Protein AF-A0A7W9Z2C5-F1 (afdb_monomer_lite)

Foldseek 3Di:
DEEEEEAQAQLLQVLLVVFKDWDWDDDPDPDDDTDIDIDGDLVVSLVCSVVVVVVVCVVVVHPHYAHQAADPAAVVCVVPVCVVVPPPDDRRPCNVSNVVSCCVPPVPRYDYDHNDHSLRVLLCVQPPPADPRGPDAYEYEDLDPVCVVRPHHYQYPVPNVVPDDLVRLCVVVVHFSLVVLLLVLVLVVLLVVCCVVQCAVVQVVVQVVLCQQFQKKKWFDDLDHHIHIDHPVFKDWDADLAQHTFKMKGKDWAFPVVDDPVQCVQLVVDPPDDDDPPDDRGGTWIKMWMWGDDPQKIWIWIDTNNGTRPPRIDIGGPLQDRIFMGGPPDDGPDNHHGHNCNVCVVLVVLLVVLVVVLVVVVVVQVDKDKAAAPPWPDDPVCVVPDDPPDDDDTDPVRIDIPGDPCPVVSVVSVVVSVVSVLVVCLSVVPPPNQDPPPDDDDPVSVVVSVVVSCVSCVVVQVSCCVRPVQNVSSNSSVSCVVVVVRPDDPPPSDRDDDDDDPVVVCLVVQLVVLVVVLVVCCVVDPPVVCPVPDDVVSSVSSNCSSVSHNCVVVDDDPVRVVVVVVVVVVVVVVVVCVVVVVVVVPDDDDDDDDDD

pLDDT: mean 78.53, std 15.14, range [34.78, 96.94]

Secondary structure (DSSP, 8-state):
-EEEEE-HHHHHHHHHHHTEEEEEE--SSTT---EEEEEE-HHHHHHHHHHHHHHHHHHTT-S-EEEE---S-BHHHHH-TTTTTT--SPPPTTHHHHHHHHHHH-GGGEE--TB--HHHHHHHHHH-SS-SSS-SEEEEE-S-GGGGGSSSEEE-TT-TT----HHHHHHHHT--HHHHHHHHHHHHHHHHHHHHHTTHHHHHHHHHHHHHHHSEEEEE--SSS--EEE-GGGEEEEE-TTS-EEEEEEEEEE-GGGS-HHHHHHTT--S-S---S---S---EEEEEEEEEETTEEEEEEEETTEEPTT--EEEEGGG-SEEEEESS--TT-SS---HHHHTHHHHHHHHHHHHHHHHHHHHHH---EEE-TT-SS-HHHHHT--TT----S-GGGEEE-----HHHHHHHHHHHHHHHHHHHHHTT-GGGG--TTS---HHHHHHHHHHHHHHHHHHHHHHIIIIIHHHHHHHHHHHHHTTSS--PPTTT-PPPP--GGGGGHHHHHHHHHHHHHHHHHHHS-HHHHHHHS-HHHHHHHHHHHTT---BTTB--HHHHHHHHHHHHHHHHHHHHHHHHHHHS--PPPP-----

Radius of gyration: 39.17 Å; chains: 1; bounding box: 104×94×163 Å

Sequence (596 aa):
MLTILIDADVLRYQLSFKNTKTVKWEDEDDGAEVVTAEVTNPEKAKADLDDYIEELLEKFGTRHFLLPLSVSTNFRKSILPTYKGNRTKPKPALWNAVDGFLHELYPEKIITREYLEGDDILGLLATMPKPRLCPGKRIIVSIDKDMQTIPGRLFNPGKPDIGMDANTLAEQAGIQQGELEMGLAEIERTVINDIETSGMRGRLGLGLKHLVATGNVLMYVPDDGNAKMYPLSRYVVDRDGMGSVLEMVTLDSVAPSTMGTELKAILGLDKNKGATKDAGPEQDVELYTRIYREGELWQVYQEVNSNIVPGSQGSYPIDACPWIPLRIPEEDGEDYGAGLVYDYYGDFDALEKLSKAILKGAAAAAKVLWALDENATIRPTTITQAESGDVLRFKAEQLKSVSQEKFGDFNFVGQHIDKLITRLEMAFGVRTSIQRSGERVTAEEIRYLAQELEDTLGGIYSILAEDLLLPLVRRIMDRLTRAHRLPDLPPGLIKPRIVVGVAALGRGQDMQKLMEWAQAAQQVLTPQVFSQRVNPGELMARMGAASDLTMKGLIKTDEQLQQEQQTDTMHQAAIRAAPTIAGAAMAPPGDMSGQQ

Structure (mmCIF, N/CA/C/O backbone):
data_AF-A0A7W9Z2C5-F1
#
_entry.id   AF-A0A7W9Z2C5-F1
#
loop_
_atom_site.group_PDB
_atom_site.id
_atom_site.type_symbol
_atom_site.label_atom_id
_atom_site.label_alt_id
_atom_site.label_comp_id
_atom_site.label_asym_id
_atom_site.label_entity_id
_atom_site.label_seq_id
_atom_site.pdbx_PDB_ins_code
_atom_site.Cartn_x
_atom_site.Cartn_y
_atom_site.Cartn_z
_atom_site.occupancy
_atom_site.B_iso_or_equiv
_atom_site.auth_seq_id
_atom_site.auth_comp_id
_atom_site.auth_asym_id
_atom_site.auth_atom_id
_atom_site.pdbx_PDB_model_num
ATOM 1 N N . MET A 1 1 ? -30.766 17.756 29.260 1.00 77.00 1 MET A N 1
ATOM 2 C CA . MET A 1 1 ? -31.461 17.960 27.974 1.00 77.00 1 MET A CA 1
ATOM 3 C C . MET A 1 1 ? -30.411 18.227 26.909 1.00 77.00 1 MET A C 1
ATOM 5 O O . MET A 1 1 ? -29.506 19.019 27.163 1.00 77.00 1 MET A O 1
ATOM 9 N N . LEU A 1 2 ? -30.456 17.485 25.805 1.00 88.94 2 LEU A N 1
ATOM 10 C CA . LEU A 1 2 ? -29.532 17.601 24.676 1.00 88.94 2 LEU A CA 1
ATOM 11 C C . LEU A 1 2 ? -30.306 18.196 23.498 1.00 88.94 2 LEU A C 1
ATOM 13 O O . LEU A 1 2 ? -31.379 17.688 23.191 1.00 88.94 2 LEU A O 1
ATOM 17 N N . THR A 1 3 ? -29.794 19.254 22.869 1.00 93.81 3 THR A N 1
ATOM 18 C CA . THR A 1 3 ? -30.407 19.851 21.669 1.00 93.81 3 THR A CA 1
ATOM 19 C C . THR A 1 3 ? -29.485 19.700 20.466 1.00 93.81 3 THR A C 1
ATOM 21 O O . THR A 1 3 ? -28.306 20.045 20.555 1.00 93.81 3 THR A O 1
ATOM 24 N N . ILE A 1 4 ? -30.020 19.222 19.347 1.00 95.44 4 ILE A N 1
ATOM 25 C CA . ILE A 1 4 ? -29.304 19.168 18.069 1.00 95.44 4 ILE A CA 1
ATOM 26 C C . ILE A 1 4 ? -29.564 20.472 17.306 1.00 95.44 4 ILE A C 1
ATOM 28 O O . ILE A 1 4 ? -30.708 20.901 17.175 1.00 95.44 4 ILE A O 1
ATOM 32 N N . LEU A 1 5 ? -28.511 21.128 16.831 1.00 95.81 5 LEU A N 1
ATOM 33 C CA . LEU A 1 5 ? -28.587 22.338 16.018 1.00 95.81 5 LEU A CA 1
ATOM 34 C C . LEU A 1 5 ? -28.216 21.957 14.585 1.00 95.81 5 LEU A C 1
ATOM 36 O O . LEU A 1 5 ? -27.038 21.777 14.287 1.00 95.81 5 LEU A O 1
ATOM 40 N N . ILE A 1 6 ? -29.220 21.765 13.735 1.00 96.44 6 ILE A N 1
ATOM 41 C CA . ILE A 1 6 ? -29.035 21.262 12.373 1.00 96.44 6 ILE A CA 1
ATOM 42 C C . ILE A 1 6 ? -28.914 22.451 11.427 1.00 96.44 6 ILE A C 1
ATOM 44 O O . ILE A 1 6 ? -29.813 23.287 11.368 1.00 96.44 6 ILE A O 1
ATOM 48 N N . ASP A 1 7 ? -27.813 22.515 10.688 1.00 95.50 7 ASP A N 1
ATOM 49 C CA . ASP A 1 7 ? -27.587 23.527 9.662 1.00 95.50 7 ASP A CA 1
ATOM 50 C C . ASP A 1 7 ? -28.598 23.371 8.518 1.00 95.50 7 ASP A C 1
ATOM 52 O O . ASP A 1 7 ? -28.449 22.526 7.630 1.00 95.50 7 ASP A O 1
ATOM 56 N N . ALA A 1 8 ? -29.665 24.171 8.562 1.00 94.88 8 ALA A N 1
ATOM 57 C CA . ALA A 1 8 ? -30.771 24.044 7.624 1.00 94.88 8 ALA A CA 1
ATOM 58 C C . ALA A 1 8 ? -30.404 24.563 6.223 1.00 94.88 8 ALA A C 1
ATOM 60 O O . ALA A 1 8 ? -30.995 24.128 5.232 1.00 94.88 8 ALA A O 1
ATOM 61 N N . ASP A 1 9 ? -29.403 25.446 6.119 1.00 91.12 9 ASP A N 1
ATOM 62 C CA . ASP A 1 9 ? -28.902 25.945 4.838 1.00 91.12 9 ASP A CA 1
ATOM 63 C C . ASP A 1 9 ? -28.187 24.846 4.056 1.00 91.12 9 ASP A C 1
ATOM 65 O O . ASP A 1 9 ? -28.409 24.682 2.851 1.00 91.12 9 ASP A O 1
ATOM 69 N N . VAL A 1 10 ? -27.358 24.080 4.760 1.00 90.88 10 VAL A N 1
ATOM 70 C CA . VAL A 1 10 ? -26.674 22.903 4.231 1.00 90.88 10 VAL A CA 1
ATOM 71 C C . VAL A 1 10 ? -27.665 21.778 3.954 1.00 90.88 10 VAL A C 1
ATOM 73 O O . VAL A 1 10 ? -27.649 21.217 2.856 1.00 90.88 10 VAL A O 1
ATOM 76 N N . LEU A 1 11 ? -28.559 21.485 4.901 1.00 92.31 11 LEU A N 1
ATOM 77 C CA . LEU A 1 11 ? -29.537 20.404 4.775 1.00 92.31 11 LEU A CA 1
ATOM 78 C C . LEU A 1 11 ? -30.405 20.575 3.525 1.00 92.31 11 LEU A C 1
ATOM 80 O O . LEU A 1 11 ? -30.517 19.651 2.715 1.00 92.31 11 LEU A O 1
ATOM 84 N N . ARG A 1 12 ? -30.963 21.775 3.303 1.00 91.81 12 ARG A N 1
ATOM 85 C CA . ARG A 1 12 ? -31.787 22.021 2.109 1.00 91.81 12 ARG A CA 1
ATOM 86 C C . ARG A 1 12 ? -30.979 21.904 0.819 1.00 91.81 12 ARG A C 1
ATOM 88 O O . ARG A 1 12 ? -31.511 21.418 -0.178 1.00 91.81 12 ARG A O 1
ATOM 95 N N . TYR A 1 13 ? -29.702 22.302 0.827 1.00 90.19 13 TYR A N 1
ATOM 96 C CA . TYR A 1 13 ? -28.820 22.146 -0.332 1.00 90.19 13 TYR A CA 1
ATOM 97 C C . TYR A 1 13 ? -28.606 20.670 -0.669 1.00 90.19 13 TYR A C 1
ATOM 99 O O . TYR A 1 13 ? -28.807 20.265 -1.815 1.00 90.19 13 TYR A O 1
ATOM 107 N N . GLN A 1 14 ? -28.236 19.867 0.332 1.00 90.38 14 GLN A N 1
ATOM 108 C CA . GLN A 1 14 ? -27.948 18.443 0.172 1.00 90.38 14 GLN A CA 1
ATOM 109 C C . GLN A 1 14 ? -29.177 17.666 -0.297 1.00 90.38 14 GLN A C 1
ATOM 111 O O . GLN A 1 14 ? -29.081 16.916 -1.265 1.00 90.38 14 GLN A O 1
ATOM 116 N N . LEU A 1 15 ? -30.338 17.887 0.325 1.00 90.81 15 LEU A N 1
ATOM 117 C CA . LEU A 1 15 ? -31.581 17.212 -0.055 1.00 90.81 15 LEU A CA 1
ATOM 118 C C . LEU A 1 15 ? -32.048 17.596 -1.458 1.00 90.81 15 LEU A C 1
ATOM 120 O O . LEU A 1 15 ? -32.498 16.732 -2.213 1.00 90.81 15 LEU A O 1
ATOM 124 N N . SER A 1 16 ? -31.892 18.870 -1.832 1.00 89.88 16 SER A N 1
ATOM 125 C CA . SER A 1 16 ? -32.236 19.332 -3.179 1.00 89.88 16 SER A CA 1
ATOM 126 C C . SER A 1 16 ? -31.333 18.702 -4.237 1.00 89.88 16 SER A C 1
ATOM 128 O O . SER A 1 16 ? -31.815 18.328 -5.303 1.00 89.88 16 SER A O 1
ATOM 130 N N . PHE A 1 17 ? -30.036 18.562 -3.948 1.00 86.81 17 PHE A N 1
ATOM 131 C CA . PHE A 1 17 ? -29.082 17.921 -4.850 1.00 86.81 17 PHE A CA 1
ATOM 132 C C . PHE A 1 17 ? -29.317 16.406 -4.947 1.00 86.81 17 PHE A C 1
ATOM 134 O O . PHE A 1 17 ? -29.444 15.887 -6.049 1.00 86.81 17 PHE A O 1
ATOM 141 N N . LYS A 1 18 ? -29.476 15.710 -3.810 1.00 86.56 18 LYS A N 1
ATOM 142 C CA . LYS A 1 18 ? -29.747 14.259 -3.733 1.00 86.56 18 LYS A CA 1
ATOM 143 C C . LYS A 1 18 ? -30.974 13.844 -4.554 1.00 86.56 18 LYS A C 1
ATOM 145 O O . LYS A 1 18 ? -30.993 12.761 -5.132 1.00 86.56 18 LYS A O 1
ATOM 150 N N . ASN A 1 19 ? -31.990 14.706 -4.610 1.00 88.50 19 ASN A N 1
ATOM 151 C CA . ASN A 1 19 ? -33.264 14.434 -5.281 1.00 88.50 19 ASN A CA 1
ATOM 152 C C . ASN A 1 19 ? -33.400 15.090 -6.666 1.00 88.50 19 ASN A C 1
ATOM 154 O O . ASN A 1 19 ? -34.501 15.126 -7.225 1.00 88.50 19 ASN A O 1
ATOM 158 N N . THR A 1 20 ? -32.293 15.579 -7.233 1.00 85.62 20 THR A N 1
ATOM 159 C CA . THR A 1 20 ? -32.222 16.095 -8.606 1.00 85.62 20 THR A CA 1
ATOM 160 C C . THR A 1 20 ? -31.227 15.260 -9.411 1.00 85.62 20 THR A C 1
ATOM 162 O O . THR A 1 20 ? -30.056 15.172 -9.053 1.00 85.62 20 THR A O 1
ATOM 165 N N . LYS A 1 21 ? -31.669 14.655 -10.518 1.00 80.69 21 LYS A N 1
ATOM 166 C CA . LYS A 1 21 ? -30.809 13.918 -11.454 1.00 80.69 21 LYS A CA 1
ATOM 167 C C . LYS A 1 21 ? -30.716 14.680 -12.769 1.00 80.69 21 LYS A C 1
ATOM 169 O O . LYS A 1 21 ? -31.728 14.892 -13.432 1.00 80.69 21 LYS A O 1
ATOM 174 N N . THR A 1 22 ? -29.508 15.053 -13.173 1.00 78.50 22 THR A N 1
ATOM 175 C CA . THR A 1 22 ? -29.267 15.628 -14.501 1.00 78.50 22 THR A CA 1
ATOM 176 C C . THR A 1 22 ? -29.067 14.495 -15.501 1.00 78.50 22 THR A C 1
ATOM 178 O O . THR A 1 22 ? -28.134 13.706 -15.369 1.00 78.50 22 THR A O 1
ATOM 181 N N . VAL A 1 23 ? -29.943 14.404 -16.496 1.00 74.69 23 VAL A N 1
ATOM 182 C CA . VAL A 1 23 ? -29.800 13.497 -17.637 1.00 74.69 23 VAL A CA 1
ATOM 183 C C . VAL A 1 23 ? -29.220 14.301 -18.791 1.00 74.69 23 VAL A C 1
ATOM 185 O O . VAL A 1 23 ? -29.758 15.350 -19.145 1.00 74.69 23 VAL A O 1
ATOM 188 N N . LYS A 1 24 ? -28.108 13.826 -19.348 1.00 75.44 24 LYS A N 1
ATOM 189 C CA . LYS A 1 24 ? -27.495 14.386 -20.552 1.00 75.44 24 LYS A CA 1
ATOM 190 C C . LYS A 1 24 ? -27.718 13.404 -21.690 1.00 75.44 24 LYS A C 1
ATOM 192 O O . LYS A 1 24 ? -27.461 12.217 -21.507 1.00 75.44 24 LYS A O 1
ATOM 197 N N . TRP A 1 25 ? -28.204 13.902 -22.815 1.00 67.50 25 TRP A N 1
ATOM 198 C CA . TRP A 1 25 ? -28.291 13.137 -24.051 1.00 67.50 25 TRP A CA 1
ATOM 199 C C . TRP A 1 25 ? -27.215 13.674 -24.993 1.00 67.50 25 TRP A C 1
ATOM 201 O O . TRP A 1 25 ? -27.128 14.889 -25.186 1.00 67.50 25 TRP A O 1
ATOM 211 N N . GLU A 1 26 ? -26.373 12.784 -25.509 1.00 57.97 26 GLU A N 1
ATOM 212 C CA . GLU A 1 26 ? -25.425 13.081 -26.582 1.00 57.97 26 GLU A CA 1
ATOM 213 C C . GLU A 1 26 ? -26.014 12.494 -27.868 1.00 57.97 26 GLU A C 1
ATOM 215 O O . GLU A 1 26 ? -26.307 11.299 -27.913 1.00 57.97 26 GLU A O 1
ATOM 220 N N . ASP A 1 27 ? -26.249 13.332 -28.879 1.00 52.91 27 ASP A N 1
ATOM 221 C CA . ASP A 1 27 ? -26.556 12.847 -30.226 1.00 52.91 27 ASP A CA 1
ATOM 222 C C . ASP A 1 27 ? -25.236 12.423 -30.894 1.00 52.91 27 ASP A C 1
ATOM 224 O O . ASP A 1 27 ? -24.261 13.175 -30.882 1.00 52.91 27 ASP A O 1
ATOM 228 N N . GLU A 1 28 ? -25.200 11.217 -31.472 1.00 52.16 28 GLU A N 1
ATOM 229 C CA . GLU A 1 28 ? -24.006 10.595 -32.081 1.00 52.16 28 GLU A CA 1
ATOM 230 C C . GLU A 1 28 ? -23.515 11.262 -33.386 1.00 52.16 28 GLU A C 1
ATOM 232 O O . GLU A 1 28 ? -22.539 10.795 -33.968 1.00 52.16 28 GLU A O 1
ATOM 237 N N . ASP A 1 29 ? -24.118 12.367 -33.837 1.00 52.97 29 ASP A N 1
ATOM 238 C CA . ASP A 1 29 ? -23.703 13.068 -35.057 1.00 52.97 29 ASP A CA 1
ATOM 239 C C . ASP A 1 29 ? -23.081 14.444 -34.753 1.00 52.97 29 ASP A C 1
ATOM 241 O O . ASP A 1 29 ? -23.743 15.382 -34.304 1.00 52.97 29 ASP A O 1
ATOM 245 N N . ASP A 1 30 ? -21.776 14.534 -35.030 1.00 53.12 30 ASP A N 1
ATOM 246 C CA . ASP A 1 30 ? -20.931 15.719 -35.228 1.00 53.12 30 ASP A CA 1
ATOM 247 C C . ASP A 1 30 ? -21.548 17.094 -34.865 1.00 53.12 30 ASP A C 1
ATOM 249 O O . ASP A 1 30 ? -21.975 17.875 -35.719 1.00 53.12 30 ASP A O 1
ATOM 253 N N . GLY A 1 31 ? -21.457 17.457 -33.579 1.00 55.47 31 GLY A N 1
ATOM 254 C CA . GLY A 1 31 ? -21.359 18.858 -33.149 1.00 55.47 31 GLY A CA 1
ATOM 255 C C . GLY A 1 31 ? -22.650 19.605 -32.784 1.00 55.47 31 GLY A C 1
ATOM 256 O O . GLY A 1 31 ? -22.633 20.838 -32.804 1.00 55.47 31 GLY A O 1
ATOM 257 N N . ALA A 1 32 ? -23.739 18.922 -32.418 1.00 54.69 32 ALA A N 1
ATOM 258 C CA . ALA A 1 32 ? -24.969 19.560 -31.923 1.00 54.69 32 ALA A CA 1
ATOM 259 C C . ALA A 1 32 ? -25.085 19.597 -30.377 1.00 54.69 32 ALA A C 1
ATOM 261 O O . ALA A 1 32 ? -24.460 18.817 -29.665 1.00 54.69 32 ALA A O 1
ATOM 262 N N . GLU A 1 33 ? -25.857 20.566 -29.861 1.00 51.69 33 GLU A N 1
ATOM 263 C CA . GLU A 1 33 ? -26.006 20.923 -28.438 1.00 51.69 33 GLU A CA 1
ATOM 264 C C . GLU A 1 33 ? -26.333 19.742 -27.505 1.00 51.69 33 GLU A C 1
ATOM 266 O O . GLU A 1 33 ? -27.304 19.018 -27.706 1.00 51.69 33 GLU A O 1
ATOM 271 N N . VAL A 1 34 ? -25.592 19.636 -26.393 1.00 58.34 34 VAL A N 1
ATOM 272 C CA . VAL A 1 34 ? -25.924 18.733 -25.281 1.00 58.34 34 VAL A CA 1
ATOM 273 C C . VAL A 1 34 ? -27.240 19.180 -24.643 1.00 58.34 34 VAL A C 1
ATOM 275 O O . VAL A 1 34 ? -27.282 20.171 -23.907 1.00 58.34 34 VAL A O 1
ATOM 278 N N . VAL A 1 35 ? -28.317 18.430 -24.875 1.00 58.03 35 VAL A N 1
ATOM 279 C CA . VAL A 1 35 ? -29.594 18.662 -24.196 1.00 58.03 35 VAL A CA 1
ATOM 280 C C . VAL A 1 35 ? -29.518 18.054 -22.798 1.00 58.03 35 VAL A C 1
ATOM 282 O O . VAL A 1 35 ? -29.498 16.835 -22.613 1.00 58.03 35 VAL A O 1
ATOM 285 N N . THR A 1 36 ? -29.479 18.917 -21.784 1.00 63.09 36 THR A N 1
ATOM 286 C CA . THR A 1 36 ? -29.542 18.511 -20.376 1.00 63.09 36 THR A CA 1
ATOM 287 C C . THR A 1 36 ? -30.960 18.663 -19.834 1.00 63.09 36 THR A C 1
ATOM 289 O O . THR A 1 36 ? -31.502 19.768 -19.853 1.00 63.09 36 THR A O 1
ATOM 292 N N . ALA A 1 37 ? -31.547 17.591 -19.302 1.00 70.88 37 ALA A N 1
ATOM 293 C CA . ALA A 1 37 ? -32.828 17.630 -18.600 1.00 70.88 37 ALA A CA 1
ATOM 294 C C . ALA A 1 37 ? -32.626 17.318 -17.113 1.00 70.88 37 ALA A C 1
ATOM 296 O O . ALA A 1 37 ? -31.985 16.329 -16.758 1.00 70.88 37 ALA A O 1
ATOM 297 N N . GLU A 1 38 ? -33.184 18.145 -16.231 1.00 76.12 38 GLU A N 1
ATOM 298 C CA . GLU A 1 38 ? -33.188 17.878 -14.793 1.00 76.12 38 GLU A CA 1
ATOM 299 C C . GLU A 1 38 ? -34.470 17.139 -14.402 1.00 76.12 38 GLU A C 1
ATOM 301 O O . GLU A 1 38 ? -35.577 17.665 -14.512 1.00 76.12 38 GLU A O 1
ATOM 306 N N . VAL A 1 39 ? -34.317 15.905 -13.931 1.00 80.25 39 VAL A N 1
ATOM 307 C CA . VAL A 1 39 ? -35.402 15.115 -13.349 1.00 80.25 39 VAL A CA 1
ATOM 308 C C . VAL A 1 39 ? -35.394 15.347 -11.843 1.00 80.25 39 VAL A C 1
ATOM 310 O O . VAL A 1 39 ? -34.388 15.101 -11.178 1.00 80.25 39 VAL A O 1
ATOM 313 N N . THR A 1 40 ? -36.512 15.817 -11.296 1.00 87.25 40 THR A N 1
ATOM 314 C CA . THR A 1 40 ? -36.658 16.111 -9.864 1.00 87.25 40 THR A CA 1
ATOM 315 C C . THR A 1 40 ? -37.706 15.207 -9.224 1.00 87.25 40 THR A C 1
ATOM 317 O O . THR A 1 40 ? -38.683 14.829 -9.870 1.00 87.25 40 THR A O 1
ATOM 320 N N . ASN A 1 41 ? -37.516 14.859 -7.949 1.00 88.44 41 ASN A N 1
ATOM 321 C CA . ASN A 1 41 ? -38.503 14.110 -7.168 1.00 88.44 41 ASN A CA 1
ATOM 322 C C . ASN A 1 41 ? -38.826 14.833 -5.841 1.00 88.44 41 ASN A C 1
ATOM 324 O O . ASN A 1 41 ? -38.184 14.567 -4.822 1.00 88.44 41 ASN A O 1
ATOM 328 N N . PRO A 1 42 ? -39.801 15.766 -5.839 1.00 89.69 42 PRO A N 1
ATOM 329 C CA . PRO A 1 42 ? -40.175 16.520 -4.642 1.00 89.69 42 PRO A CA 1
ATOM 330 C C . PRO A 1 42 ? -40.735 15.652 -3.505 1.00 89.69 42 PRO A C 1
ATOM 332 O O . PRO A 1 42 ? -40.433 15.915 -2.346 1.00 89.69 42 PRO A O 1
ATOM 335 N N . GLU A 1 43 ? -41.531 14.621 -3.811 1.00 89.56 43 GLU A N 1
ATOM 336 C CA . GLU A 1 43 ? -42.133 13.752 -2.785 1.00 89.56 43 GLU A CA 1
ATOM 337 C C . GLU A 1 43 ? -41.062 12.965 -2.030 1.00 89.56 43 GLU A C 1
ATOM 339 O O . GLU A 1 43 ? -41.063 12.935 -0.799 1.00 89.56 43 GLU A O 1
ATOM 344 N N . LYS A 1 44 ? -40.083 12.416 -2.761 1.00 89.88 44 LYS A N 1
ATOM 345 C CA . LYS A 1 44 ? -38.927 11.756 -2.152 1.00 89.88 44 LYS A CA 1
ATOM 346 C C . LYS A 1 44 ? -38.078 12.729 -1.334 1.00 89.88 44 LYS A C 1
ATOM 348 O O . LYS A 1 44 ? -37.640 12.369 -0.250 1.00 89.88 44 LYS A O 1
ATOM 353 N N . ALA A 1 45 ? -37.897 13.968 -1.798 1.00 90.12 45 ALA A N 1
ATOM 354 C CA . ALA A 1 45 ? -37.174 14.987 -1.037 1.00 90.12 45 ALA A CA 1
ATOM 355 C C . ALA A 1 45 ? -37.865 15.346 0.292 1.00 90.12 45 ALA A C 1
ATOM 357 O O . ALA A 1 45 ? -37.178 15.647 1.266 1.00 90.12 45 ALA A O 1
ATOM 358 N N . LYS A 1 46 ? -39.205 15.305 0.341 1.00 92.12 46 LYS A N 1
ATOM 359 C CA . LYS A 1 46 ? -39.981 15.504 1.574 1.00 92.12 46 LYS A CA 1
ATOM 360 C C . LYS A 1 46 ? -39.829 14.326 2.541 1.00 92.12 46 LYS A C 1
ATOM 362 O O . LYS A 1 46 ? -39.651 14.570 3.728 1.00 92.12 46 LYS A O 1
ATOM 367 N N . ALA A 1 47 ? -39.858 13.089 2.041 1.00 90.19 47 ALA A N 1
ATOM 368 C CA . ALA A 1 47 ? -39.614 11.894 2.855 1.00 90.19 47 ALA A CA 1
ATOM 369 C C . ALA A 1 47 ? -38.174 11.861 3.400 1.00 90.19 47 ALA A C 1
ATOM 371 O O . ALA A 1 47 ? -37.979 11.778 4.605 1.00 90.19 47 ALA A O 1
ATOM 372 N N . ASP A 1 48 ? -37.176 12.075 2.533 1.00 90.06 48 ASP A N 1
ATOM 373 C CA . ASP A 1 48 ? -35.757 12.129 2.911 1.00 90.06 48 ASP A CA 1
ATOM 374 C C . ASP A 1 48 ? -35.466 13.199 3.985 1.00 90.06 48 ASP A C 1
ATOM 376 O O . ASP A 1 48 ? -34.530 13.043 4.768 1.00 90.06 48 ASP A O 1
ATOM 380 N N . LEU A 1 49 ? -36.215 14.311 3.997 1.00 92.50 49 LEU A N 1
ATOM 381 C CA . LEU A 1 49 ? -36.083 15.357 5.014 1.00 92.50 49 LEU A CA 1
ATOM 382 C C . LEU A 1 49 ? -36.503 14.857 6.403 1.00 92.50 49 LEU A C 1
ATOM 384 O O . LEU A 1 49 ? -35.795 15.124 7.375 1.00 92.50 49 LEU A O 1
ATOM 388 N N . ASP A 1 50 ? -37.648 14.179 6.481 1.00 90.75 50 ASP A N 1
ATOM 389 C CA . ASP A 1 50 ? -38.191 13.641 7.731 1.00 90.75 50 ASP A CA 1
ATOM 390 C C . ASP A 1 50 ? -37.301 12.500 8.239 1.00 90.75 50 ASP A C 1
ATOM 392 O O . ASP A 1 50 ? -36.795 12.576 9.360 1.00 90.75 50 ASP A O 1
ATOM 396 N N . ASP A 1 51 ? -36.964 11.549 7.360 1.00 90.19 51 ASP A N 1
ATOM 397 C CA . ASP A 1 51 ? -36.076 10.417 7.654 1.00 90.19 51 ASP A CA 1
ATOM 398 C C . ASP A 1 51 ? -34.711 10.884 8.190 1.00 90.19 51 ASP A C 1
ATOM 400 O O . ASP A 1 51 ? -34.215 10.373 9.194 1.00 90.19 51 ASP A O 1
ATOM 404 N N . TYR A 1 52 ? -34.106 11.902 7.564 1.00 93.12 52 TYR A N 1
ATOM 405 C CA . TYR A 1 52 ? -32.812 12.440 7.995 1.00 93.12 52 TYR A CA 1
ATOM 406 C C . TYR A 1 52 ? -32.867 13.046 9.404 1.00 93.12 52 TYR A C 1
ATOM 408 O O . TYR A 1 52 ? -31.929 12.907 10.196 1.00 93.12 52 TYR A O 1
ATOM 416 N N . ILE A 1 53 ? -33.952 13.750 9.733 1.00 93.81 53 ILE A N 1
ATOM 417 C CA . ILE A 1 53 ? -34.125 14.324 11.068 1.00 93.81 53 ILE A CA 1
ATOM 418 C C . ILE A 1 53 ? -34.390 13.208 12.081 1.00 93.81 53 ILE A C 1
ATOM 420 O O . ILE A 1 53 ? -33.779 13.231 13.151 1.00 93.81 53 ILE A O 1
ATOM 424 N N . GLU A 1 54 ? -35.231 12.225 11.761 1.00 92.81 54 GLU A N 1
ATOM 425 C CA . GLU A 1 54 ? -35.490 11.077 12.635 1.00 92.81 54 GLU A CA 1
ATOM 426 C C . GLU A 1 54 ? -34.214 10.284 12.940 1.00 92.81 54 GLU A C 1
ATOM 428 O O . GLU A 1 54 ? -33.922 10.051 14.116 1.00 92.81 54 GLU A O 1
ATOM 433 N N . GLU A 1 55 ? -33.389 9.991 11.933 1.00 89.12 55 GLU A N 1
ATOM 434 C CA . GLU A 1 55 ? -32.110 9.292 12.105 1.00 89.12 55 GLU A CA 1
ATOM 435 C C . GLU A 1 55 ? -31.182 10.039 13.080 1.00 89.12 55 GLU A C 1
ATOM 437 O O . GLU A 1 55 ? -30.586 9.445 13.985 1.00 89.12 55 GLU A O 1
ATOM 442 N N . LEU A 1 56 ? -31.086 11.369 12.961 1.00 89.81 56 LEU A N 1
ATOM 443 C CA . LEU A 1 56 ? -30.296 12.187 13.887 1.00 89.81 56 LEU A CA 1
ATOM 444 C C . LEU A 1 56 ? -30.864 12.160 15.312 1.00 89.81 56 LEU A C 1
ATOM 446 O O . LEU A 1 56 ? -30.104 12.106 16.285 1.00 89.81 56 LEU A O 1
ATOM 450 N N . LEU A 1 57 ? -32.187 12.219 15.456 1.00 91.00 57 LEU A N 1
ATOM 451 C CA . LEU A 1 57 ? -32.853 12.184 16.757 1.00 91.00 57 LEU A CA 1
ATOM 452 C C . LEU A 1 57 ? -32.645 10.836 17.459 1.00 91.00 57 LEU A C 1
ATOM 454 O O . LEU A 1 57 ? -32.343 10.817 18.659 1.00 91.00 57 LEU A O 1
ATOM 458 N N . GLU A 1 58 ? -32.739 9.729 16.722 1.00 87.38 58 GLU A N 1
ATOM 459 C CA . GLU A 1 58 ? -32.449 8.381 17.218 1.00 87.38 58 GLU A CA 1
ATOM 460 C C . GLU A 1 58 ? -30.979 8.234 17.606 1.00 87.38 58 GLU A C 1
ATOM 462 O O . GLU A 1 58 ? -30.675 7.861 18.744 1.00 87.38 58 GLU A O 1
ATOM 467 N N . LYS A 1 59 ? -30.062 8.636 16.719 1.00 85.88 59 LYS A N 1
ATOM 468 C CA . LYS A 1 59 ? -28.611 8.553 16.933 1.00 85.88 59 LYS A CA 1
ATOM 469 C C . LYS A 1 59 ? -28.153 9.240 18.215 1.00 85.88 59 LYS A C 1
ATOM 471 O O . LYS A 1 59 ? -27.290 8.729 18.927 1.00 85.88 59 LYS A O 1
ATOM 476 N N . PHE A 1 60 ? -28.702 10.416 18.509 1.00 85.94 60 PHE A N 1
ATOM 477 C CA . PHE A 1 60 ? -28.319 11.193 19.690 1.00 85.94 60 PHE A CA 1
ATOM 478 C C . PHE A 1 60 ? -29.257 10.998 20.886 1.00 85.94 60 PHE A C 1
ATOM 480 O O . PHE A 1 60 ? -29.068 11.657 21.914 1.00 85.94 60 PHE A O 1
ATOM 487 N N . GLY A 1 61 ? -30.255 10.115 20.781 1.00 88.56 61 GLY A N 1
ATOM 488 C CA . GLY A 1 61 ? -31.196 9.816 21.860 1.00 88.56 61 GLY A CA 1
ATOM 489 C C . GLY A 1 61 ? -31.937 11.054 22.372 1.00 88.56 61 GLY A C 1
ATOM 490 O O . GLY A 1 61 ? -32.108 11.224 23.583 1.00 88.56 61 GLY A O 1
ATOM 491 N N . THR A 1 62 ? -32.336 11.966 21.480 1.00 89.75 62 THR A N 1
ATOM 492 C CA . THR A 1 62 ? -33.046 13.200 21.849 1.00 89.75 62 THR A CA 1
ATOM 493 C C . THR A 1 62 ? -34.200 13.499 20.902 1.00 89.75 62 THR A C 1
ATOM 495 O O . THR A 1 62 ? -34.183 13.123 19.744 1.00 89.75 62 THR A O 1
ATOM 498 N N . ARG A 1 63 ? -35.214 14.215 21.399 1.00 90.69 63 ARG A N 1
ATOM 499 C CA . ARG A 1 63 ? -36.341 14.737 20.602 1.00 90.69 63 ARG A CA 1
ATOM 500 C C . ARG A 1 63 ? -36.262 16.254 20.386 1.00 90.69 63 ARG A C 1
ATOM 502 O O . ARG A 1 63 ? -37.156 16.851 19.791 1.00 90.69 63 ARG A O 1
ATOM 509 N N . HIS A 1 64 ? -35.212 16.900 20.897 1.00 93.06 64 HIS A N 1
ATOM 510 C CA . HIS A 1 64 ? -35.041 18.348 20.816 1.00 93.06 64 HIS A CA 1
ATOM 511 C C . HIS A 1 64 ? -34.027 18.720 19.742 1.00 93.06 64 HIS A C 1
ATOM 513 O O . HIS A 1 64 ? -32.840 18.420 19.862 1.00 93.06 64 HIS A O 1
ATOM 519 N N . PHE A 1 65 ? -34.500 19.444 18.734 1.00 95.81 65 PHE A N 1
ATOM 520 C CA . PHE A 1 65 ? -33.676 19.999 17.673 1.00 95.81 65 PHE A CA 1
ATOM 521 C C . PHE A 1 65 ? -34.146 21.402 17.288 1.00 95.81 65 PHE A C 1
ATOM 523 O O . PHE A 1 65 ? -35.283 21.780 17.585 1.00 95.81 65 PHE A O 1
ATOM 530 N N . LEU A 1 66 ? -33.257 22.164 16.657 1.00 96.88 66 LEU A N 1
ATOM 531 C CA . LEU A 1 66 ? -33.518 23.468 16.054 1.00 96.88 66 LEU A CA 1
ATOM 532 C C . LEU A 1 66 ? -32.886 23.511 14.661 1.00 96.88 66 LEU A C 1
ATOM 534 O O . LEU A 1 66 ? -31.863 22.866 14.425 1.00 96.88 66 LEU A O 1
ATOM 538 N N . LEU A 1 67 ? -33.477 24.317 13.782 1.00 96.88 67 LEU A N 1
ATOM 539 C CA . LEU A 1 67 ? -33.088 24.505 12.386 1.00 96.88 67 LEU A CA 1
ATOM 540 C C . LEU A 1 67 ? -32.701 25.975 12.139 1.00 96.88 67 LEU A C 1
ATOM 542 O O . LEU A 1 67 ? -33.536 26.763 11.685 1.00 96.88 67 LEU A O 1
ATOM 546 N N . PRO A 1 68 ? -31.474 26.403 12.490 1.00 95.69 68 PRO A N 1
ATOM 547 C CA . PRO A 1 68 ? -30.959 27.709 12.089 1.00 95.69 68 PRO A CA 1
ATOM 548 C C . PRO A 1 68 ? -30.941 27.869 10.570 1.00 95.69 68 PRO A C 1
ATOM 550 O O . PRO A 1 68 ? -30.378 27.030 9.870 1.00 95.69 68 PRO A O 1
ATOM 553 N N . LEU A 1 69 ? -31.554 28.942 10.073 1.00 94.31 69 LEU A N 1
ATOM 554 C CA . LEU A 1 69 ? -31.768 29.158 8.642 1.00 94.31 69 LEU A CA 1
ATOM 555 C C . LEU A 1 69 ? -31.411 30.596 8.247 1.00 94.31 69 LEU A C 1
ATOM 557 O O . LEU A 1 69 ? -31.828 31.552 8.910 1.00 94.31 69 LEU A O 1
ATOM 561 N N . SER A 1 70 ? -30.669 30.758 7.148 1.00 91.31 70 SER A N 1
ATOM 562 C CA . SER A 1 70 ? -30.354 32.079 6.594 1.00 91.31 70 SER A CA 1
ATOM 563 C C . SER A 1 70 ? -31.585 32.752 5.994 1.00 91.31 70 SER A C 1
ATOM 565 O O . SER A 1 70 ? -32.319 32.152 5.203 1.00 91.31 70 SER A O 1
ATOM 567 N N . VAL A 1 71 ? -31.729 34.049 6.261 1.00 86.75 71 VAL A N 1
ATOM 568 C CA . VAL A 1 71 ? -32.714 34.922 5.606 1.00 86.75 71 VAL A CA 1
ATOM 569 C C . VAL A 1 71 ? -32.092 35.691 4.436 1.00 86.75 71 VAL A C 1
ATOM 571 O O . VAL A 1 71 ? -30.876 35.736 4.252 1.00 86.75 71 VAL A O 1
ATOM 574 N N . SER A 1 72 ? -32.931 36.310 3.602 1.00 78.44 72 SER A N 1
ATOM 575 C CA . SER A 1 72 ? -32.474 37.078 2.434 1.00 78.44 72 SER A CA 1
ATOM 576 C C . SER A 1 72 ? -31.683 38.341 2.808 1.00 78.44 72 SER A C 1
ATOM 578 O O . SER A 1 72 ? -30.845 38.802 2.022 1.00 78.44 72 SER A O 1
ATOM 580 N N . THR A 1 73 ? -31.928 38.885 4.003 1.00 78.56 73 THR A N 1
ATOM 581 C CA . THR A 1 73 ? -31.278 40.073 4.558 1.00 78.56 73 THR A CA 1
ATOM 582 C C . THR A 1 73 ? -29.991 39.693 5.298 1.00 78.56 73 THR A C 1
ATOM 584 O O . THR A 1 73 ? -30.023 39.062 6.345 1.00 78.56 73 THR A O 1
ATOM 587 N N . ASN A 1 74 ? -28.832 40.097 4.768 1.00 79.25 74 ASN A N 1
ATOM 588 C CA . ASN A 1 74 ? -27.514 39.836 5.363 1.00 79.25 74 ASN A CA 1
ATOM 589 C C . ASN A 1 74 ? -26.742 41.157 5.503 1.00 79.25 74 ASN A C 1
ATOM 591 O O . ASN A 1 74 ? -26.526 41.847 4.499 1.00 79.25 74 ASN A O 1
ATOM 595 N N . PHE A 1 75 ? -26.285 41.499 6.715 1.00 85.88 75 PHE A N 1
ATOM 596 C CA . PHE A 1 75 ? -25.525 42.737 6.956 1.00 85.88 75 PHE A CA 1
ATOM 597 C C . PHE A 1 75 ? -24.230 42.810 6.129 1.00 85.88 75 PHE A C 1
ATOM 599 O O . PHE A 1 75 ? -23.793 43.893 5.732 1.00 85.88 75 PHE A O 1
ATOM 606 N N . ARG A 1 76 ? -23.624 41.666 5.797 1.00 85.56 76 ARG A N 1
ATOM 607 C CA . ARG A 1 76 ? -22.401 41.600 4.987 1.00 85.56 76 ARG A CA 1
ATOM 608 C C . ARG A 1 76 ? -22.623 42.174 3.590 1.00 85.56 76 ARG A C 1
ATOM 610 O O . ARG A 1 76 ? -21.725 42.824 3.072 1.00 85.56 76 ARG A O 1
ATOM 617 N N . LYS A 1 77 ? -23.833 42.046 3.025 1.00 81.19 77 LYS A N 1
ATOM 618 C CA . LYS A 1 77 ? -24.200 42.667 1.737 1.00 81.19 77 LYS A CA 1
ATOM 619 C C . LYS A 1 77 ? -24.365 44.186 1.829 1.00 81.19 77 LYS A C 1
ATOM 621 O O . LYS A 1 77 ? -24.148 44.866 0.833 1.00 81.19 77 LYS A O 1
ATOM 626 N N . SER A 1 78 ? -24.717 44.721 3.004 1.00 83.50 78 SER A N 1
ATOM 627 C CA . SER A 1 78 ? -24.739 46.177 3.222 1.00 83.50 78 SER A CA 1
ATOM 628 C C . SER A 1 78 ? -23.346 46.787 3.392 1.00 83.50 78 SER A C 1
ATOM 630 O O . SER A 1 78 ? -23.172 47.966 3.107 1.00 83.50 78 SER A O 1
ATOM 632 N N . ILE A 1 79 ? -22.355 45.996 3.819 1.00 86.62 79 ILE A N 1
ATOM 633 C CA . ILE A 1 79 ? -20.958 46.439 3.950 1.00 86.62 79 ILE A CA 1
ATOM 634 C C . ILE A 1 79 ? -20.202 46.246 2.632 1.00 86.62 79 ILE A C 1
ATOM 636 O O . ILE A 1 79 ? -19.509 47.150 2.171 1.00 86.62 79 ILE A O 1
ATOM 640 N N . LEU A 1 80 ? -20.338 45.070 2.018 1.00 86.00 80 LEU A N 1
ATOM 641 C CA . LEU A 1 80 ? -19.674 44.699 0.776 1.00 86.00 80 LEU A CA 1
ATOM 642 C C . LEU A 1 80 ? -20.705 44.123 -0.208 1.00 86.00 80 LEU A C 1
ATOM 644 O O . LEU A 1 80 ? -21.037 42.938 -0.121 1.00 86.00 80 LEU A O 1
ATOM 648 N N . PRO A 1 81 ? -21.183 44.916 -1.185 1.00 84.69 81 PRO A N 1
ATOM 649 C CA . PRO A 1 81 ? -22.168 44.453 -2.165 1.00 84.69 81 PRO A CA 1
ATOM 650 C C . PRO A 1 81 ? -21.707 43.244 -2.995 1.00 84.69 81 PRO A C 1
ATOM 652 O O . PRO A 1 81 ? -22.534 42.468 -3.463 1.00 84.69 81 PRO A O 1
ATOM 655 N N . THR A 1 82 ? -20.392 43.054 -3.152 1.00 85.50 82 THR A N 1
ATOM 656 C CA . THR A 1 82 ? -19.782 41.927 -3.880 1.00 85.50 82 THR A CA 1
ATOM 657 C C . THR A 1 82 ? -19.583 40.670 -3.025 1.00 85.50 82 THR A C 1
ATOM 659 O O . THR A 1 82 ? -19.046 39.672 -3.512 1.00 85.50 82 THR A O 1
ATOM 662 N N . TYR A 1 83 ? -20.002 40.672 -1.756 1.00 80.75 83 TYR A N 1
ATOM 663 C CA . TYR A 1 83 ? -19.881 39.518 -0.866 1.00 80.75 83 TYR A CA 1
ATOM 664 C C . TYR A 1 83 ? -20.580 38.277 -1.453 1.00 80.75 83 TYR A C 1
ATOM 666 O O . TYR A 1 83 ? -21.749 38.330 -1.834 1.00 80.75 83 TYR A O 1
ATOM 674 N N . LYS A 1 84 ? -19.849 37.153 -1.533 1.00 74.75 84 LYS A N 1
ATOM 675 C CA . LYS A 1 84 ? -20.253 35.901 -2.217 1.00 74.75 84 LYS A CA 1
ATOM 676 C C . LYS A 1 84 ? -20.564 36.055 -3.726 1.00 74.75 84 LYS A C 1
ATOM 678 O O . LYS A 1 84 ? -21.091 35.120 -4.322 1.00 74.75 84 LYS A O 1
ATOM 683 N N . GLY A 1 85 ? -20.166 37.159 -4.368 1.00 72.25 85 GLY A N 1
ATOM 684 C CA . GLY A 1 85 ? -20.411 37.440 -5.793 1.00 72.25 85 GLY A CA 1
ATOM 685 C C . GLY A 1 85 ? -19.733 36.483 -6.784 1.00 72.25 85 GLY A C 1
ATOM 686 O O . GLY A 1 85 ? -20.190 36.356 -7.911 1.00 72.25 85 GLY A O 1
ATOM 687 N N . ASN A 1 86 ? -18.701 35.747 -6.354 1.00 72.50 86 ASN A N 1
ATOM 688 C CA . ASN A 1 86 ? -18.006 34.751 -7.184 1.00 72.50 86 ASN A CA 1
ATOM 689 C C . ASN A 1 86 ? -18.718 33.383 -7.237 1.00 72.50 86 ASN A C 1
ATOM 691 O O . ASN A 1 86 ? -18.241 32.469 -7.908 1.00 72.50 86 ASN A O 1
ATOM 695 N N . ARG A 1 87 ? -19.838 33.198 -6.520 1.00 69.75 87 ARG A N 1
ATOM 696 C CA . ARG A 1 87 ? -20.638 31.965 -6.598 1.00 69.75 87 ARG A CA 1
ATOM 697 C C . ARG A 1 87 ? -21.488 32.004 -7.874 1.00 69.75 87 ARG A C 1
ATOM 699 O O . ARG A 1 87 ? -22.599 32.518 -7.862 1.00 69.75 87 ARG A O 1
ATOM 706 N N . THR A 1 88 ? -20.948 31.473 -8.969 1.00 59.41 88 THR A N 1
ATOM 707 C CA . THR A 1 88 ? -21.594 31.440 -10.297 1.00 59.41 88 THR A CA 1
ATOM 708 C C . THR A 1 88 ? -22.528 30.247 -10.508 1.00 59.41 88 THR A C 1
ATOM 710 O O . THR A 1 88 ? -23.293 30.238 -11.469 1.00 59.41 88 THR A O 1
ATOM 713 N N . LYS A 1 89 ? -22.489 29.238 -9.626 1.00 70.44 89 LYS A N 1
ATOM 714 C CA . LYS A 1 89 ? -23.351 28.054 -9.737 1.00 70.44 89 LYS A CA 1
ATOM 715 C C . LYS A 1 89 ? -24.805 28.400 -9.369 1.00 70.44 89 LYS A C 1
ATOM 717 O O . LYS A 1 89 ? -25.020 28.986 -8.303 1.00 70.44 89 LYS A O 1
ATOM 722 N N . PRO A 1 90 ? -25.797 28.036 -10.205 1.00 71.88 90 PRO A N 1
ATOM 723 C CA . PRO A 1 90 ? -27.206 28.221 -9.875 1.00 71.88 90 PRO A CA 1
ATOM 724 C C . PRO A 1 90 ? -27.602 27.361 -8.668 1.00 71.88 90 PRO A C 1
ATOM 726 O O . PRO A 1 90 ? -26.974 26.343 -8.372 1.00 71.88 90 PRO A O 1
ATOM 729 N N . LYS A 1 91 ? -28.646 27.784 -7.945 1.00 79.81 91 LYS A N 1
ATOM 730 C CA . LYS A 1 91 ? -29.226 26.968 -6.870 1.00 79.81 91 LYS A CA 1
ATOM 731 C C . LYS A 1 91 ? -29.836 25.686 -7.463 1.00 79.81 91 LYS A C 1
ATOM 733 O O . LYS A 1 91 ? -30.378 25.766 -8.563 1.00 79.81 91 LYS A O 1
ATOM 738 N N . PRO A 1 92 ? -29.807 24.549 -6.744 1.00 83.44 92 PRO A N 1
ATOM 739 C CA . PRO A 1 92 ? -30.450 23.316 -7.203 1.00 83.44 92 PRO A CA 1
ATOM 740 C C . PRO A 1 92 ? -31.954 23.502 -7.473 1.00 83.44 92 PRO A C 1
ATOM 742 O O . PRO A 1 92 ? -32.611 24.265 -6.760 1.00 83.44 92 PRO A O 1
ATOM 745 N N . ALA A 1 93 ? -32.518 22.771 -8.440 1.00 85.38 93 ALA A N 1
ATOM 746 C CA . ALA A 1 93 ? -33.917 22.916 -8.866 1.00 85.38 93 ALA A CA 1
ATOM 747 C C . ALA A 1 93 ? -34.943 22.768 -7.731 1.00 85.38 93 ALA A C 1
ATOM 749 O O . ALA A 1 93 ? -35.903 23.534 -7.648 1.00 85.38 93 ALA A O 1
ATOM 750 N N . LEU A 1 94 ? -34.717 21.821 -6.816 1.00 89.88 94 LEU A N 1
ATOM 751 C CA . LEU A 1 94 ? -35.617 21.554 -5.689 1.00 89.88 94 LEU A CA 1
ATOM 752 C C . LEU A 1 94 ? -35.463 22.513 -4.501 1.00 89.88 94 LEU A C 1
ATOM 754 O O . LEU A 1 94 ? -36.193 22.373 -3.521 1.00 89.88 94 LEU A O 1
ATOM 758 N N . TRP A 1 95 ? -34.585 23.517 -4.585 1.00 88.81 95 TRP A N 1
ATOM 759 C CA . TRP A 1 95 ? -34.274 24.406 -3.462 1.00 88.81 95 TRP A CA 1
ATOM 760 C C . TRP A 1 95 ? -35.513 25.016 -2.799 1.00 88.81 95 TRP A C 1
ATOM 762 O O . TRP A 1 95 ? -35.680 24.917 -1.588 1.00 88.81 95 TRP A O 1
ATOM 772 N N . ASN A 1 96 ? -36.396 25.632 -3.593 1.00 90.00 96 ASN A N 1
ATOM 773 C CA . ASN A 1 96 ? -37.592 26.298 -3.067 1.00 90.00 96 ASN A CA 1
ATOM 774 C C . ASN A 1 96 ? -38.635 25.296 -2.545 1.00 90.00 96 ASN A C 1
ATOM 776 O O . ASN A 1 96 ? -39.393 25.627 -1.640 1.00 90.00 96 ASN A O 1
ATOM 780 N N . ALA A 1 97 ? -38.677 24.082 -3.104 1.00 91.50 97 ALA A N 1
ATOM 781 C CA . ALA A 1 97 ? -39.590 23.039 -2.649 1.00 91.50 97 ALA A CA 1
ATOM 782 C C . ALA A 1 97 ? -39.166 22.512 -1.271 1.00 91.50 97 ALA A C 1
ATOM 784 O O . ALA A 1 97 ? -39.985 22.469 -0.359 1.00 91.50 97 ALA A O 1
ATOM 785 N N . VAL A 1 98 ? -37.875 22.202 -1.091 1.00 91.88 98 VAL A N 1
ATOM 786 C CA . VAL A 1 98 ? -37.329 21.743 0.198 1.00 91.88 98 VAL A CA 1
ATOM 787 C C . VAL A 1 98 ? -37.430 22.833 1.268 1.00 91.88 98 VAL A C 1
ATOM 789 O O . VAL A 1 98 ? -37.771 22.538 2.410 1.00 91.88 98 VAL A O 1
ATOM 792 N N . ASP A 1 99 ? -37.200 24.096 0.902 1.00 92.94 99 ASP A N 1
ATOM 793 C CA . ASP A 1 99 ? -37.420 25.243 1.793 1.00 92.94 99 ASP A CA 1
ATOM 794 C C . ASP A 1 99 ? -38.889 25.329 2.252 1.00 92.94 99 ASP A C 1
ATOM 796 O O . ASP A 1 99 ? -39.169 25.463 3.443 1.00 92.94 99 ASP A O 1
ATOM 800 N N . GLY A 1 100 ? -39.833 25.134 1.324 1.00 93.12 100 GLY A N 1
ATOM 801 C CA . GLY A 1 100 ? -41.257 25.020 1.634 1.00 93.12 100 GLY A CA 1
ATOM 802 C C . GLY A 1 100 ? -41.573 23.861 2.583 1.00 93.12 100 GLY A C 1
ATOM 803 O O . GLY A 1 100 ? -42.319 24.053 3.541 1.00 93.12 100 GLY A O 1
ATOM 804 N N . PHE A 1 101 ? -40.969 22.687 2.379 1.00 94.06 101 PHE A N 1
ATOM 805 C CA . PHE A 1 101 ? -41.174 21.523 3.248 1.00 94.06 101 PHE A CA 1
ATOM 806 C C . PHE A 1 101 ? -40.639 21.739 4.665 1.00 94.06 101 PHE A C 1
ATOM 808 O O . PHE A 1 101 ? -41.304 21.342 5.618 1.00 94.06 101 PHE A O 1
ATOM 815 N N . LEU A 1 102 ? -39.497 22.414 4.831 1.00 93.44 102 LEU A N 1
ATOM 816 C CA . LEU A 1 102 ? -38.990 22.797 6.154 1.00 93.44 102 LEU A CA 1
ATOM 817 C C . LEU A 1 102 ? -40.005 23.673 6.902 1.00 93.44 102 LEU A C 1
ATOM 819 O O . LEU A 1 102 ? -40.297 23.421 8.072 1.00 93.44 102 LEU A O 1
ATOM 823 N N . HIS A 1 103 ? -40.560 24.679 6.220 1.00 94.56 103 HIS A N 1
ATOM 824 C CA . HIS A 1 103 ? -41.561 25.582 6.790 1.00 94.56 103 HIS A CA 1
ATOM 825 C C . HIS A 1 103 ? -42.915 24.908 7.048 1.00 94.56 103 HIS A C 1
ATOM 827 O O . HIS A 1 103 ? -43.614 25.302 7.980 1.00 94.56 103 HIS A O 1
ATOM 833 N N . GLU A 1 104 ? -43.281 23.903 6.252 1.00 93.25 104 GLU A N 1
ATOM 834 C CA . GLU A 1 104 ? -44.509 23.124 6.424 1.00 93.25 104 GLU A CA 1
ATOM 835 C C . GLU A 1 104 ? -44.400 22.140 7.600 1.00 93.25 104 GLU A C 1
ATOM 837 O O . GLU A 1 104 ? -45.280 22.109 8.459 1.00 93.25 104 GLU A O 1
ATOM 842 N N . LEU A 1 105 ? -43.322 21.350 7.652 1.00 92.38 105 LEU A N 1
ATOM 843 C CA . LEU A 1 105 ? -43.158 20.253 8.610 1.00 92.38 105 LEU A CA 1
ATOM 844 C C . LEU A 1 105 ? -42.651 20.725 9.976 1.00 92.38 105 LEU A C 1
ATOM 846 O O . LEU A 1 105 ? -43.078 20.206 11.008 1.00 92.38 105 LEU A O 1
ATOM 850 N N . TYR A 1 106 ? -41.761 21.723 10.008 1.00 94.69 106 TYR A N 1
ATOM 851 C CA . TYR A 1 106 ? -41.073 22.136 11.237 1.00 94.69 106 TYR A CA 1
ATOM 852 C C . TYR A 1 106 ? -41.097 23.651 11.506 1.00 94.69 106 TYR A C 1
ATOM 854 O O . TYR A 1 106 ? -40.070 24.214 11.907 1.00 94.69 106 TYR A O 1
ATOM 862 N N . PRO A 1 107 ? -42.251 24.338 11.385 1.00 93.69 107 PRO A N 1
ATOM 863 C CA . PRO A 1 107 ? -42.326 25.794 11.522 1.00 93.69 107 PRO A CA 1
ATOM 864 C C . PRO A 1 107 ? -41.795 26.301 12.870 1.00 93.69 107 PRO A C 1
ATOM 866 O O . PRO A 1 107 ? -41.096 27.307 12.925 1.00 93.69 107 PRO A O 1
ATOM 869 N N . GLU A 1 108 ? -42.065 25.582 13.963 1.00 92.75 108 GLU A N 1
ATOM 870 C CA . GLU A 1 108 ? -41.637 25.982 15.313 1.00 92.75 108 GLU A CA 1
ATOM 871 C C . GLU A 1 108 ? -40.164 25.676 15.623 1.00 92.75 108 GLU A C 1
ATOM 873 O O . GLU A 1 108 ? -39.652 26.066 16.676 1.00 92.75 108 GLU A O 1
ATOM 878 N N . LYS A 1 109 ? -39.472 24.941 14.746 1.00 95.06 109 LYS A N 1
ATOM 879 C CA . LYS A 1 109 ? -38.059 24.573 14.931 1.00 95.06 109 LYS A CA 1
ATOM 880 C C . LYS A 1 109 ? -37.114 25.506 14.190 1.00 95.06 109 LYS A C 1
ATOM 882 O O . LYS A 1 109 ? -35.926 25.529 14.512 1.00 95.06 109 LYS A O 1
ATOM 887 N N . ILE A 1 110 ? -37.626 26.261 13.222 1.00 95.69 110 ILE A N 1
ATOM 888 C CA . ILE A 1 110 ? -36.841 27.175 12.400 1.00 95.69 110 ILE A CA 1
ATOM 889 C C . ILE A 1 110 ? -36.450 28.401 13.218 1.00 95.69 110 ILE A C 1
ATOM 891 O O . ILE A 1 110 ? -37.297 29.095 13.781 1.00 95.69 110 ILE A O 1
ATOM 895 N N . ILE A 1 111 ? -35.148 28.685 13.257 1.00 94.88 111 ILE A N 1
ATOM 896 C CA . ILE A 1 111 ? -34.606 29.872 13.914 1.00 94.88 111 ILE A CA 1
ATOM 897 C C . ILE A 1 111 ? -33.986 30.776 12.858 1.00 94.88 111 ILE A C 1
ATOM 899 O O . ILE A 1 111 ? -32.919 30.495 12.318 1.00 94.88 111 ILE A O 1
ATOM 903 N N . THR A 1 112 ? -34.647 31.899 12.611 1.00 93.44 112 THR A N 1
ATOM 904 C CA . THR A 1 112 ? -34.175 32.962 11.722 1.00 93.44 112 THR A CA 1
ATOM 905 C C . THR A 1 112 ? -33.979 34.247 12.509 1.00 93.44 112 THR A C 1
ATOM 907 O O . THR A 1 112 ? -34.742 34.545 13.433 1.00 93.44 112 THR A O 1
ATOM 910 N N . ARG A 1 113 ? -33.005 35.062 12.113 1.00 89.75 113 ARG A N 1
ATOM 911 C CA . ARG A 1 113 ? -32.825 36.407 12.656 1.00 89.75 113 ARG A CA 1
ATOM 912 C C . ARG A 1 113 ? -32.434 37.352 11.536 1.00 89.75 113 ARG A C 1
ATOM 914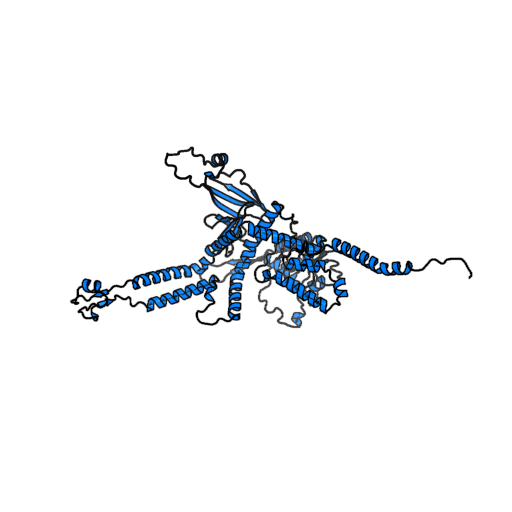 O O . ARG A 1 113 ? -31.535 37.038 10.766 1.00 89.75 113 ARG A O 1
ATOM 921 N N . GLU A 1 114 ? -33.106 38.499 11.458 1.00 89.00 114 GLU A N 1
ATOM 922 C CA . GLU A 1 114 ? -32.765 39.513 10.462 1.00 89.00 114 GLU A CA 1
ATOM 923 C C . GLU A 1 114 ? -31.278 39.853 10.522 1.00 89.00 114 GLU A C 1
ATOM 925 O O . GLU A 1 114 ? -30.698 39.961 11.608 1.00 89.00 114 GLU A O 1
ATOM 930 N N . TYR A 1 115 ? -30.694 40.040 9.339 1.00 87.06 115 TYR A N 1
ATOM 931 C CA . TYR A 1 115 ? -29.294 40.388 9.124 1.00 87.06 115 TYR A CA 1
ATOM 932 C C . TYR A 1 115 ? -28.272 39.283 9.401 1.00 87.06 115 TYR A C 1
ATOM 934 O O . TYR A 1 115 ? -27.125 39.480 9.008 1.00 87.06 115 TYR A O 1
ATOM 942 N N . LEU A 1 116 ? -28.647 38.153 10.006 1.00 88.94 116 LEU A N 1
ATOM 943 C CA . LEU A 1 116 ? -27.737 37.044 10.304 1.00 88.94 116 LEU A CA 1
ATOM 944 C C . LEU A 1 116 ? -27.899 35.887 9.311 1.00 88.94 116 LEU A C 1
ATOM 946 O O . LEU A 1 116 ? -29.009 35.581 8.869 1.00 88.94 116 LEU A O 1
ATOM 950 N N . GLU A 1 117 ? -26.785 35.238 8.981 1.00 90.38 117 GLU A N 1
ATOM 951 C CA . GLU A 1 117 ? -26.783 33.961 8.262 1.00 90.38 117 GLU A CA 1
ATOM 952 C C . GLU A 1 117 ? -26.997 32.789 9.250 1.00 90.38 117 GLU A C 1
ATOM 954 O O . GLU A 1 117 ? -26.900 32.942 10.472 1.00 90.38 117 GLU A O 1
ATOM 959 N N . GLY A 1 118 ? -27.375 31.618 8.737 1.00 90.12 118 GLY A N 1
ATOM 960 C CA . GLY A 1 118 ? -27.663 30.427 9.541 1.00 90.12 118 GLY A CA 1
ATOM 961 C C . GLY A 1 118 ? -26.458 29.963 10.365 1.00 90.12 118 GLY A C 1
ATOM 962 O O . GLY A 1 118 ? -26.623 29.545 11.510 1.00 90.12 118 GLY A O 1
ATOM 963 N N . ASP A 1 119 ? -25.249 30.137 9.833 1.00 90.62 119 ASP A N 1
ATOM 964 C CA . ASP A 1 119 ? -23.964 29.901 10.500 1.00 90.62 119 ASP A CA 1
ATOM 965 C C . ASP A 1 119 ? -23.742 30.820 11.719 1.00 90.62 119 ASP A C 1
ATOM 967 O O . ASP A 1 119 ? -23.352 30.352 12.793 1.00 90.62 119 ASP A O 1
ATOM 971 N N . ASP A 1 120 ? -24.073 32.110 11.611 1.00 91.31 120 ASP A N 1
ATOM 972 C CA . ASP A 1 120 ? -24.032 33.066 12.722 1.00 91.31 120 ASP A CA 1
ATOM 973 C C . ASP A 1 120 ? -24.988 32.623 13.842 1.00 91.31 120 ASP A C 1
ATOM 975 O O . ASP A 1 120 ? -24.659 32.660 15.033 1.00 91.31 120 ASP A O 1
ATOM 979 N N . ILE A 1 121 ? -26.191 32.185 13.461 1.00 92.69 121 ILE A N 1
ATOM 980 C CA . ILE A 1 121 ? -27.220 31.710 14.392 1.00 92.69 121 ILE A CA 1
ATOM 981 C C . ILE A 1 121 ? -26.771 30.407 15.067 1.00 92.69 121 ILE A C 1
ATOM 983 O O . ILE A 1 121 ? -26.955 30.267 16.281 1.00 92.69 121 ILE A O 1
ATOM 987 N N . LEU A 1 122 ? -26.144 29.483 14.331 1.00 93.44 122 LEU A N 1
ATOM 988 C CA . LEU A 1 122 ? -25.539 28.266 14.884 1.00 93.44 122 LEU A CA 1
ATOM 989 C C . LEU A 1 122 ? -24.487 28.605 15.941 1.00 93.44 122 LEU A C 1
ATOM 991 O O . LEU A 1 122 ? -24.566 28.095 17.062 1.00 93.44 122 LEU A O 1
ATOM 995 N N . GLY A 1 123 ? -23.561 29.513 15.625 1.00 91.25 123 GLY A N 1
ATOM 996 C CA . GLY A 1 123 ? -22.533 29.978 16.557 1.00 91.25 123 GLY A CA 1
ATOM 997 C C . GLY A 1 123 ? -23.121 30.575 17.834 1.00 91.25 123 GLY A C 1
ATOM 998 O O . GLY A 1 123 ? -22.701 30.220 18.941 1.00 91.25 123 GLY A O 1
ATOM 999 N N . LEU A 1 124 ? -24.149 31.418 17.704 1.00 91.50 124 LEU A N 1
ATOM 1000 C CA . LEU A 1 124 ? -24.851 32.001 18.848 1.00 91.50 124 LEU A CA 1
ATOM 1001 C C . LEU A 1 124 ? -25.539 30.931 19.703 1.00 91.50 124 LEU A C 1
ATOM 1003 O O . LEU A 1 124 ? -25.356 30.912 20.919 1.00 91.50 124 LEU A O 1
ATOM 1007 N N . LEU A 1 125 ? -26.316 30.029 19.101 1.00 92.06 125 LEU A N 1
ATOM 1008 C CA . LEU A 1 125 ? -27.062 29.001 19.836 1.00 92.06 125 LEU A CA 1
ATOM 1009 C C . LEU A 1 125 ? -26.144 27.975 20.512 1.00 92.06 125 LEU A C 1
ATOM 1011 O O . LEU A 1 125 ? -26.457 27.508 21.610 1.00 92.06 125 LEU A O 1
ATOM 1015 N N . ALA A 1 126 ? -25.016 27.636 19.889 1.00 91.31 126 ALA A N 1
ATOM 1016 C CA . ALA A 1 126 ? -24.054 26.689 20.439 1.00 91.31 126 ALA A CA 1
ATOM 1017 C C . ALA A 1 126 ? -23.323 27.251 21.668 1.00 91.31 126 ALA A C 1
ATOM 1019 O O . ALA A 1 126 ? -23.185 26.555 22.680 1.00 91.31 126 ALA A O 1
ATOM 1020 N N . THR A 1 127 ? -22.905 28.519 21.605 1.00 89.69 127 THR A N 1
ATOM 1021 C CA . THR A 1 127 ? -22.021 29.142 22.606 1.00 89.69 127 THR A CA 1
ATOM 1022 C C . THR A 1 127 ? -22.749 29.954 23.674 1.00 89.69 127 THR A C 1
ATOM 1024 O O . THR A 1 127 ? -22.143 30.340 24.677 1.00 89.69 127 THR A O 1
ATOM 1027 N N . MET A 1 128 ? -24.056 30.196 23.519 1.00 86.38 128 MET A N 1
ATOM 1028 C CA . MET A 1 128 ? -24.816 30.967 24.499 1.00 86.38 128 MET A CA 1
ATOM 1029 C C . MET A 1 128 ? -24.726 30.314 25.898 1.00 86.38 128 MET A C 1
ATOM 1031 O O . MET A 1 128 ? -25.009 29.118 26.051 1.00 86.38 128 MET A O 1
ATOM 1035 N N . PRO A 1 129 ? -24.396 31.079 26.960 1.00 78.94 129 PRO A N 1
ATOM 1036 C CA . PRO A 1 129 ? -24.252 30.512 28.303 1.00 78.94 129 PRO A CA 1
ATOM 1037 C C . PRO A 1 129 ? -25.571 29.983 28.887 1.00 78.94 129 PRO A C 1
ATOM 1039 O O . PRO A 1 129 ? -25.596 28.953 29.557 1.00 78.94 129 PRO A O 1
ATOM 1042 N N . LYS A 1 130 ? -26.688 30.685 28.637 1.00 78.75 130 LYS A N 1
ATOM 1043 C CA . LYS A 1 130 ? -28.030 30.350 29.158 1.00 78.75 130 LYS A CA 1
ATOM 1044 C C . LYS A 1 130 ? -29.140 30.554 28.106 1.00 78.75 130 LYS A C 1
ATOM 1046 O O . LYS A 1 130 ? -30.006 31.410 28.294 1.00 78.75 130 LYS A O 1
ATOM 1051 N N . PRO A 1 131 ? -29.124 29.819 26.983 1.00 78.69 131 PRO A N 1
ATOM 1052 C CA . PRO A 1 131 ? -30.150 29.920 25.959 1.00 78.69 131 PRO A CA 1
ATOM 1053 C C . PRO A 1 131 ? -31.471 29.353 26.470 1.00 78.69 131 PRO A C 1
ATOM 1055 O O . PRO A 1 131 ? -31.522 28.256 27.026 1.00 78.69 131 PRO A O 1
ATOM 1058 N N . ARG A 1 132 ? -32.554 30.100 26.241 1.00 82.81 132 ARG A N 1
ATOM 1059 C CA . ARG A 1 132 ? -33.917 29.649 26.558 1.00 82.81 132 ARG A CA 1
ATOM 1060 C C . ARG A 1 132 ? -34.401 28.546 25.611 1.00 82.81 132 ARG A C 1
ATOM 1062 O O . ARG A 1 132 ? -35.142 27.679 26.047 1.00 82.81 132 ARG A O 1
ATOM 1069 N N . LEU A 1 133 ? -33.971 28.583 24.346 1.00 82.69 133 LEU A N 1
ATOM 1070 C CA . LEU A 1 133 ? -34.452 27.690 23.280 1.00 82.69 133 LEU A CA 1
ATOM 1071 C C . LEU A 1 133 ? -33.719 26.338 23.219 1.00 82.69 133 LEU A C 1
ATOM 1073 O O . LEU A 1 133 ? -34.303 25.350 22.797 1.00 82.69 133 LEU A O 1
ATOM 1077 N N . CYS A 1 134 ? -32.458 26.279 23.660 1.00 87.25 134 CYS A N 1
ATOM 1078 C CA . CYS A 1 134 ? -31.627 25.066 23.650 1.00 87.25 134 CYS A CA 1
ATOM 1079 C C . CYS A 1 134 ? -30.905 24.844 25.002 1.00 87.25 134 CYS A C 1
ATOM 1081 O O . CYS A 1 134 ? -29.666 24.862 25.084 1.00 87.25 134 CYS A O 1
ATOM 1083 N N . PRO A 1 135 ? -31.648 24.680 26.114 1.00 81.25 135 PRO A N 1
ATOM 1084 C CA . PRO A 1 135 ? -31.050 24.498 27.433 1.00 81.25 135 PRO A CA 1
ATOM 1085 C C . PRO A 1 135 ? -30.253 23.183 27.511 1.00 81.25 135 PRO A C 1
ATOM 1087 O O . PRO A 1 135 ? -30.659 22.152 26.981 1.00 81.25 135 PRO A O 1
ATOM 1090 N N . GLY A 1 136 ? -29.121 23.201 28.221 1.00 83.44 136 GLY A N 1
ATOM 1091 C CA . GLY A 1 136 ? -28.281 22.013 28.421 1.00 83.44 136 GLY A CA 1
ATOM 1092 C C . GLY A 1 136 ? -27.189 21.822 27.364 1.00 83.44 136 GLY A C 1
ATOM 1093 O O . GLY A 1 136 ? -26.563 22.789 26.947 1.00 83.44 136 GLY A O 1
ATOM 1094 N N . LYS A 1 137 ? -26.896 20.571 26.995 1.00 88.75 137 LYS A N 1
ATOM 1095 C CA . LYS A 1 137 ? -25.820 20.232 26.044 1.00 88.75 137 LYS A CA 1
ATOM 1096 C C . LYS A 1 137 ? -26.308 20.478 24.609 1.00 88.75 137 LYS A C 1
ATOM 1098 O O . LYS A 1 137 ? -27.485 20.255 24.330 1.00 88.75 137 LYS A O 1
ATOM 1103 N N . ARG A 1 138 ? -25.421 20.908 23.704 1.00 91.88 138 ARG A N 1
ATOM 1104 C CA . ARG A 1 138 ? -25.741 21.115 22.280 1.00 91.88 138 ARG A CA 1
ATOM 1105 C C . ARG A 1 138 ? -24.754 20.394 21.375 1.00 91.88 138 ARG A C 1
ATOM 1107 O O . ARG A 1 138 ? -23.586 20.267 21.744 1.00 91.88 138 ARG A O 1
ATOM 1114 N N . ILE A 1 139 ? -25.238 19.943 20.224 1.00 92.25 139 ILE A N 1
ATOM 1115 C CA . ILE A 1 139 ? -24.430 19.377 19.141 1.00 92.25 139 ILE A CA 1
ATOM 1116 C C . ILE A 1 139 ? -24.801 20.120 17.862 1.00 92.25 139 ILE A C 1
ATOM 1118 O O . ILE A 1 139 ? -25.977 20.163 17.509 1.00 92.25 139 ILE A O 1
ATOM 1122 N N . ILE A 1 140 ? -23.817 20.719 17.200 1.00 94.31 140 ILE A N 1
ATOM 1123 C CA . ILE A 1 140 ? -23.968 21.279 15.857 1.00 94.31 140 ILE A CA 1
ATOM 1124 C C . ILE A 1 140 ? -23.911 20.121 14.864 1.00 94.31 140 ILE A C 1
ATOM 1126 O O . ILE A 1 140 ? -23.032 19.271 14.979 1.00 94.31 140 ILE A O 1
ATOM 1130 N N . VAL A 1 141 ? -24.819 20.090 13.894 1.00 93.56 141 VAL A N 1
ATOM 1131 C CA . VAL A 1 141 ? -24.806 19.135 12.784 1.00 93.56 141 VAL A CA 1
ATOM 1132 C C . VAL A 1 141 ? -24.642 19.912 11.487 1.00 93.56 141 VAL A C 1
ATOM 1134 O O . VAL A 1 141 ? -25.574 20.584 11.051 1.00 93.56 141 VAL A O 1
ATOM 1137 N N . SER A 1 142 ? -23.450 19.843 10.895 1.00 92.62 142 SER A N 1
ATOM 1138 C CA . SER A 1 142 ? -23.135 20.493 9.618 1.00 92.62 142 SER A CA 1
ATOM 1139 C C . SER A 1 142 ? -21.949 19.806 8.943 1.00 92.62 142 SER A C 1
ATOM 1141 O O . SER A 1 142 ? -21.057 19.281 9.615 1.00 92.62 142 SER A O 1
ATOM 1143 N N . ILE A 1 143 ? -21.926 19.823 7.608 1.00 87.62 143 ILE A N 1
ATOM 1144 C CA . ILE A 1 143 ? -20.744 19.429 6.829 1.00 87.62 143 ILE A CA 1
ATOM 1145 C C . ILE A 1 143 ? -19.777 20.597 6.606 1.00 87.62 143 ILE A C 1
ATOM 1147 O O . ILE A 1 143 ? -18.663 20.373 6.127 1.00 87.62 143 ILE A O 1
ATOM 1151 N N . ASP A 1 144 ? -20.195 21.829 6.914 1.00 84.50 144 ASP A N 1
ATOM 1152 C CA . ASP A 1 144 ? -19.370 23.011 6.709 1.00 84.50 144 ASP A CA 1
ATOM 1153 C C . ASP A 1 144 ? -18.193 23.005 7.692 1.00 84.50 144 ASP A C 1
ATOM 1155 O O . ASP A 1 144 ? -18.356 22.973 8.916 1.00 84.50 144 ASP A O 1
ATOM 1159 N N . LYS A 1 145 ? -16.978 23.021 7.140 1.00 80.44 145 LYS A N 1
ATOM 1160 C CA . LYS A 1 145 ? -15.734 22.997 7.913 1.00 80.44 145 LYS A CA 1
ATOM 1161 C C . LYS A 1 145 ? -15.576 24.241 8.783 1.00 80.44 145 LYS A C 1
ATOM 1163 O O . LYS A 1 145 ? -14.909 24.164 9.811 1.00 80.44 145 LYS A O 1
ATOM 1168 N N . ASP A 1 146 ? -16.207 25.355 8.414 1.00 81.25 146 ASP A N 1
ATOM 1169 C CA . ASP A 1 146 ? -16.098 26.606 9.162 1.00 81.25 146 ASP A CA 1
ATOM 1170 C C . ASP A 1 146 ? -16.734 26.475 10.559 1.00 81.25 146 ASP A C 1
ATOM 1172 O O . ASP A 1 146 ? -16.309 27.142 11.504 1.00 81.25 146 ASP A O 1
ATOM 1176 N N . MET A 1 147 ? -17.658 25.522 10.751 1.00 87.69 147 MET A N 1
ATOM 1177 C CA . MET A 1 147 ? -18.247 25.212 12.061 1.00 87.69 147 MET A CA 1
ATOM 1178 C C . MET A 1 147 ? -17.231 24.661 13.069 1.00 87.69 147 MET A C 1
ATOM 1180 O O . MET A 1 147 ? -17.474 24.736 14.272 1.00 87.69 147 MET A O 1
ATOM 1184 N N . GLN A 1 148 ? -16.068 24.169 12.620 1.00 83.38 148 GLN A N 1
ATOM 1185 C CA . GLN A 1 148 ? -14.974 23.745 13.507 1.00 83.38 148 GLN A CA 1
ATOM 1186 C C . GLN A 1 148 ? -14.373 24.908 14.307 1.00 83.38 148 GLN A C 1
ATOM 1188 O O . GLN A 1 148 ? -13.717 24.689 15.323 1.00 83.38 148 GLN A O 1
ATOM 1193 N N . THR A 1 149 ? -14.599 26.149 13.868 1.00 83.88 149 THR A N 1
ATOM 1194 C CA . THR A 1 149 ? -14.145 27.350 14.582 1.00 83.88 149 THR A CA 1
ATOM 1195 C C . THR A 1 149 ? -15.017 27.687 15.794 1.00 83.88 149 THR A C 1
ATOM 1197 O O . THR A 1 149 ? -14.609 28.482 16.644 1.00 83.88 149 THR A O 1
ATOM 1200 N N . ILE A 1 150 ? -16.205 27.082 15.907 1.00 84.12 150 ILE A N 1
ATOM 1201 C CA . ILE A 1 150 ? -17.135 27.315 17.010 1.00 84.12 150 ILE A CA 1
ATOM 1202 C C . ILE A 1 150 ? -16.795 26.353 18.158 1.00 84.12 150 ILE A C 1
ATOM 1204 O O . ILE A 1 150 ? -16.840 25.136 17.972 1.00 84.12 150 ILE A O 1
ATOM 1208 N N . PRO A 1 151 ? -16.511 26.853 19.374 1.00 77.19 151 PRO A N 1
ATOM 1209 C CA . PRO A 1 151 ? -16.245 25.988 20.515 1.00 77.19 151 PRO A CA 1
ATOM 1210 C C . PRO A 1 151 ? -17.513 25.210 20.899 1.00 77.19 151 PRO A C 1
ATOM 1212 O O . PRO A 1 151 ? -18.517 25.794 21.311 1.00 77.19 151 PRO A O 1
ATOM 1215 N N . GLY A 1 152 ? -17.475 23.883 20.775 1.00 81.56 152 GLY A N 1
ATOM 1216 C CA . GLY A 1 152 ? -18.620 23.021 21.057 1.00 81.56 152 GLY A CA 1
ATOM 1217 C C . GLY A 1 152 ? -18.483 21.622 20.463 1.00 81.56 152 GLY A C 1
ATOM 1218 O O . GLY A 1 152 ? -17.427 21.236 19.972 1.00 81.56 152 GLY A O 1
ATOM 1219 N N . ARG A 1 153 ? -19.567 20.842 20.529 1.00 85.88 153 ARG A N 1
ATOM 1220 C CA . ARG A 1 153 ? -19.645 19.519 19.893 1.00 85.88 153 ARG A CA 1
ATOM 1221 C C . ARG A 1 153 ? -20.155 19.695 18.466 1.00 85.88 153 ARG A C 1
ATOM 1223 O O . ARG A 1 153 ? -21.243 20.241 18.290 1.00 85.88 153 ARG A O 1
ATOM 1230 N N . LEU A 1 154 ? -19.401 19.213 17.487 1.00 87.75 154 LEU A N 1
ATOM 1231 C CA . LEU A 1 154 ? -19.757 19.226 16.070 1.00 87.75 154 LEU A CA 1
ATOM 1232 C C . LEU A 1 154 ? -19.853 17.784 15.570 1.00 87.75 154 LEU A C 1
ATOM 1234 O O . LEU A 1 154 ? -18.953 16.984 15.805 1.00 87.75 154 LEU A O 1
ATOM 1238 N N . PHE A 1 155 ? -20.936 17.466 14.876 1.00 87.81 155 PHE A N 1
ATOM 1239 C CA . PHE A 1 155 ? -21.118 16.220 14.152 1.00 87.81 155 PHE A CA 1
ATOM 1240 C C . PHE A 1 155 ? -21.196 16.529 12.656 1.00 87.81 155 PHE A C 1
ATOM 1242 O O . PHE A 1 155 ? -22.006 17.354 12.234 1.00 87.81 155 PHE A O 1
ATOM 1249 N N . ASN A 1 156 ? -20.351 15.868 11.864 1.00 87.06 156 ASN A N 1
ATOM 1250 C CA . ASN A 1 156 ? -20.339 15.988 10.410 1.00 87.06 156 ASN A CA 1
ATOM 1251 C C . ASN A 1 156 ? -20.929 14.709 9.782 1.00 87.06 156 ASN A C 1
ATOM 1253 O O . ASN A 1 156 ? -20.253 13.680 9.775 1.00 87.06 156 ASN A O 1
ATOM 1257 N N . PRO A 1 157 ? -22.154 14.753 9.228 1.00 78.44 157 PRO A N 1
ATOM 1258 C CA . PRO A 1 157 ? -22.797 13.593 8.606 1.00 78.44 157 PRO A CA 1
ATOM 1259 C C . PRO A 1 157 ? -22.059 13.037 7.383 1.00 78.44 157 PRO A C 1
ATOM 1261 O O . PRO A 1 157 ? -22.173 11.853 7.104 1.00 78.44 157 PRO A O 1
ATOM 1264 N N . GLY A 1 158 ? -21.300 13.872 6.659 1.00 70.19 158 GLY A N 1
ATOM 1265 C CA . GLY A 1 158 ? -20.503 13.462 5.493 1.00 70.19 158 GLY A CA 1
ATOM 1266 C C . GLY A 1 158 ? -19.144 12.862 5.859 1.00 70.19 158 GLY A C 1
ATOM 1267 O O . GLY A 1 158 ? -18.432 12.363 4.995 1.00 70.19 158 GLY A O 1
ATOM 1268 N N . LYS A 1 159 ? -18.780 12.917 7.142 1.00 67.25 159 LYS A N 1
ATOM 1269 C CA . LYS A 1 159 ? -17.643 12.207 7.724 1.00 67.25 159 LYS A CA 1
ATOM 1270 C C . LYS A 1 159 ? -18.097 11.576 9.042 1.00 67.25 159 LYS A C 1
ATOM 1272 O O . LYS A 1 159 ? -17.621 11.985 10.105 1.00 67.25 159 LYS A O 1
ATOM 1277 N N . PRO A 1 160 ? -19.040 10.614 8.996 1.00 48.97 160 PRO A N 1
ATOM 1278 C CA . PRO A 1 160 ? -19.614 10.017 10.200 1.00 48.97 160 PRO A CA 1
ATOM 1279 C C . PRO A 1 160 ? -18.553 9.277 11.035 1.00 48.97 160 PRO A C 1
ATOM 1281 O O . PRO A 1 160 ? -18.770 9.050 12.224 1.00 48.97 160 PRO A O 1
ATOM 1284 N N . ASP A 1 161 ? -17.400 8.978 10.423 1.00 42.47 161 ASP A N 1
ATOM 1285 C CA . ASP A 1 161 ? -16.198 8.396 11.025 1.00 42.47 161 ASP A CA 1
ATOM 1286 C C . ASP A 1 161 ? -15.271 9.396 11.732 1.00 42.47 161 ASP A C 1
ATOM 1288 O O . ASP A 1 161 ? -14.305 8.978 12.369 1.00 42.47 161 ASP A O 1
ATOM 1292 N N . ILE A 1 162 ? -15.584 10.700 11.737 1.00 40.41 162 ILE A N 1
ATOM 1293 C CA . ILE A 1 162 ? -15.060 11.625 12.760 1.00 40.41 162 ILE A CA 1
ATOM 1294 C C . ILE A 1 162 ? -15.902 11.420 14.031 1.00 40.41 162 ILE A C 1
ATOM 1296 O O . ILE A 1 162 ? -16.626 12.297 14.503 1.00 40.41 162 ILE A O 1
ATOM 1300 N N . GLY A 1 163 ? -15.885 10.187 14.527 1.00 35.38 163 GLY A N 1
ATOM 1301 C CA . GLY A 1 163 ? -16.528 9.763 15.757 1.00 35.38 163 GLY A CA 1
ATOM 1302 C C . GLY A 1 163 ? -15.549 9.885 16.917 1.00 35.38 163 GLY A C 1
ATOM 1303 O O . GLY A 1 163 ? -14.464 9.325 16.857 1.00 35.38 163 GLY A O 1
ATOM 1304 N N . MET A 1 164 ? -15.984 10.604 17.954 1.00 39.53 164 MET A N 1
ATOM 1305 C CA . MET A 1 164 ? -15.480 10.579 19.333 1.00 39.53 164 MET A CA 1
ATOM 1306 C C . MET A 1 164 ? -13.959 10.713 19.508 1.00 39.53 164 MET A C 1
ATOM 1308 O O . MET A 1 164 ? -13.219 9.736 19.508 1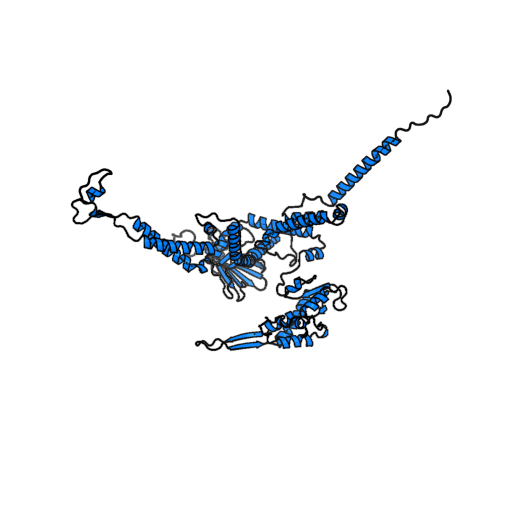.00 39.53 164 MET A O 1
ATOM 1312 N N . ASP A 1 165 ? -13.509 11.938 19.797 1.00 43.78 165 ASP A N 1
ATOM 1313 C CA . ASP A 1 165 ? -12.186 12.169 20.384 1.00 43.78 165 ASP A CA 1
ATOM 1314 C C . ASP A 1 165 ? -11.981 11.280 21.625 1.00 43.78 165 ASP A C 1
ATOM 1316 O O . ASP A 1 165 ? -12.917 11.046 22.401 1.00 43.78 165 ASP A O 1
ATOM 1320 N N . ALA A 1 166 ? -10.731 10.876 21.881 1.00 41.03 166 ALA A N 1
ATOM 1321 C CA . ALA A 1 166 ? -10.295 10.216 23.120 1.00 41.03 166 ALA A CA 1
ATOM 1322 C C . ALA A 1 166 ? -10.844 10.896 24.394 1.00 41.03 166 ALA A C 1
ATOM 1324 O O . ALA A 1 166 ? -11.139 10.237 25.390 1.00 41.03 166 ALA A O 1
ATOM 1325 N N . ASN A 1 167 ? -11.090 12.208 24.318 1.00 42.38 167 ASN A N 1
ATOM 1326 C CA . ASN A 1 167 ? -11.721 13.023 25.354 1.00 42.38 167 ASN A CA 1
ATOM 1327 C C . ASN A 1 167 ? -13.142 12.556 25.723 1.00 42.38 167 ASN A C 1
ATOM 1329 O O . ASN A 1 167 ? -13.495 12.515 26.898 1.00 42.38 167 ASN A O 1
ATOM 1333 N N . THR A 1 168 ? -13.964 12.175 24.742 1.00 43.06 168 THR A N 1
ATOM 1334 C CA . THR A 1 168 ? -15.316 11.646 24.996 1.00 43.06 168 THR A CA 1
ATOM 1335 C C . THR A 1 168 ? -15.306 10.224 25.555 1.00 43.06 168 THR A C 1
ATOM 1337 O O . THR A 1 168 ? -16.210 9.879 26.312 1.00 43.06 168 THR A O 1
ATOM 1340 N N . LEU A 1 169 ? -14.276 9.432 25.242 1.00 42.28 169 LEU A N 1
ATOM 1341 C CA . LEU A 1 169 ? -14.107 8.057 25.727 1.00 42.28 169 LEU A CA 1
ATOM 1342 C C . LEU A 1 169 ? -13.647 8.031 27.192 1.00 42.28 169 LEU A C 1
ATOM 1344 O O . LEU A 1 169 ? -14.220 7.301 27.999 1.00 42.28 169 LEU A O 1
ATOM 1348 N N . ALA A 1 170 ? -12.688 8.889 27.558 1.00 46.81 170 ALA A N 1
ATOM 1349 C CA . ALA A 1 170 ? -12.242 9.068 28.942 1.00 46.81 170 ALA A CA 1
ATOM 1350 C C . ALA A 1 170 ? -13.393 9.536 29.858 1.00 46.81 170 ALA A C 1
ATOM 1352 O O . ALA A 1 170 ? -13.604 8.983 30.939 1.00 46.81 170 ALA A O 1
ATOM 1353 N N . GLU A 1 171 ? -14.212 10.489 29.392 1.00 46.94 171 GLU A N 1
ATOM 1354 C CA . GLU A 1 171 ? -15.385 10.974 30.135 1.00 46.94 171 GLU A CA 1
ATOM 1355 C C . GLU A 1 171 ? -16.511 9.932 30.263 1.00 46.94 171 GLU A C 1
ATOM 1357 O O . GLU A 1 171 ? -17.214 9.922 31.273 1.00 46.94 171 GLU A O 1
ATOM 1362 N N . GLN A 1 172 ? -16.714 9.070 29.259 1.00 45.28 172 GLN A N 1
ATOM 1363 C CA . GLN A 1 172 ? -17.754 8.031 29.289 1.00 45.28 172 GLN A CA 1
ATOM 1364 C C . GLN A 1 172 ? -17.355 6.809 30.119 1.00 45.28 172 GLN A C 1
ATOM 1366 O O . GLN A 1 172 ? -18.217 6.220 30.772 1.00 45.28 172 GLN A O 1
ATOM 1371 N N . ALA A 1 173 ? -16.073 6.441 30.115 1.00 49.91 173 ALA A N 1
ATOM 1372 C CA . ALA A 1 173 ? -15.558 5.309 30.879 1.00 49.91 173 ALA A CA 1
ATOM 1373 C C . ALA A 1 173 ? -15.195 5.671 32.333 1.00 49.91 173 ALA A C 1
ATOM 1375 O O . ALA A 1 173 ? -14.988 4.776 33.148 1.00 49.91 173 ALA A O 1
ATOM 1376 N N . GLY A 1 174 ? -15.116 6.966 32.671 1.00 53.28 174 GLY A N 1
ATOM 1377 C CA . GLY A 1 174 ? -14.656 7.426 33.987 1.00 53.28 174 GLY A CA 1
ATOM 1378 C C . GLY A 1 174 ? -13.165 7.162 34.233 1.00 53.28 174 GLY A C 1
ATOM 1379 O O . GLY A 1 174 ? -12.746 7.086 35.386 1.00 53.28 174 GLY A O 1
ATOM 1380 N N . ILE A 1 175 ? -12.385 7.001 33.160 1.00 60.12 175 ILE A N 1
ATOM 1381 C CA . ILE A 1 175 ? -10.955 6.660 33.181 1.00 60.12 175 ILE A CA 1
ATOM 1382 C C . ILE A 1 175 ? -10.141 7.937 32.947 1.00 60.12 175 ILE A C 1
ATOM 1384 O O . ILE A 1 175 ? -10.535 8.791 32.148 1.00 60.12 175 ILE A O 1
ATOM 1388 N N . GLN A 1 176 ? -9.007 8.088 33.638 1.00 62.34 176 GLN A N 1
ATOM 1389 C CA . GLN A 1 176 ? -8.110 9.222 33.403 1.00 62.34 176 GLN A CA 1
ATOM 1390 C C . GLN A 1 176 ? -7.520 9.142 31.989 1.00 62.34 176 GLN A C 1
ATOM 1392 O O . GLN A 1 176 ? -7.137 8.074 31.516 1.00 62.34 176 GLN A O 1
ATOM 1397 N N . GLN A 1 177 ? -7.444 10.279 31.299 1.00 61.78 177 GLN A N 1
ATOM 1398 C CA . GLN A 1 177 ? -7.022 10.332 29.899 1.00 61.78 177 GLN A CA 1
ATOM 1399 C C . GLN A 1 177 ? -5.623 9.724 29.681 1.00 61.78 177 GLN A C 1
ATOM 1401 O O . GLN A 1 177 ? -5.435 8.995 28.710 1.00 61.78 177 GLN A O 1
ATOM 1406 N N . GLY A 1 178 ? -4.676 9.940 30.598 1.00 62.66 178 GLY A N 1
ATOM 1407 C CA . GLY A 1 178 ? -3.345 9.339 30.532 1.00 62.66 178 GLY A CA 1
ATOM 1408 C C . GLY A 1 178 ? -3.353 7.810 30.617 1.00 62.66 178 GLY A C 1
ATOM 1409 O O . GLY A 1 178 ? -2.574 7.163 29.923 1.00 62.66 178 GLY A O 1
ATOM 1410 N N . GLU A 1 179 ? -4.251 7.203 31.398 1.00 64.50 179 GLU A N 1
ATOM 1411 C CA . GLU A 1 179 ? -4.396 5.738 31.457 1.00 64.50 179 GLU A CA 1
ATOM 1412 C C . GLU A 1 179 ? -4.961 5.165 30.154 1.00 64.50 179 GLU A C 1
ATOM 1414 O O . GLU A 1 179 ? -4.484 4.136 29.673 1.00 64.50 179 GLU A O 1
ATOM 1419 N N . LEU A 1 180 ? -5.925 5.859 29.544 1.00 65.56 180 LEU A N 1
ATOM 1420 C CA . LEU A 1 180 ? -6.467 5.491 28.236 1.00 65.56 180 LEU A CA 1
ATOM 1421 C C . LEU A 1 180 ? -5.396 5.587 27.138 1.00 65.56 180 LEU A C 1
ATOM 1423 O O . LEU A 1 180 ? -5.246 4.660 26.344 1.00 65.56 180 LEU A O 1
ATOM 1427 N N . GLU A 1 181 ? -4.628 6.679 27.109 1.00 65.88 181 GLU A N 1
ATOM 1428 C CA . GLU A 1 181 ? -3.531 6.880 26.154 1.00 65.88 181 GLU A CA 1
ATOM 1429 C C . GLU A 1 181 ? -2.428 5.822 26.322 1.00 65.88 181 GLU A C 1
ATOM 1431 O O . GLU A 1 181 ? -1.922 5.298 25.329 1.00 65.88 181 GLU A O 1
ATOM 1436 N N . MET A 1 182 ? -2.104 5.432 27.561 1.00 66.50 182 MET A N 1
ATOM 1437 C CA . MET A 1 182 ? -1.176 4.328 27.829 1.00 66.50 182 MET A CA 1
ATOM 1438 C C . MET A 1 182 ? -1.706 2.980 27.323 1.00 66.50 182 MET A C 1
ATOM 1440 O O . MET A 1 182 ? -0.948 2.224 26.715 1.00 66.50 182 MET A O 1
ATOM 1444 N N . GLY A 1 183 ? -2.990 2.681 27.540 1.00 69.75 183 GLY A N 1
ATOM 1445 C CA . GLY A 1 183 ? -3.613 1.454 27.037 1.00 69.75 183 GLY A CA 1
ATOM 1446 C C . GLY A 1 183 ? -3.617 1.388 25.507 1.00 69.75 183 GLY A C 1
ATOM 1447 O O . GLY A 1 183 ? -3.269 0.359 24.931 1.00 69.75 183 GLY A O 1
ATOM 1448 N N . LEU A 1 184 ? -3.932 2.499 24.834 1.00 73.44 184 LEU A N 1
ATOM 1449 C CA . LEU A 1 184 ? -3.865 2.593 23.371 1.00 73.44 184 LEU A CA 1
ATOM 1450 C C . LEU A 1 184 ? -2.431 2.407 22.852 1.00 73.44 184 LEU A C 1
ATOM 1452 O O . LEU A 1 184 ? -2.228 1.659 21.897 1.00 73.44 184 LEU A O 1
ATOM 1456 N N . ALA A 1 185 ? -1.432 2.999 23.513 1.00 74.06 185 ALA A N 1
ATOM 1457 C CA . ALA A 1 185 ? -0.026 2.803 23.157 1.00 74.06 185 ALA A CA 1
ATOM 1458 C C . ALA A 1 185 ? 0.420 1.333 23.311 1.00 74.06 185 ALA A C 1
ATOM 1460 O O . ALA A 1 185 ? 1.188 0.822 22.494 1.00 74.06 185 ALA A O 1
ATOM 1461 N N . GLU A 1 186 ? -0.078 0.616 24.324 1.00 74.31 186 GLU A N 1
ATOM 1462 C CA . GLU A 1 186 ? 0.199 -0.816 24.501 1.00 74.31 186 GLU A CA 1
ATOM 1463 C C . GLU A 1 186 ? -0.429 -1.672 23.387 1.00 74.31 186 GLU A C 1
ATOM 1465 O O . GLU A 1 186 ? 0.224 -2.584 22.864 1.00 74.31 186 GLU A O 1
ATOM 1470 N N . ILE A 1 187 ? -1.655 -1.344 22.964 1.00 78.56 187 ILE A N 1
ATOM 1471 C CA . ILE A 1 187 ? -2.310 -1.977 21.807 1.00 78.56 187 ILE A CA 1
ATOM 1472 C C . ILE A 1 187 ? -1.474 -1.747 20.543 1.00 78.56 187 ILE A C 1
ATOM 1474 O O . ILE A 1 187 ? -1.162 -2.705 19.833 1.00 78.56 187 ILE A O 1
ATOM 1478 N N . GLU A 1 188 ? -1.056 -0.506 20.281 1.00 78.94 188 GLU A N 1
ATOM 1479 C CA . GLU A 1 188 ? -0.237 -0.165 19.114 1.00 78.94 188 GLU A CA 1
ATOM 1480 C C . GLU A 1 188 ? 1.082 -0.942 19.081 1.00 78.94 188 GLU A C 1
ATOM 1482 O O . GLU A 1 188 ? 1.410 -1.553 18.061 1.00 78.94 188 GLU A O 1
ATOM 1487 N N . ARG A 1 189 ? 1.818 -0.997 20.198 1.00 80.19 189 ARG A N 1
ATOM 1488 C CA . ARG A 1 189 ? 3.055 -1.793 20.284 1.00 80.19 189 ARG A CA 1
ATOM 1489 C C . ARG A 1 189 ? 2.802 -3.268 20.040 1.00 80.19 189 ARG A C 1
ATOM 1491 O O . ARG A 1 189 ? 3.606 -3.921 19.381 1.00 80.19 189 ARG A O 1
ATOM 1498 N N . THR A 1 190 ? 1.707 -3.803 20.570 1.00 83.06 190 THR A N 1
ATOM 1499 C CA . THR A 1 190 ? 1.348 -5.213 20.383 1.00 83.06 190 THR A CA 1
ATOM 1500 C C . THR A 1 190 ? 1.099 -5.514 18.907 1.00 83.06 190 THR A C 1
ATOM 1502 O O . THR A 1 190 ? 1.637 -6.495 18.394 1.00 83.06 190 THR A O 1
ATOM 1505 N N . VAL A 1 191 ? 0.371 -4.639 18.207 1.00 83.81 191 VAL A N 1
ATOM 1506 C CA . VAL A 1 191 ? 0.132 -4.739 16.758 1.00 83.81 191 VAL A CA 1
ATOM 1507 C C . VAL A 1 191 ? 1.442 -4.623 15.970 1.00 83.81 191 VAL A C 1
ATOM 1509 O O . VAL A 1 191 ? 1.708 -5.457 15.107 1.00 83.81 191 VAL A O 1
ATOM 1512 N N . ILE A 1 192 ? 2.300 -3.646 16.280 1.00 83.69 192 ILE A N 1
ATOM 1513 C CA . ILE A 1 192 ? 3.594 -3.462 15.596 1.00 83.69 192 ILE A CA 1
ATOM 1514 C C . ILE A 1 192 ? 4.505 -4.680 15.800 1.00 83.69 192 ILE A C 1
ATOM 1516 O O . ILE A 1 192 ? 5.066 -5.201 14.836 1.00 83.69 192 ILE A O 1
ATOM 1520 N N . ASN A 1 193 ? 4.618 -5.177 17.033 1.00 85.00 193 ASN A N 1
ATOM 1521 C CA . ASN A 1 193 ? 5.407 -6.369 17.343 1.00 85.00 193 ASN A CA 1
ATOM 1522 C C . ASN A 1 193 ? 4.899 -7.598 16.579 1.00 85.00 193 ASN A C 1
ATOM 1524 O O . ASN A 1 193 ? 5.691 -8.432 16.137 1.00 85.00 193 ASN A O 1
ATOM 1528 N N . ASP A 1 194 ? 3.587 -7.719 16.396 1.00 84.81 194 ASP A N 1
ATOM 1529 C CA . ASP A 1 194 ? 2.983 -8.801 15.626 1.00 84.81 194 ASP A CA 1
ATOM 1530 C C . ASP A 1 194 ? 3.296 -8.692 14.120 1.00 84.81 194 ASP A C 1
ATOM 1532 O O . ASP A 1 194 ? 3.625 -9.692 13.477 1.00 84.81 194 ASP A O 1
ATOM 1536 N N . ILE A 1 195 ? 3.312 -7.480 13.556 1.00 84.25 195 ILE A N 1
ATOM 1537 C CA . ILE A 1 195 ? 3.733 -7.233 12.162 1.00 84.25 195 ILE A CA 1
ATOM 1538 C C . ILE A 1 195 ? 5.202 -7.626 11.943 1.00 84.25 195 ILE A C 1
ATOM 1540 O O . ILE A 1 195 ? 5.527 -8.262 10.935 1.00 84.25 195 ILE A O 1
ATOM 1544 N N . GLU A 1 196 ? 6.086 -7.278 12.880 1.00 82.62 196 GLU A N 1
ATOM 1545 C CA . GLU A 1 196 ? 7.521 -7.579 12.784 1.00 82.62 196 GLU A CA 1
ATOM 1546 C C . GLU A 1 196 ? 7.821 -9.076 12.983 1.00 82.62 196 GLU A C 1
ATOM 1548 O O . GLU A 1 196 ? 8.682 -9.636 12.303 1.00 82.62 196 GLU A O 1
ATOM 1553 N N . THR A 1 197 ? 7.083 -9.760 13.862 1.00 84.12 197 THR A N 1
ATOM 1554 C CA . THR A 1 197 ? 7.304 -11.191 14.157 1.00 84.12 197 THR A CA 1
ATOM 1555 C C . THR A 1 197 ? 6.627 -12.144 13.171 1.00 84.12 197 THR A C 1
ATOM 1557 O O . THR A 1 197 ? 7.146 -13.231 12.929 1.00 84.12 197 THR A O 1
ATOM 1560 N N . SER A 1 198 ? 5.518 -11.748 12.539 1.00 80.88 198 SER A N 1
ATOM 1561 C CA . SER A 1 198 ? 4.762 -12.592 11.591 1.00 80.88 198 SER A CA 1
ATOM 1562 C C . SER A 1 198 ? 5.375 -12.694 10.184 1.00 80.88 198 SER A C 1
ATOM 1564 O O . SER A 1 198 ? 4.773 -13.275 9.278 1.00 80.88 198 SER A O 1
ATOM 1566 N N . GLY A 1 199 ? 6.543 -12.083 9.945 1.00 79.50 199 GLY A N 1
ATOM 1567 C CA . GLY A 1 199 ? 7.189 -12.051 8.624 1.00 79.50 199 GLY A CA 1
ATOM 1568 C C . GLY A 1 199 ? 6.408 -11.260 7.561 1.00 79.50 199 GLY A C 1
ATOM 1569 O O . GLY A 1 199 ? 6.748 -11.292 6.373 1.00 79.50 199 GLY A O 1
ATOM 1570 N N . MET A 1 200 ? 5.370 -10.528 7.973 1.00 85.00 200 MET A N 1
ATOM 1571 C CA . MET A 1 200 ? 4.450 -9.804 7.099 1.00 85.00 200 MET A CA 1
ATOM 1572 C C . MET A 1 200 ? 5.152 -8.706 6.298 1.00 85.00 200 MET A C 1
ATOM 1574 O O . MET A 1 200 ? 4.848 -8.517 5.121 1.00 85.00 200 MET A O 1
ATOM 1578 N N . ARG A 1 201 ? 6.155 -8.042 6.885 1.00 85.44 201 ARG A N 1
ATOM 1579 C CA . ARG A 1 201 ? 6.920 -6.964 6.238 1.00 85.44 201 ARG A CA 1
ATOM 1580 C C . ARG A 1 201 ? 7.558 -7.391 4.915 1.00 85.44 201 ARG A C 1
ATOM 1582 O O . ARG A 1 201 ? 7.483 -6.666 3.924 1.00 85.44 201 ARG A O 1
ATOM 1589 N N . GLY A 1 202 ? 8.136 -8.593 4.871 1.00 88.12 202 GLY A N 1
ATOM 1590 C CA . GLY A 1 202 ? 8.729 -9.133 3.645 1.00 88.12 202 GLY A CA 1
ATOM 1591 C C . GLY A 1 202 ? 7.686 -9.386 2.552 1.00 88.12 202 GLY A C 1
ATOM 1592 O O . GLY A 1 202 ? 7.934 -9.124 1.375 1.00 88.12 202 GLY A O 1
ATOM 1593 N N . ARG A 1 203 ? 6.494 -9.848 2.944 1.00 89.81 203 ARG A N 1
ATOM 1594 C CA . ARG A 1 203 ? 5.381 -10.135 2.028 1.00 89.81 203 ARG A CA 1
ATOM 1595 C C . ARG A 1 203 ? 4.712 -8.868 1.516 1.00 89.81 203 ARG A C 1
ATOM 1597 O O . ARG A 1 203 ? 4.469 -8.784 0.318 1.00 89.81 203 ARG A O 1
ATOM 1604 N N . LEU A 1 204 ? 4.511 -7.874 2.378 1.00 89.44 204 LEU A N 1
ATOM 1605 C CA . LEU A 1 204 ? 4.052 -6.539 1.990 1.00 89.44 204 LEU A CA 1
ATOM 1606 C C . LEU A 1 204 ? 5.020 -5.889 1.000 1.00 89.44 204 LEU A C 1
ATOM 1608 O O . LEU A 1 204 ? 4.585 -5.389 -0.030 1.00 89.44 204 LEU A O 1
ATOM 1612 N N . GLY A 1 205 ? 6.332 -5.966 1.244 1.00 90.25 205 GLY A N 1
ATOM 1613 C CA . GLY A 1 205 ? 7.332 -5.427 0.318 1.00 90.25 205 GLY A CA 1
ATOM 1614 C C . GLY A 1 205 ? 7.281 -6.067 -1.074 1.00 90.25 205 GLY A C 1
ATOM 1615 O O . GLY A 1 205 ? 7.455 -5.378 -2.078 1.00 90.25 205 GLY A O 1
ATOM 1616 N N . LEU A 1 206 ? 7.010 -7.374 -1.160 1.00 90.81 206 LEU A N 1
ATOM 1617 C CA . LEU A 1 206 ? 6.784 -8.044 -2.443 1.00 90.81 206 LEU A CA 1
ATOM 1618 C C . LEU A 1 206 ? 5.433 -7.644 -3.064 1.00 90.81 206 LEU A C 1
ATOM 1620 O O . LEU A 1 206 ? 5.371 -7.408 -4.268 1.00 90.81 206 LEU A O 1
ATOM 1624 N N . GLY A 1 207 ? 4.382 -7.530 -2.246 1.00 92.06 207 GLY A N 1
ATOM 1625 C CA . GLY A 1 207 ? 3.053 -7.060 -2.643 1.00 92.06 207 GLY A CA 1
ATOM 1626 C C . GLY A 1 207 ? 3.093 -5.691 -3.311 1.00 92.06 207 GLY A C 1
ATOM 1627 O O . GLY A 1 207 ? 2.623 -5.538 -4.432 1.00 92.06 207 GLY A O 1
ATOM 1628 N N . LEU A 1 208 ? 3.761 -4.726 -2.678 1.00 90.50 208 LEU A N 1
ATOM 1629 C CA . LEU A 1 208 ? 3.917 -3.370 -3.203 1.00 90.50 208 LEU A CA 1
ATOM 1630 C C . LEU A 1 208 ? 4.673 -3.335 -4.539 1.00 90.50 208 LEU A C 1
ATOM 1632 O O . LEU A 1 208 ? 4.317 -2.556 -5.415 1.00 90.50 208 LEU A O 1
ATOM 1636 N N . LYS A 1 209 ? 5.668 -4.210 -4.754 1.00 90.75 209 LYS A N 1
ATOM 1637 C CA . LYS A 1 209 ? 6.334 -4.324 -6.068 1.00 90.75 209 LYS A CA 1
ATOM 1638 C C . LYS A 1 209 ? 5.371 -4.785 -7.162 1.00 90.75 209 LYS A C 1
ATOM 1640 O O . LYS A 1 209 ? 5.406 -4.249 -8.264 1.00 90.75 209 LYS A O 1
ATOM 1645 N N . HIS A 1 210 ? 4.519 -5.767 -6.861 1.00 92.25 210 HIS A N 1
ATOM 1646 C CA . HIS A 1 210 ? 3.483 -6.217 -7.793 1.00 92.25 210 HIS A CA 1
ATOM 1647 C C . HIS A 1 210 ? 2.437 -5.136 -8.048 1.00 92.25 210 HIS A C 1
ATOM 1649 O O . HIS A 1 210 ? 2.032 -4.953 -9.192 1.00 92.25 210 HIS A O 1
ATOM 1655 N N . LEU A 1 211 ? 2.055 -4.396 -7.010 1.00 91.88 211 LEU A N 1
ATOM 1656 C CA . LEU A 1 211 ? 1.111 -3.291 -7.110 1.00 91.88 211 LEU A CA 1
ATOM 1657 C C . LEU A 1 211 ? 1.640 -2.184 -8.032 1.00 91.88 211 LEU A C 1
ATOM 1659 O O . LEU A 1 211 ? 0.932 -1.758 -8.933 1.00 91.88 211 LEU A O 1
ATOM 1663 N N . VAL A 1 212 ? 2.913 -1.797 -7.905 1.00 89.62 212 VAL A N 1
ATOM 1664 C CA . VAL A 1 212 ? 3.547 -0.827 -8.819 1.00 89.62 212 VAL A CA 1
ATOM 1665 C C . VAL A 1 212 ? 3.608 -1.354 -10.260 1.00 89.62 212 VAL A C 1
ATOM 1667 O O . VAL A 1 212 ? 3.392 -0.599 -11.204 1.00 89.62 212 VAL A O 1
ATOM 1670 N N . ALA A 1 213 ? 3.897 -2.645 -10.444 1.00 90.06 213 ALA A N 1
ATOM 1671 C CA . ALA A 1 213 ? 4.073 -3.234 -11.772 1.00 90.06 213 ALA A CA 1
ATOM 1672 C C . ALA A 1 213 ? 2.756 -3.517 -12.512 1.00 90.06 213 ALA A C 1
ATOM 1674 O O . ALA A 1 213 ? 2.676 -3.317 -13.718 1.00 90.06 213 ALA A O 1
ATOM 1675 N N . THR A 1 214 ? 1.749 -4.030 -11.808 1.00 91.50 214 THR A N 1
ATOM 1676 C CA . THR A 1 214 ? 0.510 -4.566 -12.403 1.00 91.50 214 THR A CA 1
ATOM 1677 C C . THR A 1 214 ? -0.744 -3.829 -11.961 1.00 91.50 214 THR A C 1
ATOM 1679 O O . THR A 1 214 ? -1.812 -4.102 -12.491 1.00 91.50 214 THR A O 1
ATOM 1682 N N . GLY A 1 215 ? -0.641 -2.935 -10.979 1.00 92.00 215 GLY A N 1
ATOM 1683 C CA . GLY A 1 215 ? -1.777 -2.211 -10.412 1.00 92.00 215 GLY A CA 1
ATOM 1684 C C . GLY A 1 215 ? -2.616 -3.035 -9.456 1.00 92.00 215 GLY A C 1
ATOM 1685 O O . GLY A 1 215 ? -3.503 -2.487 -8.825 1.00 92.00 215 GLY A O 1
ATOM 1686 N N . ASN A 1 216 ? -2.338 -4.333 -9.304 1.00 93.69 216 ASN A N 1
ATOM 1687 C CA . ASN A 1 216 ? -3.224 -5.241 -8.593 1.00 93.69 216 ASN A CA 1
ATOM 1688 C C . ASN A 1 216 ? -2.437 -6.247 -7.767 1.00 93.69 216 ASN A C 1
ATOM 1690 O O . ASN A 1 216 ? -1.477 -6.865 -8.241 1.00 93.69 216 ASN A O 1
ATOM 1694 N N . VAL A 1 217 ? -2.861 -6.444 -6.526 1.00 95.38 217 VAL A N 1
ATOM 1695 C CA . VAL A 1 217 ? -2.361 -7.544 -5.708 1.00 95.38 217 VAL A CA 1
ATOM 1696 C C . VAL A 1 217 ? -3.378 -7.912 -4.641 1.00 95.38 217 VAL A C 1
ATOM 1698 O O . VAL A 1 217 ? -3.963 -7.041 -4.004 1.00 95.38 217 VAL A O 1
ATOM 1701 N N . LEU A 1 218 ? -3.561 -9.205 -4.394 1.00 95.62 218 LEU A N 1
ATOM 1702 C CA . LEU A 1 218 ? -4.407 -9.671 -3.304 1.00 95.62 218 LEU A CA 1
ATOM 1703 C C . LEU A 1 218 ? -3.536 -10.125 -2.134 1.00 95.62 218 LEU A C 1
ATOM 1705 O O . LEU A 1 218 ? -2.771 -11.089 -2.235 1.00 95.62 218 LEU A O 1
ATOM 1709 N N . MET A 1 219 ? -3.649 -9.427 -1.008 1.00 94.62 219 MET A N 1
ATOM 1710 C CA . MET A 1 219 ? -2.976 -9.794 0.234 1.00 94.62 219 MET A CA 1
ATOM 1711 C C . MET A 1 219 ? -3.872 -10.725 1.048 1.00 94.62 219 MET A C 1
ATOM 1713 O O . MET A 1 219 ? -5.062 -10.474 1.201 1.00 94.62 219 MET A O 1
ATOM 1717 N N . TYR A 1 220 ? -3.296 -11.794 1.590 1.00 93.31 220 TYR A N 1
ATOM 1718 C CA . TYR A 1 220 ? -3.984 -12.723 2.478 1.00 93.31 220 TYR A CA 1
ATOM 1719 C C . TYR A 1 220 ? -3.265 -12.803 3.821 1.00 93.31 220 TYR A C 1
ATOM 1721 O O . TYR A 1 220 ? -2.084 -13.160 3.892 1.00 93.31 220 TYR A O 1
ATOM 1729 N N . VAL A 1 221 ? -3.983 -12.468 4.890 1.00 91.69 221 VAL A N 1
ATOM 1730 C CA . VAL A 1 221 ? -3.485 -12.506 6.268 1.00 91.69 221 VAL A CA 1
ATOM 1731 C C . VAL A 1 221 ? -4.242 -13.593 7.033 1.00 91.69 221 VAL A C 1
ATOM 1733 O O . VAL A 1 221 ? -5.320 -13.323 7.578 1.00 91.69 221 VAL A O 1
ATOM 1736 N N . PRO A 1 222 ? -3.710 -14.829 7.069 1.00 88.62 222 PRO A N 1
ATOM 1737 C CA . PRO A 1 222 ? -4.397 -15.949 7.697 1.00 88.62 222 PRO A CA 1
ATOM 1738 C C . PRO A 1 222 ? -4.553 -15.755 9.211 1.00 88.62 222 PRO A C 1
ATOM 1740 O O . PRO A 1 222 ? -3.866 -14.937 9.835 1.00 88.62 222 P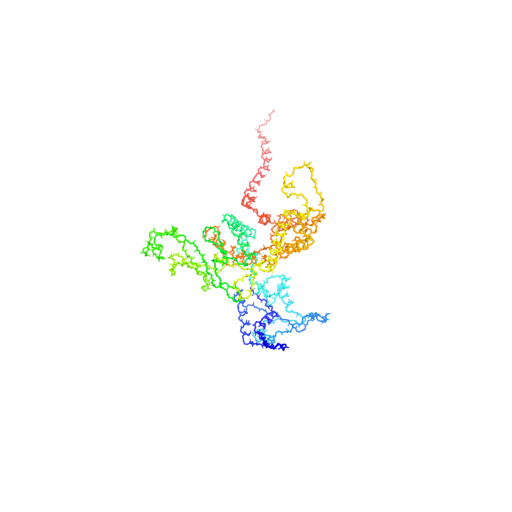RO A O 1
ATOM 1743 N N . ASP A 1 223 ? -5.484 -16.515 9.794 1.00 84.62 223 ASP A N 1
ATOM 1744 C CA . ASP A 1 223 ? -5.658 -16.588 11.251 1.00 84.62 223 ASP A CA 1
ATOM 1745 C C . ASP A 1 223 ? -4.400 -17.160 11.929 1.00 84.62 223 ASP A C 1
ATOM 1747 O O . ASP A 1 223 ? -4.005 -16.669 12.984 1.00 84.62 223 ASP A O 1
ATOM 1751 N N . ASP A 1 224 ? -3.732 -18.123 11.284 1.00 79.56 224 ASP A N 1
ATOM 1752 C CA . ASP A 1 224 ? -2.457 -18.696 11.723 1.00 79.56 224 ASP A CA 1
ATOM 1753 C C . ASP A 1 224 ? -1.446 -18.778 10.565 1.00 79.56 224 ASP A C 1
ATOM 1755 O O . ASP A 1 224 ? -1.799 -19.037 9.411 1.00 79.56 224 ASP A O 1
ATOM 1759 N N . GLY A 1 225 ? -0.171 -18.558 10.876 1.00 79.81 225 GLY A N 1
ATOM 1760 C CA . GLY A 1 225 ? 0.933 -18.584 9.923 1.00 79.81 225 GLY A CA 1
ATOM 1761 C C . GLY A 1 225 ? 1.260 -17.245 9.252 1.00 79.81 225 GLY A C 1
ATOM 1762 O O . GLY A 1 225 ? 0.863 -16.158 9.675 1.00 79.81 225 GLY A O 1
ATOM 1763 N N . ASN A 1 226 ? 2.072 -17.338 8.198 1.00 83.69 226 ASN A N 1
ATOM 1764 C CA . ASN A 1 226 ? 2.634 -16.176 7.515 1.00 83.69 226 ASN A CA 1
ATOM 1765 C C . ASN A 1 226 ? 1.639 -15.562 6.531 1.00 83.69 226 ASN A C 1
ATOM 1767 O O . ASN A 1 226 ? 0.915 -16.273 5.833 1.00 83.69 226 ASN A O 1
ATOM 1771 N N . ALA A 1 227 ? 1.702 -14.237 6.388 1.00 89.25 227 ALA A N 1
ATOM 1772 C CA . ALA A 1 227 ? 1.000 -13.545 5.318 1.00 89.25 227 ALA A CA 1
ATOM 1773 C C . ALA A 1 227 ? 1.390 -14.113 3.943 1.00 89.25 227 ALA A C 1
ATOM 1775 O O . ALA A 1 227 ? 2.532 -14.525 3.690 1.00 89.25 227 ALA A O 1
ATOM 1776 N N . LYS A 1 228 ? 0.432 -14.097 3.031 1.00 90.44 228 LYS A N 1
ATOM 1777 C CA . LYS A 1 228 ? 0.579 -14.550 1.656 1.00 90.44 228 LYS A CA 1
ATOM 1778 C C . LYS A 1 228 ? 0.141 -13.440 0.718 1.00 90.44 228 LYS A C 1
ATOM 1780 O O . LYS A 1 228 ? -0.626 -12.557 1.084 1.00 90.44 228 LYS A O 1
ATOM 1785 N N . MET A 1 229 ? 0.667 -13.484 -0.492 1.00 92.62 229 MET A N 1
ATOM 1786 C CA . MET A 1 229 ? 0.294 -12.573 -1.556 1.00 92.62 229 MET A CA 1
ATOM 1787 C C . MET A 1 229 ? -0.051 -13.395 -2.795 1.00 92.62 229 MET A C 1
ATOM 1789 O O . MET A 1 229 ? 0.681 -14.331 -3.133 1.00 92.62 229 MET A O 1
ATOM 1793 N N . TYR A 1 230 ? -1.164 -13.052 -3.433 1.00 94.81 230 TYR A N 1
ATOM 1794 C CA . TYR A 1 230 ? -1.595 -13.610 -4.703 1.00 94.81 230 TYR A CA 1
ATOM 1795 C C . TYR A 1 230 ? -1.329 -12.582 -5.812 1.00 94.81 230 TYR A C 1
ATOM 1797 O O . TYR A 1 230 ? -1.841 -11.461 -5.741 1.00 94.81 230 TYR A O 1
ATOM 1805 N N . PRO A 1 231 ? -0.523 -12.933 -6.830 1.00 93.75 231 PRO A N 1
ATOM 1806 C CA . PRO A 1 231 ? -0.397 -12.119 -8.033 1.00 93.75 231 PRO A CA 1
ATOM 1807 C C . PRO A 1 231 ? -1.674 -12.224 -8.875 1.00 93.75 231 PRO A C 1
ATOM 1809 O O . PRO A 1 231 ? -2.385 -13.222 -8.774 1.00 93.75 231 PRO A O 1
ATOM 1812 N N . LEU A 1 232 ? -1.909 -11.255 -9.765 1.00 92.88 232 LEU A N 1
ATOM 1813 C CA . LEU A 1 232 ? -3.104 -11.181 -10.623 1.00 92.88 232 LEU A CA 1
ATOM 1814 C C . LEU A 1 232 ? -3.406 -12.473 -11.409 1.00 92.88 232 LEU A C 1
ATOM 1816 O O . LEU A 1 232 ? -4.553 -12.786 -11.679 1.00 92.88 232 LEU A O 1
ATOM 1820 N N . SER A 1 233 ? -2.393 -13.284 -11.728 1.00 94.00 233 SER A N 1
ATOM 1821 C CA . SER A 1 233 ? -2.577 -14.576 -12.405 1.00 94.00 233 SER A CA 1
ATOM 1822 C C . SER A 1 233 ? -3.205 -15.680 -11.544 1.00 94.00 233 SER A C 1
ATOM 1824 O O . SER A 1 233 ? -3.466 -16.768 -12.054 1.00 94.00 233 SER A O 1
ATOM 1826 N N . ARG A 1 234 ? -3.387 -15.451 -10.240 1.00 95.00 234 ARG A N 1
ATOM 1827 C CA . ARG A 1 234 ? -3.855 -16.451 -9.265 1.00 95.00 234 ARG A CA 1
ATOM 1828 C C . ARG A 1 234 ? -5.051 -15.991 -8.444 1.00 95.00 234 ARG A C 1
ATOM 1830 O O . ARG A 1 234 ? -5.363 -16.618 -7.432 1.00 95.00 234 ARG A O 1
ATOM 1837 N N . TYR A 1 235 ? -5.706 -14.909 -8.835 1.00 96.81 235 TYR A N 1
ATOM 1838 C CA . TYR A 1 235 ? -6.975 -14.534 -8.239 1.00 96.81 235 TYR A CA 1
ATOM 1839 C C . TYR A 1 235 ? -7.823 -13.730 -9.216 1.00 96.81 235 TYR A C 1
ATOM 1841 O O . TYR A 1 235 ? -7.305 -13.145 -10.163 1.00 96.81 235 TYR A O 1
ATOM 1849 N N . VAL A 1 236 ? -9.120 -13.697 -8.948 1.00 96.88 236 VAL A N 1
ATOM 1850 C CA . VAL A 1 236 ? -10.084 -12.812 -9.599 1.00 96.88 236 VAL A CA 1
ATOM 1851 C C . VAL A 1 236 ? -10.924 -12.118 -8.534 1.00 96.88 236 VAL A C 1
ATOM 1853 O O . VAL A 1 236 ? -11.087 -12.645 -7.429 1.00 96.88 236 VAL A O 1
ATOM 1856 N N . VAL A 1 237 ? -11.409 -10.925 -8.853 1.00 95.38 237 VAL A N 1
ATOM 1857 C CA . VAL A 1 237 ? -12.246 -10.075 -7.999 1.00 95.38 237 VAL A CA 1
ATOM 1858 C C . VAL A 1 237 ? -13.383 -9.520 -8.844 1.00 95.38 237 VAL A C 1
ATOM 1860 O O . VAL A 1 237 ? -13.171 -9.237 -10.019 1.00 95.38 237 VAL A O 1
ATOM 1863 N N . ASP A 1 238 ? -14.545 -9.375 -8.220 1.00 94.75 238 ASP A N 1
ATOM 1864 C CA . ASP A 1 238 ? -15.736 -8.712 -8.747 1.00 94.75 238 ASP A CA 1
ATOM 1865 C C . ASP A 1 238 ? -16.136 -7.586 -7.783 1.00 94.75 238 ASP A C 1
ATOM 1867 O O . ASP A 1 238 ? -16.197 -7.798 -6.558 1.00 94.75 238 ASP A O 1
ATOM 1871 N N . ARG A 1 239 ? -16.355 -6.381 -8.307 1.00 91.69 239 ARG A N 1
ATOM 1872 C CA . ARG A 1 239 ? -16.709 -5.173 -7.554 1.00 91.69 239 ARG A CA 1
ATOM 1873 C C . ARG A 1 239 ? -18.011 -4.573 -8.073 1.00 91.69 239 ARG A C 1
ATOM 1875 O O . ARG A 1 239 ? -18.396 -4.728 -9.224 1.00 91.69 239 ARG A O 1
ATOM 1882 N N . ASP A 1 240 ? -18.702 -3.838 -7.207 1.00 88.00 240 ASP A N 1
ATOM 1883 C CA . ASP A 1 240 ? -19.826 -3.012 -7.637 1.00 88.00 240 ASP A CA 1
ATOM 1884 C C . ASP A 1 240 ? -19.361 -1.697 -8.293 1.00 88.00 240 ASP A C 1
ATOM 1886 O O . ASP A 1 240 ? -18.186 -1.329 -8.260 1.00 88.00 240 ASP A O 1
ATOM 1890 N N . GLY A 1 241 ? -20.303 -0.940 -8.865 1.00 82.81 241 GLY A N 1
ATOM 1891 C CA . GLY A 1 241 ? -20.006 0.344 -9.515 1.00 82.81 241 GLY A CA 1
ATOM 1892 C C . GLY A 1 241 ? -19.452 1.433 -8.583 1.00 82.81 241 GLY A C 1
ATOM 1893 O O . GLY A 1 241 ? -19.033 2.475 -9.073 1.00 82.81 241 GLY A O 1
ATOM 1894 N N . MET A 1 242 ? -19.451 1.207 -7.266 1.00 82.44 242 MET A N 1
ATOM 1895 C CA . MET A 1 242 ? -18.850 2.086 -6.257 1.00 82.44 242 MET A CA 1
ATOM 1896 C C . MET A 1 242 ? -17.491 1.559 -5.768 1.00 82.44 242 MET A C 1
ATOM 1898 O O . MET A 1 242 ? -16.922 2.125 -4.838 1.00 82.44 242 MET A O 1
ATOM 1902 N N . GLY A 1 243 ? -16.982 0.466 -6.345 1.00 81.81 243 GLY A N 1
ATOM 1903 C CA . GLY A 1 243 ? -15.694 -0.124 -5.993 1.00 81.81 243 GLY A CA 1
ATOM 1904 C C . GLY A 1 243 ? -15.716 -1.109 -4.824 1.00 81.81 243 GLY A C 1
ATOM 1905 O O . GLY A 1 243 ? -14.665 -1.666 -4.483 1.00 81.81 243 GLY A O 1
ATOM 1906 N N . SER A 1 244 ? -16.874 -1.371 -4.214 1.00 87.50 244 SER A N 1
ATOM 1907 C CA . SER A 1 244 ? -16.980 -2.332 -3.113 1.00 87.50 244 SER A CA 1
ATOM 1908 C C . SER A 1 244 ? -16.866 -3.757 -3.637 1.00 87.50 244 SER A C 1
ATOM 1910 O O . SER A 1 244 ? -17.515 -4.128 -4.607 1.00 87.50 244 SER A O 1
ATOM 1912 N N . VAL A 1 245 ? -16.065 -4.584 -2.968 1.00 91.19 245 VAL A N 1
ATOM 1913 C CA . VAL A 1 245 ? -15.849 -5.980 -3.369 1.00 91.19 245 VAL A CA 1
ATOM 1914 C C . VAL A 1 245 ? -17.102 -6.813 -3.089 1.00 91.19 245 VAL A C 1
ATOM 1916 O O . VAL A 1 245 ? -17.638 -6.779 -1.977 1.00 91.19 245 VAL A O 1
ATOM 1919 N N . LEU A 1 246 ? -17.543 -7.582 -4.082 1.00 91.88 246 LEU A N 1
ATOM 1920 C CA . LEU A 1 246 ? -18.672 -8.511 -3.996 1.00 91.88 246 LEU A CA 1
ATOM 1921 C C . LEU A 1 246 ? -18.187 -9.949 -3.815 1.00 91.88 246 LEU A C 1
ATOM 1923 O O . LEU A 1 246 ? -18.645 -10.664 -2.917 1.00 91.88 246 LEU A O 1
ATOM 1927 N N . GLU A 1 247 ? -17.228 -10.352 -4.646 1.00 95.12 247 GLU A N 1
ATOM 1928 C CA . GLU A 1 247 ? -16.708 -11.711 -4.694 1.00 95.12 247 GLU A CA 1
ATOM 1929 C C . GLU A 1 247 ? -15.215 -11.725 -5.045 1.00 95.12 247 GLU A C 1
ATOM 1931 O O . GLU A 1 247 ? -14.705 -10.878 -5.776 1.00 95.12 247 GLU A O 1
ATOM 1936 N N . MET A 1 248 ? -14.495 -12.702 -4.500 1.00 96.19 248 MET A N 1
ATOM 1937 C CA . MET A 1 248 ? -13.102 -12.992 -4.811 1.00 96.19 248 MET A CA 1
ATOM 1938 C C . MET A 1 248 ? -12.913 -14.499 -4.945 1.00 96.19 248 MET A C 1
ATOM 1940 O O . MET A 1 248 ? -13.462 -15.278 -4.162 1.00 96.19 248 MET A O 1
ATOM 1944 N N . VAL A 1 249 ? -12.068 -14.921 -5.881 1.00 96.94 249 VAL A N 1
ATOM 1945 C CA . VAL A 1 249 ? -11.650 -16.322 -5.997 1.00 96.94 249 VAL A CA 1
ATOM 1946 C C . VAL A 1 249 ? -10.138 -16.384 -6.094 1.00 96.94 249 VAL A C 1
ATOM 1948 O O . VAL A 1 249 ? -9.549 -15.732 -6.952 1.00 96.94 249 VAL A O 1
ATOM 1951 N N . THR A 1 250 ? -9.495 -17.174 -5.236 1.00 96.94 250 THR A N 1
ATOM 1952 C CA . THR A 1 250 ? -8.045 -17.416 -5.292 1.00 96.94 250 THR A CA 1
ATOM 1953 C C . THR A 1 250 ? -7.742 -18.819 -5.782 1.00 96.94 250 THR A C 1
ATOM 1955 O O . THR A 1 250 ? -8.461 -19.756 -5.440 1.00 96.94 250 THR A O 1
ATOM 1958 N N . LEU A 1 251 ? -6.640 -18.968 -6.511 1.00 94.75 251 LEU A N 1
ATOM 1959 C CA . LEU A 1 251 ? -6.155 -20.235 -7.045 1.00 94.75 251 LEU A CA 1
ATOM 1960 C C . LEU A 1 251 ? -4.811 -20.612 -6.420 1.00 94.75 251 LEU A C 1
ATOM 1962 O O . LEU A 1 251 ? -3.815 -19.890 -6.539 1.00 94.75 251 LEU A O 1
ATOM 1966 N N . ASP A 1 252 ? -4.782 -21.790 -5.811 1.00 91.38 252 ASP A N 1
ATOM 1967 C CA . ASP A 1 252 ? -3.592 -22.413 -5.258 1.00 91.38 252 ASP A CA 1
ATOM 1968 C C . ASP A 1 252 ? -3.235 -23.727 -5.938 1.00 91.38 252 ASP A C 1
ATOM 1970 O O . ASP A 1 252 ? -4.098 -24.482 -6.362 1.00 91.38 252 ASP A O 1
ATOM 1974 N N . SER A 1 253 ? -1.933 -24.004 -5.999 1.00 87.06 253 SER A N 1
ATOM 1975 C CA . SER A 1 253 ? -1.388 -25.282 -6.459 1.00 87.06 253 SER A CA 1
ATOM 1976 C C . SER A 1 253 ? -0.962 -26.070 -5.232 1.00 87.06 253 SER A C 1
ATOM 1978 O O . SER A 1 253 ? -0.056 -25.640 -4.508 1.00 87.06 253 SER A O 1
ATOM 1980 N N . VAL A 1 254 ? -1.632 -27.186 -4.961 1.00 83.31 254 VAL A N 1
ATOM 1981 C CA . VAL A 1 254 ? -1.359 -28.031 -3.797 1.00 83.31 254 VAL A CA 1
ATOM 1982 C C . VAL A 1 254 ? -0.924 -29.410 -4.265 1.00 83.31 254 VAL A C 1
ATOM 1984 O O . VAL A 1 254 ? -1.644 -30.096 -4.986 1.00 83.31 254 VAL A O 1
ATOM 1987 N N . ALA A 1 255 ? 0.251 -29.841 -3.810 1.00 81.38 255 ALA A N 1
ATOM 1988 C CA . ALA A 1 255 ? 0.718 -31.196 -4.057 1.00 81.38 255 ALA A CA 1
ATOM 1989 C C . ALA A 1 255 ? -0.197 -32.200 -3.324 1.00 81.38 255 ALA A C 1
ATOM 1991 O O . ALA A 1 255 ? -0.375 -32.072 -2.109 1.00 81.38 255 ALA A O 1
ATOM 1992 N N . PRO A 1 256 ? -0.726 -33.244 -3.993 1.00 73.38 256 PRO A N 1
ATOM 1993 C CA . PRO A 1 256 ? -1.582 -34.245 -3.354 1.00 73.38 256 PRO A CA 1
ATOM 1994 C C . PRO A 1 256 ? -0.960 -34.876 -2.108 1.00 73.38 256 PRO A C 1
ATOM 1996 O O . PRO A 1 256 ? -1.669 -35.288 -1.196 1.00 73.38 256 PRO A O 1
ATOM 1999 N N . SER A 1 257 ? 0.366 -34.974 -2.041 1.00 74.19 257 SER A N 1
ATOM 2000 C CA . SER A 1 257 ? 1.111 -35.559 -0.924 1.00 74.19 257 SER A CA 1
ATOM 2001 C C . SER A 1 257 ? 0.874 -34.881 0.432 1.00 74.19 257 SER A C 1
ATOM 2003 O O . SER A 1 257 ? 1.017 -35.553 1.452 1.00 74.19 257 SER A O 1
ATOM 2005 N N . THR A 1 258 ? 0.466 -33.609 0.468 1.00 73.25 258 THR A N 1
ATOM 2006 C CA . THR A 1 258 ? 0.220 -32.865 1.717 1.00 73.25 258 THR A CA 1
ATOM 2007 C C . THR A 1 258 ? -1.182 -33.086 2.294 1.00 73.25 258 THR A C 1
ATOM 2009 O O . THR A 1 258 ? -1.427 -32.734 3.446 1.00 73.25 258 THR A O 1
ATOM 2012 N N . MET A 1 259 ? -2.100 -33.686 1.526 1.00 72.75 259 MET A N 1
ATOM 2013 C CA . MET A 1 259 ? -3.482 -33.932 1.944 1.00 72.75 259 MET A CA 1
ATOM 2014 C C . MET A 1 259 ? -3.631 -35.285 2.655 1.00 72.75 259 MET A C 1
ATOM 2016 O O . MET A 1 259 ? -3.021 -36.283 2.263 1.00 72.75 259 MET A O 1
ATOM 2020 N N . GLY A 1 260 ? -4.497 -35.342 3.671 1.00 71.75 260 GLY A N 1
ATOM 2021 C CA . GLY A 1 260 ? -4.873 -36.597 4.329 1.00 71.75 260 GLY A CA 1
ATOM 2022 C C . GLY A 1 260 ? -5.560 -37.575 3.366 1.00 71.75 260 GLY A C 1
ATOM 2023 O O . GLY A 1 260 ? -6.224 -37.167 2.415 1.00 71.75 260 GLY A O 1
ATOM 2024 N N . THR A 1 261 ? -5.425 -38.879 3.611 1.00 69.50 261 THR A N 1
ATOM 2025 C CA . THR A 1 261 ? -5.994 -39.943 2.759 1.00 69.50 261 THR A CA 1
ATOM 2026 C C . THR A 1 261 ? -7.514 -39.857 2.598 1.00 69.50 261 THR A C 1
ATOM 2028 O O . THR A 1 261 ? -8.018 -40.138 1.518 1.00 69.50 261 THR A O 1
ATOM 2031 N N . GLU A 1 262 ? -8.244 -39.411 3.623 1.00 64.75 262 GLU A N 1
ATOM 2032 C CA . GLU A 1 262 ? -9.702 -39.213 3.549 1.00 64.75 262 GLU A CA 1
ATOM 2033 C C . GLU A 1 262 ? -10.089 -38.050 2.623 1.00 64.75 262 GLU A C 1
ATOM 2035 O O . GLU A 1 262 ? -11.016 -38.172 1.825 1.00 64.75 262 GLU A O 1
ATOM 2040 N N . LEU A 1 263 ? -9.327 -36.950 2.655 1.00 68.88 263 LEU A N 1
ATOM 2041 C CA . LEU A 1 263 ? -9.507 -35.817 1.743 1.00 68.88 263 LEU A CA 1
ATOM 2042 C C . LEU A 1 263 ? -9.231 -36.213 0.290 1.00 68.88 263 LEU A C 1
ATOM 2044 O O . LEU A 1 263 ? -9.976 -35.811 -0.597 1.00 68.88 263 LEU A O 1
ATOM 2048 N N . LYS A 1 264 ? -8.220 -37.050 0.029 1.00 70.62 264 LYS A N 1
ATOM 2049 C CA . LYS A 1 264 ? -7.938 -37.536 -1.336 1.00 70.62 264 LYS A CA 1
ATOM 2050 C C . LYS A 1 264 ? -9.097 -38.340 -1.919 1.00 70.62 264 LYS A C 1
ATOM 2052 O O . LYS A 1 264 ? -9.427 -38.150 -3.088 1.00 70.62 264 LYS A O 1
ATOM 2057 N N . ALA A 1 265 ? -9.723 -39.189 -1.106 1.00 67.25 265 ALA A N 1
ATOM 2058 C CA . ALA A 1 265 ? -10.861 -39.998 -1.528 1.00 67.25 265 ALA A CA 1
ATOM 2059 C C . ALA A 1 265 ? -12.089 -39.129 -1.851 1.00 67.25 265 ALA A C 1
ATOM 2061 O O . ALA A 1 265 ? -12.721 -39.315 -2.890 1.00 67.25 265 ALA A O 1
ATOM 2062 N N . ILE A 1 266 ? -12.391 -38.140 -0.999 1.00 67.56 266 ILE A N 1
ATOM 2063 C CA . ILE A 1 266 ? -13.525 -37.216 -1.187 1.00 67.56 266 ILE A CA 1
ATOM 2064 C C . ILE A 1 266 ? -13.320 -36.318 -2.416 1.00 67.56 266 ILE A C 1
ATOM 2066 O O . ILE A 1 266 ? -14.265 -36.064 -3.156 1.00 67.56 266 ILE A O 1
ATOM 2070 N N . LEU A 1 267 ? -12.085 -35.878 -2.667 1.00 65.94 267 LEU A N 1
ATOM 2071 C CA . LEU A 1 267 ? -11.738 -34.986 -3.779 1.00 65.94 267 LEU A CA 1
ATOM 2072 C C . LEU A 1 267 ? -11.484 -35.721 -5.111 1.00 65.94 267 LEU A C 1
ATOM 2074 O O . LEU A 1 267 ? -11.102 -35.098 -6.105 1.00 65.94 267 LEU A O 1
ATOM 2078 N N . GLY A 1 268 ? -11.679 -37.046 -5.143 1.00 64.88 268 GLY A N 1
ATOM 2079 C CA . GLY A 1 268 ? -11.508 -37.868 -6.344 1.00 64.88 268 GLY A CA 1
ATOM 2080 C C . GLY A 1 268 ? -10.053 -38.016 -6.808 1.00 64.88 268 GLY A C 1
ATOM 2081 O O . GLY A 1 268 ? -9.816 -38.306 -7.978 1.00 64.88 268 GLY A O 1
ATOM 2082 N N . LEU A 1 269 ? -9.084 -37.825 -5.908 1.00 66.44 269 LEU A N 1
ATOM 2083 C CA . LEU A 1 269 ? -7.639 -37.881 -6.174 1.00 66.44 269 LEU A CA 1
ATOM 2084 C C . LEU A 1 269 ? -7.037 -39.287 -5.979 1.00 66.44 269 LEU A C 1
ATOM 2086 O O . LEU A 1 269 ? -5.817 -39.464 -6.042 1.00 66.44 269 LEU A O 1
ATOM 2090 N N . ASP A 1 270 ? -7.872 -40.301 -5.740 1.00 60.22 270 ASP A N 1
ATOM 2091 C CA . ASP A 1 270 ? -7.427 -41.688 -5.631 1.00 60.22 270 ASP A CA 1
ATOM 2092 C C . ASP A 1 270 ? -6.913 -42.212 -6.980 1.00 60.22 270 ASP A C 1
ATOM 2094 O O . ASP A 1 270 ? -7.622 -42.228 -7.987 1.00 60.22 270 ASP A O 1
ATOM 2098 N N . LYS A 1 271 ? -5.677 -42.730 -6.980 1.00 57.62 271 LYS A N 1
ATOM 2099 C CA . LYS A 1 271 ? -4.936 -43.271 -8.143 1.00 57.62 271 LYS A CA 1
ATOM 2100 C C . LYS A 1 271 ? -5.579 -44.494 -8.841 1.00 57.62 271 LYS A C 1
ATOM 2102 O O . LYS A 1 271 ? -4.915 -45.171 -9.623 1.00 57.62 271 LYS A O 1
ATOM 2107 N N . ASN A 1 272 ? -6.859 -44.793 -8.622 1.00 44.88 272 ASN A N 1
ATOM 2108 C CA . ASN A 1 272 ? -7.504 -46.044 -9.041 1.00 44.88 272 ASN A CA 1
ATOM 2109 C C . ASN A 1 272 ? -8.461 -45.944 -10.240 1.00 44.88 272 ASN A C 1
ATOM 2111 O O . ASN A 1 272 ? -9.334 -46.795 -10.409 1.00 44.88 272 ASN A O 1
ATOM 2115 N N . LYS A 1 273 ? -8.250 -44.988 -11.151 1.00 40.53 273 LYS A N 1
ATOM 2116 C CA . LYS A 1 273 ? -8.782 -45.083 -12.523 1.00 40.53 273 LYS A CA 1
ATOM 2117 C C . LYS A 1 273 ? -7.681 -44.830 -13.557 1.00 40.53 273 LYS A C 1
ATOM 2119 O O . LYS A 1 273 ? -7.613 -43.769 -14.157 1.00 40.53 273 LYS A O 1
ATOM 2124 N N . GLY A 1 274 ? -6.839 -45.848 -13.772 1.00 42.03 274 GLY A N 1
ATOM 2125 C CA . GLY A 1 274 ? -6.016 -45.962 -14.986 1.00 42.03 274 GLY A CA 1
ATOM 2126 C C . GLY A 1 274 ? -4.529 -45.617 -14.866 1.00 42.03 274 GLY A C 1
ATOM 2127 O O . GLY A 1 274 ? -3.984 -45.017 -15.784 1.00 42.03 274 GLY A O 1
ATOM 2128 N N . ALA A 1 275 ? -3.842 -46.006 -13.787 1.00 37.34 275 ALA A N 1
ATOM 2129 C CA . ALA A 1 275 ? -2.388 -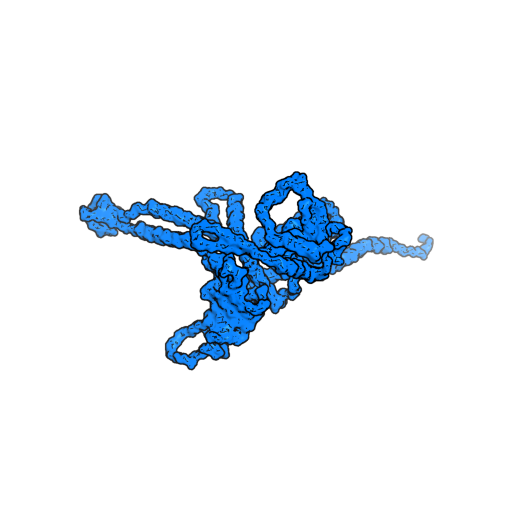45.858 -13.707 1.00 37.34 275 ALA A CA 1
ATOM 2130 C C . ALA A 1 275 ? -1.665 -46.815 -14.683 1.00 37.34 275 ALA A C 1
ATOM 2132 O O . ALA A 1 275 ? -1.365 -47.967 -14.359 1.00 37.34 275 ALA A O 1
ATOM 2133 N N . THR A 1 276 ? -1.368 -46.340 -15.893 1.00 35.00 276 THR A N 1
ATOM 2134 C CA . THR A 1 276 ? -0.274 -46.874 -16.715 1.00 35.00 276 THR A CA 1
ATOM 2135 C C . THR A 1 276 ? 1.059 -46.635 -16.003 1.00 35.00 276 THR A C 1
ATOM 2137 O O . THR A 1 276 ? 1.231 -45.631 -15.319 1.00 35.00 276 THR A O 1
ATOM 2140 N N . LYS A 1 277 ? 2.002 -47.571 -16.157 1.00 39.69 277 LYS A N 1
ATOM 2141 C CA . LYS A 1 277 ? 3.284 -47.685 -15.430 1.00 39.69 277 LYS A CA 1
ATOM 2142 C C . LYS A 1 277 ? 4.284 -46.514 -15.572 1.00 39.69 277 LYS A C 1
ATOM 2144 O O . LYS A 1 277 ? 5.387 -46.636 -15.056 1.00 39.69 277 LYS A O 1
ATOM 2149 N N . ASP A 1 278 ? 3.887 -45.388 -16.159 1.00 39.31 278 ASP A N 1
ATOM 2150 C CA . ASP A 1 278 ? 4.707 -44.185 -16.358 1.00 39.31 278 ASP A CA 1
ATOM 2151 C C . ASP A 1 278 ? 4.071 -42.952 -15.689 1.00 39.31 278 ASP A C 1
ATOM 2153 O O . ASP A 1 278 ? 3.933 -41.888 -16.291 1.00 39.31 278 ASP A O 1
ATOM 2157 N N . ALA A 1 279 ? 3.624 -43.084 -14.437 1.00 42.84 279 ALA A N 1
ATOM 2158 C CA . ALA A 1 279 ? 3.174 -41.928 -13.668 1.00 42.84 279 ALA A CA 1
ATOM 2159 C C . ALA A 1 279 ? 4.404 -41.117 -13.231 1.00 42.84 279 ALA A C 1
ATOM 2161 O O . ALA A 1 279 ? 5.123 -41.510 -12.310 1.00 42.84 279 ALA A O 1
ATOM 2162 N N . GLY A 1 280 ? 4.653 -40.005 -13.928 1.00 47.38 280 GLY A N 1
ATOM 2163 C CA . GLY A 1 280 ? 5.591 -38.965 -13.507 1.00 47.38 280 GLY A CA 1
ATOM 2164 C C . GLY A 1 280 ? 5.271 -38.408 -12.107 1.00 47.38 280 GLY A C 1
ATOM 2165 O O . GLY A 1 280 ? 4.319 -38.861 -11.462 1.00 47.38 280 GLY A O 1
ATOM 2166 N N . PRO A 1 281 ? 6.071 -37.447 -11.602 1.00 52.53 281 PRO A N 1
ATOM 2167 C CA . PRO A 1 281 ? 5.840 -36.836 -10.290 1.00 52.53 281 PRO A CA 1
ATOM 2168 C C . PRO A 1 281 ? 4.376 -36.390 -10.153 1.00 52.53 281 PRO A C 1
ATOM 2170 O O . PRO A 1 281 ? 3.808 -35.881 -11.117 1.00 52.53 281 PRO A O 1
ATOM 2173 N N . GLU A 1 282 ? 3.764 -36.657 -8.988 1.00 60.47 282 GLU A N 1
ATOM 2174 C CA . GLU A 1 282 ? 2.347 -36.367 -8.710 1.00 60.47 282 GLU A CA 1
ATOM 2175 C C . GLU A 1 282 ? 1.999 -34.952 -9.184 1.00 60.47 282 GLU A C 1
ATOM 2177 O O . GLU A 1 282 ? 2.608 -33.990 -8.727 1.00 60.47 282 GLU A O 1
ATOM 2182 N N . GLN A 1 283 ? 1.070 -34.841 -10.138 1.00 67.31 283 GLN A N 1
ATOM 2183 C CA . GLN A 1 283 ? 0.648 -33.551 -10.667 1.00 67.31 283 GLN A CA 1
ATOM 2184 C C . GLN A 1 283 ? -0.040 -32.765 -9.547 1.00 67.31 283 GLN A C 1
ATOM 2186 O O . GLN A 1 283 ? -0.906 -33.306 -8.853 1.00 67.31 283 GLN A O 1
ATOM 2191 N N . ASP A 1 284 ? 0.377 -31.514 -9.360 1.00 78.75 284 ASP A N 1
ATOM 2192 C CA . ASP A 1 284 ? -0.263 -30.611 -8.411 1.00 78.75 284 ASP A CA 1
ATOM 2193 C C . ASP A 1 284 ? -1.746 -30.429 -8.755 1.00 78.75 284 ASP A C 1
ATOM 2195 O O . ASP A 1 284 ? -2.148 -30.479 -9.921 1.00 78.75 284 ASP A O 1
ATOM 2199 N N . VAL A 1 285 ? -2.552 -30.215 -7.721 1.00 83.50 285 VAL A N 1
ATOM 2200 C CA . VAL A 1 285 ? -3.998 -30.044 -7.829 1.00 83.50 285 VAL A CA 1
ATOM 2201 C C . VAL A 1 285 ? -4.357 -28.589 -7.568 1.00 83.50 285 VAL A C 1
ATOM 2203 O O . VAL A 1 285 ? -3.809 -27.952 -6.667 1.00 83.50 285 VAL A O 1
ATOM 2206 N N . GLU A 1 286 ? -5.296 -28.082 -8.357 1.00 88.56 286 GLU A N 1
ATOM 2207 C CA . GLU A 1 286 ? -5.827 -26.730 -8.244 1.00 88.56 286 GLU A CA 1
ATOM 2208 C C . GLU A 1 286 ? -6.856 -26.650 -7.106 1.00 88.56 286 GLU A C 1
ATOM 2210 O O . GLU A 1 286 ? -7.877 -27.342 -7.105 1.00 88.56 286 GLU A O 1
ATOM 2215 N N . LEU A 1 287 ? -6.553 -25.814 -6.114 1.00 90.81 287 LEU A N 1
ATOM 2216 C CA . LEU A 1 287 ? -7.405 -25.483 -4.980 1.00 90.81 287 LEU A CA 1
ATOM 2217 C C . LEU A 1 287 ? -7.966 -24.080 -5.188 1.00 90.81 287 LEU A C 1
ATOM 2219 O O . LEU A 1 287 ? -7.228 -23.094 -5.142 1.00 90.81 287 LEU A O 1
ATOM 2223 N N . TYR A 1 288 ? -9.277 -23.992 -5.360 1.00 94.56 288 TYR A N 1
ATOM 2224 C CA . TYR A 1 288 ? -9.984 -22.723 -5.408 1.00 94.56 288 TYR A CA 1
ATOM 2225 C C . TYR A 1 288 ? -10.454 -22.351 -4.006 1.00 94.56 288 TYR A C 1
ATOM 2227 O O . TYR A 1 288 ? -10.947 -23.195 -3.262 1.00 94.56 288 TYR A O 1
ATOM 2235 N N . THR A 1 289 ? -10.309 -21.086 -3.629 1.00 95.50 289 THR A N 1
ATOM 2236 C CA . THR A 1 289 ? -10.957 -20.528 -2.434 1.00 95.50 289 THR A CA 1
ATOM 2237 C C . THR A 1 289 ? -11.884 -19.423 -2.892 1.00 95.50 289 THR A C 1
ATOM 2239 O O . THR A 1 289 ? -11.409 -18.440 -3.459 1.00 95.50 289 THR A O 1
ATOM 2242 N N . ARG A 1 290 ? -13.188 -19.587 -2.670 1.00 96.31 290 ARG A N 1
ATOM 2243 C CA . ARG A 1 290 ? -14.202 -18.587 -3.011 1.00 96.31 290 ARG A CA 1
ATOM 2244 C C . ARG A 1 290 ? -14.570 -17.806 -1.761 1.00 96.31 290 ARG A C 1
ATOM 2246 O O . ARG A 1 290 ? -14.903 -18.411 -0.745 1.00 96.31 290 ARG A O 1
ATOM 2253 N N . ILE A 1 291 ? -14.522 -16.484 -1.855 1.00 96.06 291 ILE A N 1
ATOM 2254 C CA . ILE A 1 291 ? -14.880 -15.542 -0.801 1.00 96.06 291 ILE A CA 1
ATOM 2255 C C . ILE A 1 291 ? -15.970 -14.636 -1.362 1.00 96.06 291 ILE A C 1
ATOM 2257 O O . ILE A 1 291 ? -15.716 -13.902 -2.310 1.00 96.06 291 ILE A O 1
ATOM 2261 N N . TYR A 1 292 ? -17.175 -14.683 -0.809 1.00 95.00 292 TYR A N 1
ATOM 2262 C CA . TYR A 1 292 ? -18.300 -13.901 -1.322 1.00 95.00 292 TYR A CA 1
ATOM 2263 C C . TYR A 1 292 ? -19.081 -13.259 -0.183 1.00 95.00 292 TYR A C 1
ATOM 2265 O O . TYR A 1 292 ? -19.092 -13.750 0.952 1.00 95.00 292 TYR A O 1
ATOM 2273 N N . ARG A 1 293 ? -19.704 -12.122 -0.478 1.00 91.69 293 ARG A N 1
ATOM 2274 C CA . ARG A 1 293 ? -20.497 -11.384 0.498 1.00 91.69 293 ARG A CA 1
ATOM 2275 C C . ARG A 1 293 ? -21.899 -11.978 0.609 1.00 91.69 293 ARG A C 1
ATOM 2277 O O . ARG A 1 293 ? -22.608 -12.108 -0.385 1.00 91.69 293 ARG A O 1
ATOM 2284 N N . GLU A 1 294 ? -22.325 -12.276 1.832 1.00 90.00 294 GLU A N 1
ATOM 2285 C CA . GLU A 1 294 ? -23.686 -12.716 2.141 1.00 90.00 294 GLU A CA 1
ATOM 2286 C C . GLU A 1 294 ? -24.216 -11.912 3.337 1.00 90.00 294 GLU A C 1
ATOM 2288 O O . GLU A 1 294 ? -23.845 -12.136 4.491 1.00 90.00 294 GLU A O 1
ATOM 2293 N N . GLY A 1 295 ? -25.055 -10.909 3.054 1.00 86.56 295 GLY A N 1
ATOM 2294 C CA . GLY A 1 295 ? -25.533 -9.956 4.059 1.00 86.56 295 GLY A CA 1
ATOM 2295 C C . GLY A 1 295 ? -24.402 -9.093 4.631 1.00 86.56 295 GLY A C 1
ATOM 2296 O O . GLY A 1 295 ? -23.733 -8.357 3.898 1.00 86.56 295 GLY A O 1
ATOM 2297 N N . GLU A 1 296 ? -24.200 -9.177 5.948 1.00 85.44 296 GLU A N 1
ATOM 2298 C CA . GLU A 1 296 ? -23.172 -8.422 6.682 1.00 85.44 296 GLU A CA 1
ATOM 2299 C C . GLU A 1 296 ? -21.881 -9.219 6.952 1.00 85.44 296 GLU A C 1
ATOM 2301 O O . GLU A 1 296 ? -21.022 -8.781 7.721 1.00 85.44 296 GLU A O 1
ATOM 2306 N N . LEU A 1 297 ? -21.724 -10.391 6.329 1.00 90.75 297 LEU A N 1
ATOM 2307 C CA . LEU A 1 297 ? -20.573 -11.270 6.529 1.00 90.75 297 LEU A CA 1
ATOM 2308 C C . LEU A 1 297 ? -19.957 -11.703 5.197 1.00 90.75 297 LEU A C 1
ATOM 2310 O O . LEU A 1 297 ? -20.634 -11.846 4.178 1.00 90.75 297 LEU A O 1
ATOM 2314 N N . TRP A 1 298 ? -18.654 -11.957 5.234 1.00 93.50 298 TRP A N 1
ATOM 2315 C CA . TRP A 1 298 ? -17.944 -12.718 4.215 1.00 93.50 298 TRP A CA 1
ATOM 2316 C C . TRP A 1 298 ? -18.104 -14.202 4.500 1.00 93.50 298 TRP A C 1
ATOM 2318 O O . TRP A 1 298 ? -17.815 -14.637 5.614 1.00 93.50 298 TRP A O 1
ATOM 2328 N N . GLN A 1 299 ? -18.508 -14.974 3.501 1.00 94.81 299 GLN A N 1
ATOM 2329 C CA . GLN A 1 299 ? -18.486 -16.432 3.541 1.00 94.81 299 GLN A CA 1
ATOM 2330 C C . GLN A 1 299 ? -17.305 -16.937 2.720 1.00 94.81 299 GLN A C 1
ATOM 2332 O O . GLN A 1 299 ? -17.007 -16.400 1.651 1.00 94.81 299 GLN A O 1
ATOM 2337 N N . VAL A 1 300 ? -16.630 -17.970 3.220 1.00 95.50 300 VAL A N 1
ATOM 2338 C CA . VAL A 1 300 ? -15.535 -18.635 2.514 1.00 95.50 300 VAL A CA 1
ATOM 2339 C C . VAL A 1 300 ? -15.758 -20.135 2.464 1.00 95.50 300 VAL A C 1
ATOM 2341 O O . VAL A 1 300 ? -16.212 -20.733 3.437 1.00 95.50 300 VAL A O 1
ATOM 2344 N N . TYR A 1 301 ? -15.402 -20.750 1.342 1.00 94.06 301 TYR A N 1
ATOM 2345 C CA . TYR A 1 301 ? -15.198 -22.190 1.245 1.00 94.06 301 TYR A CA 1
ATOM 2346 C C . TYR A 1 301 ? -14.096 -22.499 0.233 1.00 94.06 301 TYR A C 1
ATOM 2348 O O . TYR A 1 301 ? -13.769 -21.681 -0.633 1.00 94.06 301 TYR A O 1
ATOM 2356 N N . GLN A 1 302 ? -13.519 -23.692 0.344 1.00 92.56 302 GLN A N 1
ATOM 2357 C CA . GLN A 1 302 ? -12.531 -24.187 -0.604 1.00 92.56 302 GLN A CA 1
ATOM 2358 C C . GLN A 1 302 ? -13.104 -25.306 -1.465 1.00 92.56 302 GLN A C 1
ATOM 2360 O O . GLN A 1 302 ? -13.933 -26.095 -1.009 1.00 92.56 302 GLN A O 1
ATOM 2365 N N . GLU A 1 303 ? -12.636 -25.390 -2.702 1.00 89.31 303 GLU A N 1
ATOM 2366 C CA . GLU A 1 303 ? -13.113 -26.324 -3.714 1.00 89.31 303 GLU A CA 1
ATOM 2367 C C . GLU A 1 303 ? -11.937 -26.934 -4.483 1.00 89.31 303 GLU A C 1
ATOM 2369 O O . GLU A 1 303 ? -11.004 -26.238 -4.884 1.00 89.31 303 GLU A O 1
ATOM 2374 N N . VAL A 1 304 ? -11.994 -28.248 -4.698 1.00 86.25 304 VAL A N 1
ATOM 2375 C CA . VAL A 1 304 ? -11.056 -29.006 -5.536 1.00 86.25 304 VAL A CA 1
ATOM 2376 C C . VAL A 1 304 ? -11.868 -29.921 -6.445 1.00 86.25 304 VAL A C 1
ATOM 2378 O O . VAL A 1 304 ? -12.701 -30.687 -5.960 1.00 86.25 304 VAL A O 1
ATOM 2381 N N . ASN A 1 305 ? -11.626 -29.881 -7.759 1.00 81.69 305 ASN A N 1
ATOM 2382 C CA . ASN A 1 305 ? -12.349 -30.696 -8.748 1.00 81.69 305 ASN A CA 1
ATOM 2383 C C . ASN A 1 305 ? -13.885 -30.624 -8.598 1.00 81.69 305 ASN A C 1
ATOM 2385 O O . ASN A 1 305 ? -14.561 -31.653 -8.649 1.00 81.69 305 ASN A O 1
ATOM 2389 N N . SER A 1 306 ? -14.437 -29.432 -8.349 1.00 81.56 306 SER A N 1
ATOM 2390 C CA . SER A 1 306 ? -15.875 -29.226 -8.106 1.00 81.56 306 SER A CA 1
ATOM 2391 C C . SER A 1 306 ? -16.451 -29.849 -6.835 1.00 81.56 306 SER A C 1
ATOM 2393 O O . SER A 1 306 ? -17.668 -29.878 -6.657 1.00 81.56 306 SER A O 1
ATOM 2395 N N . ASN A 1 307 ? -15.595 -30.305 -5.918 1.00 83.25 307 ASN A N 1
ATOM 2396 C CA . ASN A 1 307 ? -15.995 -30.793 -4.604 1.00 83.25 307 ASN A CA 1
ATOM 2397 C C . ASN A 1 307 ? -15.543 -29.815 -3.520 1.00 83.25 307 ASN A C 1
ATOM 2399 O O . ASN A 1 307 ? -14.366 -29.456 -3.441 1.00 83.25 307 ASN A O 1
ATOM 2403 N N . ILE A 1 308 ? -16.479 -29.417 -2.657 1.00 87.00 308 ILE A N 1
ATOM 2404 C CA . ILE A 1 308 ? -16.180 -28.574 -1.499 1.00 87.00 308 ILE A CA 1
ATOM 2405 C C . ILE A 1 308 ? -15.310 -29.367 -0.524 1.00 87.00 308 ILE A C 1
ATOM 2407 O O . ILE A 1 308 ? -15.646 -30.488 -0.134 1.00 87.00 308 ILE A O 1
ATOM 2411 N N . VAL A 1 309 ? -14.204 -28.763 -0.104 1.00 85.75 309 VAL A N 1
ATOM 2412 C CA . VAL A 1 309 ? -13.286 -29.325 0.883 1.00 85.75 309 VAL A CA 1
ATOM 2413 C C . VAL A 1 309 ? -13.988 -29.348 2.250 1.00 85.75 309 VAL A C 1
ATOM 2415 O O . VAL A 1 309 ? -14.356 -28.284 2.763 1.00 85.75 309 VAL A O 1
ATOM 2418 N N . PRO A 1 310 ? -14.190 -30.520 2.880 1.00 83.44 310 PRO A N 1
ATOM 2419 C CA . PRO A 1 310 ? -14.850 -30.600 4.181 1.00 83.44 310 PRO A CA 1
ATOM 2420 C C . PRO A 1 310 ? -14.096 -29.805 5.254 1.00 83.44 310 PRO A C 1
ATOM 2422 O O . PRO A 1 310 ? -12.879 -29.919 5.371 1.00 83.44 310 PRO A O 1
ATOM 2425 N N . GLY A 1 311 ? -14.816 -29.001 6.042 1.00 83.31 311 GLY A N 1
ATOM 2426 C CA . GLY A 1 311 ? -14.226 -28.172 7.102 1.00 83.31 311 GLY A CA 1
ATOM 2427 C C . GLY A 1 311 ? -13.537 -26.888 6.622 1.00 83.31 311 GLY A C 1
ATOM 2428 O O . GLY A 1 311 ? -13.017 -26.151 7.450 1.00 83.31 311 GLY A O 1
ATOM 2429 N N . SER A 1 312 ? -13.557 -26.592 5.317 1.00 87.00 312 SER A N 1
ATOM 2430 C CA . SER A 1 312 ? -13.007 -25.342 4.764 1.00 87.00 312 SER A CA 1
ATOM 2431 C C . SER A 1 312 ? -13.948 -24.135 4.866 1.00 87.00 312 SER A C 1
ATOM 2433 O O . SER A 1 312 ? -13.564 -23.024 4.509 1.00 87.00 312 SER A O 1
ATOM 2435 N N . GLN A 1 313 ? -15.187 -24.359 5.307 1.00 91.06 313 GLN A N 1
ATOM 2436 C CA . GLN A 1 313 ? -16.214 -23.328 5.407 1.00 91.06 313 GLN A CA 1
ATOM 2437 C C . GLN A 1 313 ? -15.936 -22.410 6.596 1.00 91.06 313 GLN A C 1
ATOM 2439 O O . GLN A 1 313 ? -15.685 -22.884 7.705 1.00 91.06 313 GLN A O 1
ATOM 2444 N N . GLY A 1 314 ? -16.016 -21.103 6.379 1.00 89.94 314 GLY A N 1
ATOM 2445 C CA . GLY A 1 314 ? -15.803 -20.104 7.419 1.00 89.94 314 GLY A CA 1
ATOM 2446 C C . GLY A 1 314 ? -16.538 -18.806 7.124 1.00 89.94 314 GLY A C 1
ATOM 2447 O O . GLY A 1 314 ? -16.977 -18.570 6.001 1.00 89.94 314 GLY A O 1
ATOM 2448 N N . SER A 1 315 ? -16.642 -17.953 8.140 1.00 91.75 315 SER A N 1
ATOM 2449 C CA . SER A 1 315 ? -17.265 -16.637 8.018 1.00 91.75 315 SER A CA 1
ATOM 2450 C C . SER A 1 315 ? -16.412 -15.558 8.674 1.00 91.75 315 SER A C 1
ATOM 2452 O O . SER A 1 315 ? -15.905 -15.773 9.778 1.00 91.75 315 SER A O 1
ATOM 2454 N N . TYR A 1 316 ? -16.310 -14.391 8.041 1.00 90.56 316 TYR A N 1
ATOM 2455 C CA . TYR A 1 316 ? -15.559 -13.244 8.555 1.00 90.56 316 TYR A CA 1
ATOM 2456 C C . TYR A 1 316 ? -16.407 -11.959 8.553 1.00 90.56 316 TYR A C 1
ATOM 2458 O O . TYR A 1 316 ? -17.248 -11.786 7.670 1.00 90.56 316 TYR A O 1
ATOM 2466 N N . PRO A 1 317 ? -16.193 -11.031 9.504 1.00 87.56 317 PRO A N 1
ATOM 2467 C CA . PRO A 1 317 ? -16.827 -9.712 9.477 1.00 87.56 317 PRO A CA 1
ATOM 2468 C C . PRO A 1 317 ? -16.403 -8.900 8.247 1.00 87.56 317 PRO A C 1
ATOM 2470 O O . PRO A 1 317 ? -15.253 -9.010 7.814 1.00 87.56 317 PRO A O 1
ATOM 2473 N N . ILE A 1 318 ? -17.284 -8.029 7.734 1.00 85.56 318 ILE A N 1
ATOM 2474 C CA . ILE A 1 318 ? -16.975 -7.150 6.587 1.00 85.56 318 ILE A CA 1
ATOM 2475 C C . ILE A 1 318 ? -15.694 -6.337 6.813 1.00 85.56 318 ILE A C 1
ATOM 2477 O O . ILE A 1 318 ? -14.834 -6.292 5.937 1.00 85.56 318 ILE A O 1
ATOM 2481 N N . ASP A 1 319 ? -15.542 -5.760 8.006 1.00 82.94 319 ASP A N 1
ATOM 2482 C CA . ASP A 1 319 ? -14.426 -4.875 8.356 1.00 82.94 319 ASP A CA 1
ATOM 2483 C C . ASP A 1 319 ? -13.106 -5.605 8.667 1.00 82.94 319 ASP A C 1
ATOM 2485 O O . ASP A 1 319 ? -12.076 -4.950 8.839 1.00 82.94 319 ASP A O 1
ATOM 2489 N N . ALA A 1 320 ? -13.121 -6.940 8.765 1.00 86.31 320 ALA A N 1
ATOM 2490 C CA . ALA A 1 320 ? -11.979 -7.755 9.194 1.00 86.31 320 ALA A CA 1
ATOM 2491 C C . ALA A 1 320 ? -11.714 -8.948 8.257 1.00 86.31 320 ALA A C 1
ATOM 2493 O O . ALA A 1 320 ? -11.261 -10.013 8.695 1.00 86.31 320 ALA A O 1
ATOM 2494 N N . CYS A 1 321 ? -11.986 -8.773 6.960 1.00 91.25 321 CYS A N 1
ATOM 2495 C CA . CYS A 1 321 ? -11.724 -9.797 5.954 1.00 91.25 321 CYS A CA 1
ATOM 2496 C C . CYS A 1 321 ? -10.217 -10.139 5.875 1.00 91.25 321 CYS A C 1
ATOM 2498 O O . CYS A 1 321 ? -9.386 -9.233 5.774 1.00 91.25 321 CYS A O 1
ATOM 2500 N N . PRO A 1 322 ? -9.828 -11.430 5.892 1.00 93.12 322 PRO A N 1
ATOM 2501 C CA . PRO A 1 322 ? -8.433 -11.840 5.709 1.00 93.12 322 PRO A CA 1
ATOM 2502 C C . PRO A 1 322 ? -7.857 -11.544 4.318 1.00 93.12 322 PRO A C 1
ATOM 2504 O O . PRO A 1 322 ? -6.635 -11.507 4.168 1.00 93.12 322 PRO A O 1
ATOM 2507 N N . TRP A 1 323 ? -8.722 -11.401 3.311 1.00 94.75 323 TRP A N 1
ATOM 2508 C CA . TRP A 1 323 ? -8.381 -11.151 1.914 1.00 94.75 323 TRP A CA 1
ATOM 2509 C C . TRP A 1 323 ? -8.570 -9.668 1.611 1.00 94.75 323 TRP A C 1
ATOM 2511 O O . TRP A 1 323 ? -9.680 -9.149 1.681 1.00 94.75 323 TRP A O 1
ATOM 2521 N N . ILE A 1 324 ? -7.467 -8.996 1.296 1.00 94.44 324 ILE A N 1
ATOM 2522 C CA . ILE A 1 324 ? -7.405 -7.553 1.070 1.00 94.44 324 ILE A CA 1
ATOM 2523 C C . ILE A 1 324 ? -6.987 -7.330 -0.393 1.00 94.44 324 ILE A C 1
ATOM 2525 O O . ILE A 1 324 ? -5.790 -7.417 -0.702 1.00 94.44 324 ILE A O 1
ATOM 2529 N N . PRO A 1 325 ? -7.949 -7.131 -1.315 1.00 93.88 325 PRO A N 1
ATOM 2530 C CA . PRO A 1 325 ? -7.667 -6.892 -2.727 1.00 93.88 325 PRO A CA 1
ATOM 2531 C C . PRO A 1 325 ? -7.264 -5.432 -2.949 1.00 93.88 325 PRO A C 1
ATOM 2533 O O . PRO A 1 325 ? -8.096 -4.527 -2.898 1.00 93.88 325 PRO A O 1
ATOM 2536 N N . LEU A 1 326 ? -5.983 -5.213 -3.233 1.00 92.88 326 LEU A N 1
ATOM 2537 C CA . LEU A 1 326 ? -5.433 -3.895 -3.535 1.00 92.88 326 LEU A CA 1
ATOM 2538 C C . LEU A 1 326 ? -5.513 -3.612 -5.032 1.00 92.88 326 LEU A C 1
ATOM 2540 O O . LEU A 1 326 ? -5.159 -4.477 -5.842 1.00 92.88 326 LEU A O 1
ATOM 2544 N N . ARG A 1 327 ? -5.904 -2.381 -5.372 1.00 90.19 327 ARG A N 1
ATOM 2545 C CA . ARG A 1 327 ? -5.884 -1.839 -6.734 1.00 90.19 327 ARG A CA 1
ATOM 2546 C C . ARG A 1 327 ? -5.311 -0.422 -6.744 1.00 90.19 327 ARG A C 1
ATOM 2548 O O . ARG A 1 327 ? -5.618 0.354 -5.847 1.00 90.19 327 ARG A O 1
ATOM 2555 N N . ILE A 1 328 ? -4.468 -0.100 -7.722 1.00 87.81 328 ILE A N 1
ATOM 2556 C CA . ILE A 1 328 ? -3.963 1.254 -7.987 1.00 87.81 328 ILE A CA 1
ATOM 2557 C C . ILE A 1 328 ? -3.797 1.444 -9.508 1.00 87.81 328 ILE A C 1
ATOM 2559 O O . ILE A 1 328 ? -3.145 0.597 -10.128 1.00 87.81 328 ILE A O 1
ATOM 2563 N N . PRO A 1 329 ? -4.293 2.558 -10.084 1.00 84.88 329 PRO A N 1
ATOM 2564 C CA . PRO A 1 329 ? -5.221 3.511 -9.480 1.00 84.88 329 PRO A CA 1
ATOM 2565 C C . PRO A 1 329 ? -6.606 2.883 -9.274 1.00 84.88 329 PRO A C 1
ATOM 2567 O O . PRO A 1 329 ? -6.897 1.787 -9.753 1.00 84.88 329 PRO A O 1
ATOM 2570 N N . GLU A 1 330 ? -7.439 3.574 -8.507 1.00 81.88 330 GLU A N 1
ATOM 2571 C CA . GLU A 1 330 ? -8.860 3.273 -8.411 1.00 81.88 330 GLU A CA 1
ATOM 2572 C C . GLU A 1 330 ? -9.598 3.911 -9.595 1.00 81.88 330 GLU A C 1
ATOM 2574 O O . GLU A 1 330 ? -9.462 5.111 -9.836 1.00 81.88 330 GLU A O 1
ATOM 2579 N N . GLU A 1 331 ? -10.367 3.099 -10.321 1.00 80.44 331 GLU A N 1
ATOM 2580 C CA . GLU A 1 331 ? -11.241 3.535 -11.409 1.00 80.44 331 GLU A CA 1
ATOM 2581 C C . GLU A 1 331 ? -12.690 3.121 -11.104 1.00 80.44 331 GLU A C 1
ATOM 2583 O O . GLU A 1 331 ? -12.957 2.011 -10.624 1.00 80.44 331 GLU A O 1
ATOM 2588 N N . ASP A 1 332 ? -13.626 4.042 -11.344 1.00 79.06 332 ASP A N 1
ATOM 2589 C CA . ASP A 1 332 ? -15.051 3.828 -11.091 1.00 79.06 332 ASP A CA 1
ATOM 2590 C C . ASP A 1 332 ? -15.616 2.799 -12.078 1.00 79.06 332 ASP A C 1
ATOM 2592 O O . ASP A 1 332 ? -15.527 2.970 -13.293 1.00 79.06 332 ASP A O 1
ATOM 2596 N N . GLY A 1 333 ? -16.247 1.747 -11.552 1.00 80.56 333 GLY A N 1
ATOM 2597 C CA . GLY A 1 333 ? -16.854 0.690 -12.365 1.00 80.56 333 GLY A CA 1
ATOM 2598 C C . GLY A 1 333 ? -15.886 -0.361 -12.918 1.00 80.56 333 GLY A C 1
ATOM 2599 O O . GLY A 1 333 ? -16.345 -1.254 -13.623 1.00 80.56 333 GLY A O 1
ATOM 2600 N N . GLU A 1 334 ? -14.597 -0.295 -12.578 1.00 88.62 334 GLU A N 1
ATOM 2601 C CA . GLU A 1 334 ? -13.596 -1.297 -12.965 1.00 88.62 334 GLU A CA 1
ATOM 2602 C C . GLU A 1 334 ? -13.192 -2.184 -11.780 1.00 88.62 334 GLU A C 1
ATOM 2604 O O . GLU A 1 334 ? -12.995 -1.710 -10.660 1.00 88.62 334 GLU A O 1
ATOM 2609 N N . ASP A 1 335 ? -13.007 -3.484 -12.012 1.00 91.94 335 ASP A N 1
ATOM 2610 C CA . ASP A 1 335 ? -12.624 -4.435 -10.955 1.00 91.94 335 ASP A CA 1
ATOM 2611 C C . ASP A 1 335 ? -11.144 -4.315 -10.544 1.00 91.94 335 ASP A C 1
ATOM 2613 O O . ASP A 1 335 ? -10.769 -4.591 -9.393 1.00 91.94 335 ASP A O 1
ATOM 2617 N N . TYR A 1 336 ? -10.304 -3.872 -11.486 1.00 93.50 336 TYR A N 1
ATOM 2618 C CA . TYR A 1 336 ? -8.842 -3.868 -11.416 1.00 93.50 336 TYR A CA 1
ATOM 2619 C C . TYR A 1 336 ? -8.268 -2.482 -11.740 1.00 93.50 336 TYR A C 1
ATOM 2621 O O . TYR A 1 336 ? -8.872 -1.712 -12.474 1.00 93.50 336 TYR A O 1
ATOM 2629 N N . GLY A 1 337 ? -7.080 -2.179 -11.213 1.00 90.75 337 GLY A N 1
ATOM 2630 C CA . GLY A 1 337 ? -6.325 -0.964 -11.543 1.00 90.75 337 GLY A CA 1
ATOM 2631 C C . GLY A 1 337 ? -5.229 -1.201 -12.586 1.00 90.75 337 GLY A C 1
ATOM 2632 O O . GLY A 1 337 ? -4.814 -2.336 -12.826 1.00 90.75 337 GLY A O 1
ATOM 2633 N N . ALA A 1 338 ? -4.698 -0.133 -13.173 1.00 89.12 338 ALA A N 1
ATOM 2634 C CA . ALA A 1 338 ? -3.536 -0.170 -14.060 1.00 89.12 338 ALA A CA 1
ATOM 2635 C C . ALA A 1 338 ? -2.282 0.394 -13.366 1.00 89.12 338 ALA A C 1
ATOM 2637 O O . ALA A 1 338 ? -2.173 1.584 -13.113 1.00 89.12 338 ALA A O 1
ATOM 2638 N N . GLY A 1 339 ? -1.305 -0.456 -13.040 1.00 87.62 339 GLY A N 1
ATOM 2639 C CA . GLY A 1 339 ? -0.144 -0.024 -12.246 1.00 87.62 339 GLY A CA 1
ATOM 2640 C C . GLY A 1 339 ? 0.688 1.075 -12.908 1.00 87.62 339 GLY A C 1
ATOM 2641 O O . GLY A 1 339 ? 0.673 1.223 -14.121 1.00 87.62 339 GLY A O 1
ATOM 2642 N N . LEU A 1 340 ? 1.519 1.772 -12.129 1.00 87.19 340 LEU A N 1
ATOM 2643 C CA . LEU A 1 340 ? 2.352 2.890 -12.605 1.00 87.19 340 LEU A CA 1
ATOM 2644 C C . LEU A 1 340 ? 3.231 2.542 -13.825 1.00 87.19 340 LEU A C 1
ATOM 2646 O O . LEU A 1 340 ? 3.536 3.395 -14.653 1.00 87.19 340 LEU A O 1
ATOM 2650 N N . VAL A 1 341 ? 3.653 1.281 -13.967 1.00 90.12 341 VAL A N 1
ATOM 2651 C CA . VAL A 1 341 ? 4.400 0.827 -15.157 1.00 90.12 341 VAL A CA 1
ATOM 2652 C C . VAL A 1 341 ? 3.570 0.937 -16.441 1.00 90.12 341 VAL A C 1
ATOM 2654 O O . VAL A 1 341 ? 4.139 1.184 -17.503 1.00 90.12 341 VAL A O 1
ATOM 2657 N N . TYR A 1 342 ? 2.250 0.772 -16.354 1.00 89.88 342 TYR A N 1
ATOM 2658 C CA . TYR A 1 342 ? 1.326 0.913 -17.475 1.00 89.88 342 TYR A CA 1
ATOM 2659 C C . TYR A 1 342 ? 1.275 2.357 -17.987 1.00 89.88 342 TYR A C 1
ATOM 2661 O O . TYR A 1 342 ? 1.424 2.571 -19.191 1.00 89.88 342 TYR A O 1
ATOM 2669 N N . ASP A 1 343 ? 1.198 3.342 -17.088 1.00 88.25 343 ASP A N 1
ATOM 2670 C CA . ASP A 1 343 ? 1.179 4.772 -17.442 1.00 88.25 343 ASP A CA 1
ATOM 2671 C C . ASP A 1 343 ? 2.409 5.192 -18.264 1.00 88.25 343 ASP A C 1
ATOM 2673 O O . ASP A 1 343 ? 2.324 6.022 -19.171 1.00 88.25 343 ASP A O 1
ATOM 2677 N N . TYR A 1 344 ? 3.560 4.571 -17.984 1.00 91.50 344 TYR A N 1
ATOM 2678 C CA . TYR A 1 344 ? 4.831 4.816 -18.672 1.00 91.50 344 TYR A CA 1
ATOM 2679 C C . TYR A 1 344 ? 5.237 3.674 -19.614 1.00 91.50 344 TYR A C 1
ATOM 2681 O O . TYR A 1 344 ? 6.407 3.566 -19.995 1.00 91.50 344 TYR A O 1
ATOM 2689 N N . TYR A 1 345 ? 4.300 2.820 -20.037 1.00 92.88 345 TYR A N 1
ATOM 2690 C CA . TYR A 1 345 ? 4.607 1.657 -20.876 1.00 92.88 345 TYR A CA 1
ATOM 2691 C C . TYR A 1 345 ? 5.333 2.042 -22.173 1.00 92.88 345 TYR A C 1
ATOM 2693 O O . TYR A 1 345 ? 6.312 1.399 -22.558 1.00 92.88 345 TYR A O 1
ATOM 2701 N N . GLY A 1 346 ? 4.897 3.129 -22.821 1.00 93.88 346 GLY A N 1
ATOM 2702 C CA . GLY A 1 346 ? 5.523 3.629 -24.048 1.00 93.88 346 GLY A CA 1
ATOM 2703 C C . GLY A 1 346 ? 6.993 4.016 -23.863 1.00 93.88 346 GLY A C 1
ATOM 2704 O O . GLY A 1 346 ? 7.808 3.808 -24.763 1.00 93.88 346 GLY A O 1
ATOM 2705 N N . ASP A 1 347 ? 7.356 4.512 -22.682 1.00 94.25 347 ASP A N 1
ATOM 2706 C CA . ASP A 1 347 ? 8.730 4.883 -22.350 1.00 94.25 347 ASP A CA 1
ATOM 2707 C C . ASP A 1 347 ? 9.607 3.660 -22.139 1.00 94.25 347 ASP A C 1
ATOM 2709 O O . ASP A 1 347 ? 10.723 3.614 -22.655 1.00 94.25 347 ASP A O 1
ATOM 2713 N N . PHE A 1 348 ? 9.099 2.665 -21.408 1.00 94.44 348 PHE A N 1
ATOM 2714 C CA . PHE A 1 348 ? 9.793 1.396 -21.207 1.00 94.44 348 PHE A CA 1
ATOM 2715 C C . PHE A 1 348 ? 10.021 0.666 -22.533 1.00 94.44 348 PHE A C 1
ATOM 2717 O O . PHE A 1 348 ? 11.133 0.204 -22.795 1.00 94.44 348 PHE A O 1
ATOM 2724 N N . ASP A 1 349 ? 9.004 0.604 -23.396 1.00 95.50 349 ASP A N 1
ATOM 2725 C CA . ASP A 1 349 ? 9.110 -0.025 -24.716 1.00 95.50 349 ASP A CA 1
ATOM 2726 C C . ASP A 1 349 ? 10.116 0.709 -25.620 1.00 95.50 349 ASP A C 1
ATOM 2728 O O . ASP A 1 349 ? 10.967 0.079 -26.260 1.00 95.50 349 ASP A O 1
ATOM 2732 N N . ALA A 1 350 ? 10.088 2.046 -25.634 1.00 94.62 350 ALA A N 1
ATOM 2733 C CA . ALA A 1 350 ? 11.065 2.846 -26.365 1.00 94.62 350 ALA A CA 1
ATOM 2734 C C . ALA A 1 350 ? 12.489 2.645 -25.822 1.00 94.62 350 ALA A C 1
ATOM 2736 O O . ALA A 1 350 ? 13.419 2.420 -26.603 1.00 94.62 350 ALA A O 1
ATOM 2737 N N . LEU A 1 351 ? 12.665 2.682 -24.499 1.00 95.00 351 LEU A N 1
ATOM 2738 C CA . LEU A 1 351 ? 13.957 2.503 -23.842 1.00 95.00 351 LEU A CA 1
ATOM 2739 C C . LEU A 1 351 ? 14.559 1.129 -24.155 1.00 95.00 351 LEU A C 1
ATOM 2741 O O . LEU A 1 351 ? 15.732 1.055 -24.522 1.00 95.00 351 LEU A O 1
ATOM 2745 N N . GLU A 1 352 ? 13.770 0.057 -24.077 1.00 95.12 352 GLU A N 1
ATOM 2746 C CA . GLU A 1 352 ? 14.209 -1.306 -24.398 1.00 95.12 352 GLU A CA 1
ATOM 2747 C C . GLU A 1 352 ? 14.642 -1.419 -25.868 1.00 95.12 352 GLU A C 1
ATOM 2749 O O . GLU A 1 352 ? 15.735 -1.907 -26.180 1.00 95.12 352 GLU A O 1
ATOM 2754 N N . LYS A 1 353 ? 13.828 -0.902 -26.800 1.00 95.38 353 LYS A N 1
ATOM 2755 C CA . LYS A 1 353 ? 14.134 -0.926 -28.241 1.00 95.38 353 LYS A CA 1
ATOM 2756 C C . LYS A 1 353 ? 15.405 -0.144 -28.576 1.00 95.38 353 LYS A C 1
ATOM 2758 O O . LYS A 1 353 ? 16.249 -0.654 -29.323 1.00 95.38 353 LYS A O 1
ATOM 2763 N N . LEU A 1 354 ? 15.562 1.064 -28.034 1.00 94.62 354 LEU A N 1
ATOM 2764 C CA . LEU A 1 354 ? 16.731 1.913 -28.280 1.00 94.62 354 LEU A CA 1
ATOM 2765 C C . LEU A 1 354 ? 17.993 1.339 -27.626 1.00 94.62 354 LEU A C 1
ATOM 2767 O O . LEU A 1 354 ? 19.032 1.255 -28.284 1.00 94.62 354 LEU A O 1
ATOM 2771 N N . SER A 1 355 ? 17.899 0.859 -26.384 1.00 93.56 355 SER A N 1
ATOM 2772 C CA . SER A 1 355 ? 19.020 0.225 -25.675 1.00 93.56 355 SER A CA 1
ATOM 2773 C C . SER A 1 355 ? 19.515 -1.015 -26.416 1.00 93.56 355 SER A C 1
ATOM 2775 O O . SER A 1 355 ? 20.715 -1.174 -26.653 1.00 93.56 355 SER A O 1
ATOM 2777 N N . LYS A 1 356 ? 18.593 -1.857 -26.899 1.00 94.19 356 LYS A N 1
ATOM 2778 C CA . LYS A 1 356 ? 18.914 -3.015 -27.743 1.00 94.19 356 LYS A CA 1
ATOM 2779 C C . LYS A 1 356 ? 19.590 -2.614 -29.056 1.00 94.19 356 LYS A C 1
ATOM 2781 O O . LYS A 1 356 ? 20.487 -3.323 -29.519 1.00 94.19 356 LYS A O 1
ATOM 2786 N N . ALA A 1 357 ? 19.174 -1.508 -29.674 1.00 91.12 357 ALA A N 1
ATOM 2787 C CA . ALA A 1 357 ? 19.786 -1.000 -30.901 1.00 91.12 357 ALA A CA 1
ATOM 2788 C C . ALA A 1 357 ? 21.217 -0.490 -30.663 1.00 91.12 357 ALA A C 1
ATOM 2790 O O . ALA A 1 357 ? 22.117 -0.872 -31.417 1.00 91.12 357 ALA A O 1
ATOM 2791 N N . ILE A 1 358 ? 21.452 0.285 -29.595 1.00 89.94 358 ILE A N 1
ATOM 2792 C CA . ILE A 1 358 ? 22.804 0.722 -29.210 1.00 89.94 358 ILE A CA 1
ATOM 2793 C C . ILE A 1 358 ? 23.686 -0.481 -28.901 1.00 89.94 358 ILE A C 1
ATOM 2795 O O . ILE A 1 358 ? 24.802 -0.543 -29.405 1.00 89.94 358 ILE A O 1
ATOM 2799 N N . LEU A 1 359 ? 23.203 -1.464 -28.138 1.00 90.31 359 LEU A N 1
ATOM 2800 C CA . LEU A 1 359 ? 24.003 -2.636 -27.772 1.00 90.31 359 LEU A CA 1
ATOM 2801 C C . LEU A 1 359 ? 24.427 -3.449 -29.006 1.00 90.31 359 LEU A C 1
ATOM 2803 O O . LEU A 1 359 ? 25.579 -3.872 -29.111 1.00 90.31 359 LEU A O 1
ATOM 2807 N N . LYS A 1 360 ? 23.533 -3.604 -29.991 1.00 89.50 360 LYS A N 1
ATOM 2808 C CA . LYS A 1 360 ? 23.876 -4.196 -31.296 1.00 89.50 360 LYS A CA 1
ATOM 2809 C C . LYS A 1 360 ? 24.881 -3.346 -32.076 1.00 89.50 360 LYS A C 1
ATOM 2811 O O . LYS A 1 360 ? 25.792 -3.898 -32.688 1.00 89.50 360 LYS A O 1
ATOM 2816 N N . GLY A 1 361 ? 24.723 -2.025 -32.052 1.00 86.94 361 GLY A N 1
ATOM 2817 C CA . GLY A 1 361 ? 25.651 -1.081 -32.671 1.00 86.94 361 GLY A CA 1
ATOM 2818 C C . GLY A 1 361 ? 27.048 -1.141 -32.055 1.00 86.94 361 GLY A C 1
ATOM 2819 O O . GLY A 1 361 ? 28.032 -1.261 -32.779 1.00 86.94 361 GLY A O 1
ATOM 2820 N N . ALA A 1 362 ? 27.134 -1.163 -30.727 1.00 86.62 362 ALA A N 1
ATOM 2821 C CA . ALA A 1 362 ? 28.374 -1.306 -29.974 1.00 86.62 362 ALA A CA 1
ATOM 2822 C C . ALA A 1 362 ? 29.064 -2.643 -30.279 1.00 86.62 362 ALA A C 1
ATOM 2824 O O . ALA A 1 362 ? 30.264 -2.666 -30.541 1.00 86.62 362 ALA A O 1
ATOM 2825 N N . ALA A 1 363 ? 28.308 -3.745 -30.338 1.00 87.94 363 ALA A N 1
ATOM 2826 C CA . ALA A 1 363 ? 28.842 -5.048 -30.736 1.00 87.94 363 ALA A CA 1
ATOM 2827 C C . ALA A 1 363 ? 29.389 -5.042 -32.177 1.00 87.94 363 ALA A C 1
ATOM 2829 O O . ALA A 1 363 ? 30.430 -5.641 -32.448 1.00 87.94 363 ALA A O 1
ATOM 2830 N N . ALA A 1 364 ? 28.721 -4.344 -33.101 1.00 85.75 364 ALA A N 1
ATOM 2831 C CA . ALA A 1 364 ? 29.200 -4.185 -34.472 1.00 85.75 364 ALA A CA 1
ATOM 2832 C C . ALA A 1 364 ? 30.452 -3.294 -34.555 1.00 85.75 364 ALA A C 1
ATOM 2834 O O . ALA A 1 364 ? 31.366 -3.615 -35.309 1.00 85.75 364 ALA A O 1
ATOM 2835 N N . ALA A 1 365 ? 30.520 -2.220 -33.764 1.00 83.62 365 ALA A N 1
ATOM 2836 C CA . ALA A 1 365 ? 31.665 -1.312 -33.706 1.00 83.62 365 ALA A CA 1
ATOM 2837 C C . ALA A 1 365 ? 32.901 -1.951 -33.049 1.00 83.62 365 ALA A C 1
ATOM 2839 O O . ALA A 1 365 ? 34.025 -1.697 -33.475 1.00 83.62 365 ALA A O 1
ATOM 2840 N N . ALA A 1 366 ? 32.706 -2.816 -32.049 1.00 85.81 366 ALA A N 1
ATOM 2841 C CA . ALA A 1 366 ? 33.785 -3.572 -31.412 1.00 85.81 366 ALA A CA 1
ATOM 2842 C C . ALA A 1 366 ? 34.423 -4.609 -32.356 1.00 85.81 366 ALA A C 1
ATOM 2844 O O . ALA A 1 366 ? 35.549 -5.058 -32.127 1.00 85.81 366 ALA A O 1
ATOM 2845 N N . LYS A 1 367 ? 33.723 -5.000 -33.429 1.00 86.38 367 LYS A N 1
ATOM 2846 C CA . LYS A 1 367 ? 34.238 -5.937 -34.427 1.00 86.38 367 LYS A CA 1
ATOM 2847 C C . LYS A 1 367 ? 35.188 -5.221 -35.388 1.00 86.38 367 LYS A C 1
ATOM 2849 O O . LYS A 1 367 ? 34.766 -4.619 -36.371 1.00 86.38 367 LYS A O 1
ATOM 2854 N N . VAL A 1 368 ? 36.487 -5.359 -35.139 1.00 84.44 368 VAL A N 1
ATOM 2855 C CA . VAL A 1 368 ? 37.527 -4.824 -36.025 1.00 84.44 368 VAL A CA 1
ATOM 2856 C C . VAL A 1 368 ? 37.655 -5.702 -37.269 1.00 84.44 368 VAL A C 1
ATOM 2858 O O . VAL A 1 368 ? 37.999 -6.881 -37.185 1.00 84.44 368 VAL A O 1
ATOM 2861 N N . LEU A 1 369 ? 37.392 -5.118 -38.434 1.00 87.00 369 LEU A N 1
ATOM 2862 C CA . LEU A 1 369 ? 37.638 -5.732 -39.735 1.00 87.00 369 LEU A CA 1
ATOM 2863 C C . LEU A 1 369 ? 38.628 -4.868 -40.511 1.00 87.00 369 LEU A C 1
ATOM 2865 O O . LEU A 1 369 ? 38.519 -3.645 -40.515 1.00 87.00 369 LEU A O 1
ATOM 2869 N N . TRP A 1 370 ? 39.578 -5.510 -41.181 1.00 88.56 370 TRP A N 1
ATOM 2870 C CA . TRP A 1 370 ? 40.562 -4.848 -42.030 1.00 88.56 370 TRP A CA 1
ATOM 2871 C C . TRP A 1 370 ? 40.265 -5.169 -43.492 1.00 88.56 370 TRP A C 1
ATOM 2873 O O . TRP A 1 370 ? 40.120 -6.335 -43.856 1.00 88.56 370 TRP A O 1
ATOM 2883 N N . ALA A 1 371 ? 40.163 -4.134 -44.318 1.00 88.94 371 ALA A N 1
ATOM 2884 C CA . ALA A 1 371 ? 40.029 -4.225 -45.761 1.00 88.94 371 ALA A CA 1
ATOM 2885 C C . ALA A 1 371 ? 41.387 -3.944 -46.408 1.00 88.94 371 ALA A C 1
ATOM 2887 O O . ALA A 1 371 ? 42.003 -2.904 -46.159 1.00 88.94 371 ALA A O 1
ATOM 2888 N N . LEU A 1 372 ? 41.842 -4.886 -47.229 1.00 90.56 372 LEU A N 1
ATOM 2889 C CA . LEU A 1 372 ? 43.043 -4.757 -48.042 1.00 90.56 372 LEU A CA 1
ATOM 2890 C C . LEU A 1 372 ? 42.617 -4.552 -49.500 1.00 90.56 372 LEU A C 1
ATOM 2892 O O . LEU A 1 372 ? 41.780 -5.303 -49.996 1.00 90.56 372 LEU A O 1
ATOM 2896 N N . ASP A 1 373 ? 43.178 -3.541 -50.160 1.00 90.38 373 ASP A N 1
ATOM 2897 C CA . ASP A 1 373 ? 42.965 -3.274 -51.588 1.00 90.38 373 ASP A CA 1
ATOM 2898 C C . ASP A 1 373 ? 43.346 -4.503 -52.435 1.00 90.38 373 ASP A C 1
ATOM 2900 O O . ASP A 1 373 ? 44.381 -5.130 -52.204 1.00 90.38 373 ASP A O 1
ATOM 2904 N N . GLU A 1 374 ? 42.535 -4.826 -53.443 1.00 86.31 374 GLU A N 1
ATOM 2905 C CA . GLU A 1 374 ? 42.778 -5.938 -54.371 1.00 86.31 374 GLU A CA 1
ATOM 2906 C C . GLU A 1 374 ? 44.103 -5.776 -55.130 1.00 86.31 374 GLU A C 1
ATOM 2908 O O . GLU A 1 374 ? 44.746 -6.763 -55.487 1.00 86.31 374 GLU A O 1
ATOM 2913 N N . ASN A 1 375 ? 44.552 -4.532 -55.331 1.00 87.81 375 ASN A N 1
ATOM 2914 C CA . ASN A 1 375 ? 45.822 -4.220 -55.990 1.00 87.81 375 ASN A CA 1
ATOM 2915 C C . ASN A 1 375 ? 47.034 -4.241 -55.038 1.00 87.81 375 ASN A C 1
ATOM 2917 O O . ASN A 1 375 ? 48.153 -3.903 -55.447 1.00 87.81 375 ASN A O 1
ATOM 2921 N N . ALA A 1 376 ? 46.849 -4.581 -53.759 1.00 86.56 376 ALA A N 1
ATOM 2922 C CA . ALA A 1 376 ? 47.948 -4.680 -52.809 1.00 86.56 376 ALA A CA 1
ATOM 2923 C C . ALA A 1 376 ? 48.850 -5.880 -53.141 1.00 86.56 376 ALA A C 1
ATOM 2925 O O . ALA A 1 376 ? 48.400 -7.004 -53.339 1.00 86.56 376 ALA A O 1
ATOM 2926 N N . THR A 1 377 ? 50.163 -5.655 -53.164 1.00 84.62 377 THR A N 1
ATOM 2927 C CA . THR A 1 377 ? 51.149 -6.707 -53.464 1.00 84.62 377 THR A CA 1
ATOM 2928 C C . THR A 1 377 ? 51.425 -7.641 -52.280 1.00 84.62 377 THR A C 1
ATOM 2930 O O . THR A 1 377 ? 52.027 -8.701 -52.460 1.00 84.62 377 THR A O 1
ATOM 2933 N N . ILE A 1 378 ? 51.009 -7.265 -51.068 1.00 88.94 378 ILE A N 1
ATOM 2934 C CA . ILE A 1 378 ? 51.213 -8.032 -49.835 1.00 88.94 378 ILE A CA 1
ATOM 2935 C C . ILE A 1 378 ? 50.073 -9.032 -49.603 1.00 88.94 378 ILE A C 1
ATOM 2937 O O . ILE A 1 378 ? 48.908 -8.736 -49.852 1.00 88.94 378 ILE A O 1
ATOM 2941 N N . ARG A 1 379 ? 50.394 -10.228 -49.093 1.00 87.56 379 ARG A N 1
ATOM 2942 C CA .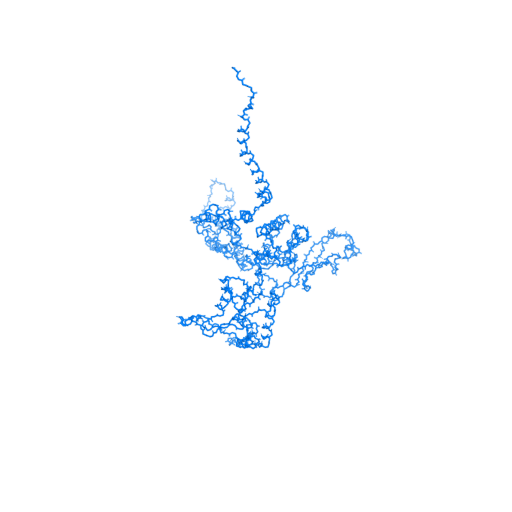 ARG A 1 379 ? 49.381 -11.235 -48.742 1.00 87.56 379 ARG A CA 1
ATOM 2943 C C . ARG A 1 379 ? 48.758 -10.920 -47.373 1.00 87.56 379 ARG A C 1
ATOM 2945 O O . ARG A 1 379 ? 49.510 -10.611 -46.448 1.00 87.56 379 ARG A O 1
ATOM 2952 N N . PRO A 1 380 ? 47.436 -11.103 -47.182 1.00 88.50 380 PRO A N 1
ATOM 2953 C CA . PRO A 1 380 ? 46.779 -10.884 -45.889 1.00 88.50 380 PRO A CA 1
ATOM 2954 C C . PRO A 1 380 ? 47.412 -11.665 -44.730 1.00 88.50 380 PRO A C 1
ATOM 2956 O O . PRO A 1 380 ? 47.586 -11.120 -43.644 1.00 88.50 380 PRO A O 1
ATOM 2959 N N . THR A 1 381 ? 47.837 -12.910 -44.977 1.00 88.69 381 THR A N 1
ATOM 2960 C CA . THR A 1 381 ? 48.474 -13.771 -43.966 1.00 88.69 381 THR A CA 1
ATOM 2961 C C . THR A 1 381 ? 49.751 -13.163 -43.394 1.00 88.69 381 THR A C 1
ATOM 2963 O O . THR A 1 381 ? 50.016 -13.306 -42.205 1.00 88.69 381 THR A O 1
ATOM 2966 N N . THR A 1 382 ? 50.521 -12.454 -44.226 1.00 88.56 382 THR A N 1
ATOM 2967 C CA . THR A 1 382 ? 51.767 -11.789 -43.825 1.00 88.56 382 THR A CA 1
ATOM 2968 C C . THR A 1 382 ? 51.499 -10.618 -42.883 1.00 88.56 382 THR A C 1
ATOM 2970 O O . THR A 1 382 ? 52.297 -10.378 -41.990 1.00 88.56 382 THR A O 1
ATOM 2973 N N . ILE A 1 383 ? 50.369 -9.920 -43.038 1.00 87.25 383 ILE A N 1
ATOM 2974 C CA . ILE A 1 383 ? 49.963 -8.839 -42.127 1.00 87.25 383 ILE A CA 1
ATOM 2975 C C . ILE A 1 383 ? 49.446 -9.424 -40.807 1.00 87.25 383 ILE A C 1
ATOM 2977 O O . ILE A 1 383 ? 49.806 -8.943 -39.741 1.00 87.25 383 ILE A O 1
ATOM 2981 N N . THR A 1 384 ? 48.628 -10.480 -40.857 1.00 88.62 384 THR A N 1
ATOM 2982 C CA . THR A 1 384 ? 48.026 -11.079 -39.650 1.00 88.62 384 THR A CA 1
ATOM 2983 C C . THR A 1 384 ? 49.012 -11.839 -38.760 1.00 88.62 384 THR A C 1
ATOM 2985 O O . THR A 1 384 ? 48.707 -12.068 -37.596 1.00 88.62 384 THR A O 1
ATOM 2988 N N . GLN A 1 385 ? 50.150 -12.277 -39.308 1.00 91.25 385 GLN A N 1
ATOM 2989 C CA . GLN A 1 385 ? 51.195 -13.015 -38.583 1.00 91.25 385 GLN A CA 1
ATOM 2990 C C . GLN A 1 385 ? 52.376 -12.132 -38.158 1.00 91.25 385 GLN A C 1
ATOM 2992 O O . GLN A 1 385 ? 53.276 -12.635 -37.495 1.00 91.25 385 GLN A O 1
ATOM 2997 N N . ALA A 1 386 ? 52.397 -10.858 -38.561 1.00 91.12 386 ALA A N 1
ATOM 2998 C CA . ALA A 1 386 ? 53.477 -9.939 -38.225 1.00 91.12 386 ALA A CA 1
ATOM 2999 C C . ALA A 1 386 ? 53.478 -9.609 -36.725 1.00 91.12 386 ALA A C 1
ATOM 3001 O O . ALA A 1 386 ? 52.426 -9.334 -36.140 1.00 91.12 386 ALA A O 1
ATOM 3002 N N . GLU A 1 387 ? 54.660 -9.597 -36.116 1.00 92.12 387 GLU A N 1
ATOM 3003 C CA . GLU A 1 387 ? 54.860 -9.206 -34.723 1.00 92.12 387 GLU A CA 1
ATOM 3004 C C . GLU A 1 387 ? 55.182 -7.708 -34.595 1.00 92.12 387 GLU A C 1
ATOM 3006 O O . GLU A 1 387 ? 55.512 -7.006 -35.556 1.00 92.12 387 GLU A O 1
ATOM 3011 N N . SER A 1 388 ? 55.066 -7.182 -33.374 1.00 89.06 388 SER A N 1
ATOM 3012 C CA . SER A 1 388 ? 55.364 -5.777 -33.095 1.00 89.06 388 SER A CA 1
ATOM 3013 C C . SER A 1 388 ? 56.836 -5.469 -33.385 1.00 89.06 388 SER A C 1
ATOM 3015 O O . SER A 1 388 ? 57.718 -5.895 -32.644 1.00 89.06 388 SER A O 1
ATOM 3017 N N . GLY A 1 389 ? 57.091 -4.668 -34.421 1.00 87.75 389 GLY A N 1
ATOM 3018 C CA . GLY A 1 389 ? 58.439 -4.293 -34.865 1.00 87.75 389 GLY A CA 1
ATOM 3019 C C . GLY A 1 389 ? 58.829 -4.852 -36.236 1.00 87.75 389 GLY A C 1
ATOM 3020 O O . GLY A 1 389 ? 59.854 -4.432 -36.776 1.00 87.75 389 GLY A O 1
ATOM 3021 N N . ASP A 1 390 ? 58.012 -5.730 -36.824 1.00 91.69 390 ASP A N 1
ATOM 3022 C CA . ASP A 1 390 ? 58.245 -6.268 -38.164 1.00 91.69 390 ASP A CA 1
ATOM 3023 C C . ASP A 1 390 ? 58.107 -5.202 -39.261 1.00 91.69 390 ASP A C 1
ATOM 3025 O O . ASP A 1 390 ? 57.238 -4.325 -39.232 1.00 91.69 390 ASP A O 1
ATOM 3029 N N . VAL A 1 391 ? 58.957 -5.304 -40.287 1.00 87.00 391 VAL A N 1
ATOM 3030 C CA . VAL A 1 391 ? 58.957 -4.384 -41.431 1.00 87.00 391 VAL A CA 1
ATOM 3031 C C . VAL A 1 391 ? 58.180 -4.994 -42.594 1.00 87.00 391 VAL A C 1
ATOM 3033 O O . VAL A 1 391 ? 58.641 -5.924 -43.256 1.00 87.00 391 VAL A O 1
ATOM 3036 N N . LEU A 1 392 ? 57.014 -4.422 -42.893 1.00 88.69 392 LEU A N 1
ATOM 3037 C CA . LEU A 1 392 ? 56.167 -4.818 -44.018 1.00 88.69 392 LEU A CA 1
ATOM 3038 C C . LEU A 1 392 ? 56.336 -3.861 -45.208 1.00 88.69 392 LEU A C 1
ATOM 3040 O O . LEU A 1 392 ? 56.508 -2.656 -45.039 1.00 88.69 392 LEU A O 1
ATOM 3044 N N . ARG A 1 393 ? 56.259 -4.388 -46.437 1.00 85.44 393 ARG A N 1
ATOM 3045 C CA . ARG A 1 393 ? 56.411 -3.603 -47.676 1.00 85.44 393 ARG A CA 1
ATOM 3046 C C . ARG A 1 393 ? 55.088 -3.501 -48.436 1.00 85.44 393 ARG A C 1
ATOM 3048 O O . ARG A 1 393 ? 54.796 -4.341 -49.281 1.00 85.44 393 ARG A O 1
ATOM 3055 N N . PHE A 1 394 ? 54.322 -2.450 -48.165 1.00 88.94 394 PHE A N 1
ATOM 3056 C CA . PHE A 1 394 ? 53.120 -2.057 -48.913 1.00 88.94 394 PHE A CA 1
ATOM 3057 C C . PHE A 1 394 ? 52.804 -0.574 -48.650 1.00 88.94 394 PHE A C 1
ATOM 3059 O O . PHE A 1 394 ? 53.421 0.041 -47.778 1.00 88.94 394 PHE A O 1
ATOM 3066 N N . LYS A 1 395 ? 51.877 0.029 -49.406 1.00 87.56 395 LYS A N 1
ATOM 3067 C CA . LYS A 1 395 ? 51.434 1.407 -49.133 1.00 87.56 395 LYS A CA 1
ATOM 3068 C C . LYS A 1 395 ? 50.371 1.389 -48.034 1.00 87.56 395 LYS A C 1
ATOM 3070 O O . LYS A 1 395 ? 49.374 0.694 -48.185 1.00 87.56 395 LYS A O 1
ATOM 3075 N N . ALA A 1 396 ? 50.535 2.190 -46.981 1.00 84.56 396 ALA A N 1
ATOM 3076 C CA . ALA A 1 396 ? 49.596 2.227 -45.851 1.00 84.56 396 ALA A CA 1
ATOM 3077 C C . ALA A 1 396 ? 48.139 2.505 -46.273 1.00 84.56 396 ALA A C 1
ATOM 3079 O O . ALA A 1 396 ? 47.219 1.920 -45.719 1.00 84.56 396 ALA A O 1
ATOM 3080 N N . GLU A 1 397 ? 47.928 3.323 -47.310 1.00 88.19 397 GLU A N 1
ATOM 3081 C CA . GLU A 1 397 ? 46.601 3.644 -47.862 1.00 88.19 397 GLU A CA 1
ATOM 3082 C C . GLU A 1 397 ? 45.824 2.422 -48.388 1.00 88.19 397 GLU A C 1
ATOM 3084 O O . GLU A 1 397 ? 44.599 2.486 -48.508 1.00 88.19 397 GLU A O 1
ATOM 3089 N N . GLN A 1 398 ? 46.524 1.323 -48.697 1.00 87.75 398 GLN A N 1
ATOM 3090 C CA . GLN A 1 398 ? 45.943 0.074 -49.202 1.00 87.75 398 GLN A CA 1
ATOM 3091 C C . GLN A 1 398 ? 45.344 -0.801 -48.095 1.00 87.75 398 GLN A C 1
ATOM 3093 O O . GLN A 1 398 ? 44.650 -1.762 -48.412 1.00 87.75 398 GLN A O 1
ATOM 3098 N N . LEU A 1 399 ? 45.601 -0.493 -46.819 1.00 88.94 399 LEU A N 1
ATOM 3099 C CA . LEU A 1 399 ? 45.010 -1.173 -45.669 1.00 88.94 399 LEU A CA 1
ATOM 3100 C C . LEU A 1 399 ? 44.141 -0.179 -44.901 1.00 88.94 399 LEU A C 1
ATOM 3102 O O . LEU A 1 399 ? 44.640 0.797 -44.344 1.00 88.94 399 LEU A O 1
ATOM 3106 N N . LYS A 1 400 ? 42.837 -0.435 -44.845 1.00 90.12 400 LYS A N 1
ATOM 3107 C CA . LYS A 1 400 ? 41.886 0.403 -44.107 1.00 90.12 400 LYS A CA 1
ATOM 3108 C C . LYS A 1 400 ? 41.099 -0.445 -43.129 1.00 90.12 400 LYS A C 1
ATOM 3110 O O . LYS A 1 400 ? 40.723 -1.571 -43.442 1.00 90.12 400 LYS A O 1
ATOM 3115 N N . SER A 1 401 ? 40.834 0.081 -41.941 1.00 86.44 401 SER A N 1
ATOM 3116 C CA . SER A 1 401 ? 39.829 -0.524 -41.076 1.00 86.44 401 SER A CA 1
ATOM 3117 C C . SER A 1 401 ? 38.445 -0.254 -41.664 1.00 86.44 401 SER A C 1
ATOM 3119 O O . SER A 1 401 ? 38.162 0.834 -42.166 1.00 86.44 401 SER A O 1
ATOM 3121 N N . VAL A 1 402 ? 37.573 -1.255 -41.618 1.00 84.44 402 VAL A N 1
ATOM 3122 C CA . VAL A 1 402 ? 36.153 -1.083 -41.917 1.00 84.44 402 VAL A CA 1
ATOM 3123 C C . VAL A 1 402 ? 35.522 -0.477 -40.671 1.00 84.44 402 VAL A C 1
ATOM 3125 O O . VAL A 1 402 ? 35.091 -1.190 -39.766 1.00 84.44 402 VAL A O 1
ATOM 3128 N N . SER A 1 403 ? 35.534 0.849 -40.588 1.00 78.19 403 SER A N 1
ATOM 3129 C CA . SER A 1 403 ? 34.812 1.583 -39.557 1.00 78.19 403 SER A CA 1
ATOM 3130 C C . SER A 1 403 ? 33.390 1.878 -40.026 1.00 78.19 403 SER A C 1
ATOM 3132 O O . SER A 1 403 ? 33.119 2.101 -41.205 1.00 78.19 403 SER A O 1
ATOM 3134 N N . GLN A 1 404 ? 32.456 1.883 -39.082 1.00 75.44 404 GLN A N 1
ATOM 3135 C CA . GLN A 1 404 ? 31.133 2.445 -39.309 1.00 75.44 404 GLN A CA 1
ATOM 3136 C C . GLN A 1 404 ? 31.195 3.899 -38.845 1.00 75.44 404 GLN A C 1
ATOM 3138 O O . GLN A 1 404 ? 31.318 4.154 -37.648 1.00 75.44 404 GLN A O 1
ATOM 3143 N N . GLU A 1 405 ? 31.132 4.860 -39.767 1.00 82.31 405 GLU A N 1
ATOM 3144 C CA . GLU A 1 405 ? 31.158 6.306 -39.476 1.00 82.31 405 GLU A CA 1
ATOM 3145 C C . GLU A 1 405 ? 29.830 6.800 -38.861 1.00 82.31 405 GLU A C 1
ATOM 3147 O O . GLU A 1 405 ? 29.266 7.813 -39.256 1.00 82.31 405 GLU A O 1
ATOM 3152 N N . LYS A 1 406 ? 29.298 6.056 -37.885 1.00 84.69 406 LYS A N 1
ATOM 3153 C CA . LYS A 1 406 ? 27.983 6.268 -37.260 1.00 84.69 406 LYS A CA 1
ATOM 3154 C C . LYS A 1 406 ? 28.055 6.809 -35.834 1.00 84.69 406 LYS A C 1
ATOM 3156 O O . LYS A 1 406 ? 27.081 6.753 -35.093 1.00 84.69 406 LYS A O 1
ATOM 3161 N N . PHE A 1 407 ? 29.208 7.338 -35.428 1.00 83.12 407 PHE A N 1
ATOM 3162 C CA . PHE A 1 407 ? 29.392 7.874 -34.077 1.00 83.12 407 PHE A CA 1
ATOM 3163 C C . PHE A 1 407 ? 28.383 8.990 -33.744 1.00 83.12 407 PHE A C 1
ATOM 3165 O O . PHE A 1 407 ? 27.837 9.013 -32.644 1.00 83.12 407 PHE A O 1
ATOM 3172 N N . GLY A 1 408 ? 28.074 9.871 -34.706 1.00 86.94 408 GLY A N 1
ATOM 3173 C CA . GLY A 1 408 ? 27.058 10.918 -34.541 1.00 86.94 408 GLY A CA 1
ATOM 3174 C C . GLY A 1 408 ? 25.651 10.361 -34.295 1.00 86.94 408 GLY A C 1
ATOM 3175 O O . GLY A 1 408 ? 24.974 10.806 -33.369 1.00 86.94 408 GLY A O 1
ATOM 3176 N N . ASP A 1 409 ? 25.252 9.340 -35.060 1.00 87.62 409 ASP A N 1
ATOM 3177 C CA . ASP A 1 409 ? 23.953 8.673 -34.907 1.00 87.62 409 ASP A CA 1
ATOM 3178 C C . ASP A 1 409 ? 23.831 8.009 -33.528 1.00 87.62 409 ASP A C 1
ATOM 3180 O O . ASP A 1 409 ? 22.816 8.160 -32.849 1.00 87.62 409 ASP A O 1
ATOM 3184 N N . PHE A 1 410 ? 24.880 7.311 -33.074 1.00 87.44 410 PHE A N 1
ATOM 3185 C CA . PHE A 1 410 ? 24.883 6.674 -31.754 1.00 87.44 410 PHE A CA 1
ATOM 3186 C C . PHE A 1 410 ? 24.795 7.688 -30.612 1.00 87.44 410 PHE A C 1
ATOM 3188 O O . PHE A 1 410 ? 24.081 7.435 -29.644 1.00 87.44 410 PHE A O 1
ATOM 3195 N N . ASN A 1 411 ? 25.447 8.846 -30.736 1.00 88.50 411 ASN A N 1
ATOM 3196 C CA . ASN A 1 411 ? 25.342 9.909 -29.735 1.00 88.50 411 ASN A CA 1
ATOM 3197 C C . ASN A 1 411 ? 23.933 10.502 -29.666 1.00 88.50 411 ASN A C 1
ATOM 3199 O O . ASN A 1 411 ? 23.434 10.743 -28.569 1.00 88.50 411 ASN A O 1
ATOM 3203 N N . PHE A 1 412 ? 23.271 10.709 -30.809 1.00 89.44 412 PHE A N 1
ATOM 3204 C CA . PHE A 1 412 ? 21.881 11.170 -30.832 1.00 89.44 412 PHE A CA 1
ATOM 3205 C C . PHE A 1 412 ? 20.951 10.175 -30.122 1.00 89.44 412 PHE A C 1
ATOM 3207 O O . PHE A 1 412 ? 20.157 10.572 -29.269 1.00 89.44 412 PHE A O 1
ATOM 3214 N N . VAL A 1 413 ? 21.088 8.875 -30.410 1.00 91.44 413 VAL A N 1
ATOM 3215 C CA . VAL A 1 413 ? 20.295 7.834 -29.736 1.00 91.44 413 VAL A CA 1
ATOM 3216 C C . VAL A 1 413 ? 20.610 7.778 -28.237 1.00 91.44 413 VAL A C 1
ATOM 3218 O O . VAL A 1 413 ? 19.683 7.692 -27.435 1.00 91.44 413 VAL A O 1
ATOM 3221 N N . GLY A 1 414 ? 21.885 7.892 -27.849 1.00 90.62 414 GLY A N 1
ATOM 3222 C CA . GLY A 1 414 ? 22.307 7.938 -26.445 1.00 90.62 414 GLY A CA 1
ATOM 3223 C C . GLY A 1 414 ? 21.654 9.087 -25.673 1.00 90.62 414 GLY A C 1
ATOM 3224 O O . GLY A 1 414 ? 21.043 8.855 -24.637 1.00 90.62 414 GLY A O 1
ATOM 3225 N N . GLN A 1 415 ? 21.648 10.299 -26.238 1.00 91.19 415 GLN A N 1
ATOM 3226 C CA . GLN A 1 415 ? 20.981 11.457 -25.627 1.00 91.19 415 GLN A CA 1
ATOM 3227 C C . GLN A 1 415 ? 19.471 11.253 -25.439 1.00 91.19 415 GLN A C 1
ATOM 3229 O O . GLN A 1 415 ? 18.884 11.774 -24.490 1.00 91.19 415 GLN A O 1
ATOM 3234 N N . HIS A 1 416 ? 18.813 10.532 -26.350 1.00 91.06 416 HIS A N 1
ATOM 3235 C CA . HIS A 1 416 ? 17.398 10.192 -26.205 1.00 91.06 416 HIS A CA 1
ATOM 3236 C C . HIS A 1 416 ? 17.158 9.137 -25.123 1.00 91.06 416 HIS A C 1
ATOM 3238 O O . HIS A 1 416 ? 16.195 9.269 -24.370 1.00 91.06 416 HIS A O 1
ATOM 3244 N N . ILE A 1 417 ? 18.034 8.135 -25.014 1.00 92.69 417 ILE A N 1
ATOM 3245 C CA . ILE A 1 417 ? 18.000 7.153 -23.923 1.00 92.69 417 ILE A CA 1
ATOM 3246 C C . ILE A 1 417 ? 18.158 7.853 -22.573 1.00 92.69 417 ILE A C 1
ATOM 3248 O O . ILE A 1 417 ? 17.342 7.619 -21.687 1.00 92.69 417 ILE A O 1
ATOM 3252 N N . ASP A 1 418 ? 19.120 8.766 -22.439 1.00 90.31 418 ASP A N 1
ATOM 3253 C CA . ASP A 1 418 ? 19.343 9.501 -21.190 1.00 90.31 418 ASP A CA 1
ATOM 3254 C C . ASP A 1 418 ? 18.101 10.307 -20.779 1.00 90.31 418 ASP A C 1
ATOM 3256 O O . ASP A 1 418 ? 17.693 10.275 -19.621 1.00 90.31 418 ASP A O 1
ATOM 3260 N N . LYS A 1 419 ? 17.425 10.960 -21.738 1.00 90.50 419 LYS A N 1
ATOM 3261 C CA . LYS A 1 419 ? 16.157 11.669 -21.482 1.00 90.50 419 LYS A CA 1
ATOM 3262 C C . LYS A 1 419 ? 15.053 10.738 -20.978 1.00 90.50 419 LYS A C 1
ATOM 3264 O O . LYS A 1 419 ? 14.317 11.118 -20.069 1.00 90.50 419 LYS A O 1
ATOM 3269 N N . LEU A 1 420 ? 14.920 9.547 -21.570 1.00 92.00 420 LEU A N 1
ATOM 3270 C CA . LEU A 1 420 ? 13.938 8.550 -21.133 1.00 92.00 420 LEU A CA 1
ATOM 3271 C C . LEU A 1 420 ? 14.259 8.043 -19.724 1.00 92.00 420 LEU A C 1
ATOM 3273 O O . LEU A 1 420 ? 13.359 7.987 -18.890 1.00 92.00 420 LEU A O 1
ATOM 3277 N N . ILE A 1 421 ? 15.532 7.745 -19.441 1.00 89.38 421 ILE A N 1
ATOM 3278 C CA . ILE A 1 421 ? 15.988 7.322 -18.111 1.00 89.38 421 ILE A CA 1
ATOM 3279 C C . ILE A 1 421 ? 15.654 8.396 -17.077 1.00 89.38 421 ILE A C 1
ATOM 3281 O O . ILE A 1 421 ? 15.009 8.080 -16.086 1.00 89.38 421 ILE A O 1
ATOM 3285 N N . THR A 1 422 ? 15.998 9.664 -17.322 1.00 85.88 422 THR A N 1
ATOM 3286 C CA . THR A 1 422 ? 15.703 10.752 -16.375 1.00 85.88 422 THR A CA 1
ATOM 3287 C C . THR A 1 422 ? 14.202 10.913 -16.124 1.00 85.88 422 THR A C 1
ATOM 3289 O O . THR A 1 422 ? 13.794 11.094 -14.978 1.00 85.88 422 THR A O 1
ATOM 3292 N N . ARG A 1 423 ? 13.358 10.821 -17.164 1.00 85.94 423 ARG A N 1
ATOM 3293 C CA . ARG A 1 423 ? 11.897 10.915 -16.998 1.00 85.94 423 ARG A CA 1
ATOM 3294 C C . ARG A 1 423 ? 11.345 9.763 -16.154 1.00 85.94 423 ARG A C 1
ATOM 3296 O O . ARG A 1 423 ? 10.531 10.008 -15.267 1.00 85.94 423 ARG A O 1
ATOM 3303 N N . LEU A 1 424 ? 11.812 8.537 -16.392 1.00 88.50 424 LEU A N 1
ATOM 3304 C CA . LEU A 1 424 ? 11.435 7.368 -15.594 1.00 88.50 424 LEU A CA 1
ATOM 3305 C C . LEU A 1 424 ? 11.967 7.465 -14.155 1.00 88.50 424 LEU A C 1
ATOM 3307 O O . LEU A 1 424 ? 11.234 7.174 -13.217 1.00 88.50 424 LEU A O 1
ATOM 3311 N N . GLU A 1 425 ? 13.202 7.922 -13.940 1.00 85.44 425 GLU A N 1
ATOM 3312 C CA . GLU A 1 425 ? 13.757 8.115 -12.592 1.00 85.44 425 GLU A CA 1
ATOM 3313 C C . GLU A 1 425 ? 12.926 9.100 -11.762 1.00 85.44 425 GLU A C 1
ATOM 3315 O O . GLU A 1 425 ? 12.678 8.835 -10.586 1.00 85.44 425 GLU A O 1
ATOM 3320 N N . MET A 1 426 ? 12.474 10.203 -12.368 1.00 78.94 426 MET A N 1
ATOM 3321 C CA . MET A 1 426 ? 11.584 11.168 -11.714 1.00 78.94 426 MET A CA 1
ATOM 3322 C C . MET A 1 426 ? 10.227 10.540 -11.378 1.00 78.94 426 MET A C 1
ATOM 3324 O O . MET A 1 426 ? 9.784 10.639 -10.238 1.00 78.94 426 MET A O 1
ATOM 3328 N N . ALA A 1 427 ? 9.602 9.843 -12.333 1.00 82.12 427 ALA A N 1
ATOM 3329 C CA . ALA A 1 427 ? 8.294 9.211 -12.140 1.00 82.12 427 ALA A CA 1
ATOM 3330 C C . ALA A 1 427 ? 8.300 8.119 -11.053 1.00 82.12 427 ALA A C 1
ATOM 3332 O O . ALA A 1 427 ? 7.352 8.000 -10.283 1.00 82.12 427 ALA A O 1
ATOM 3333 N N . PHE A 1 428 ? 9.379 7.338 -10.958 1.00 83.62 428 PHE A N 1
ATOM 3334 C CA . PHE A 1 428 ? 9.526 6.267 -9.965 1.00 83.62 428 PHE A CA 1
ATOM 3335 C C . PHE A 1 428 ? 10.203 6.727 -8.660 1.00 83.62 428 PHE A C 1
ATOM 3337 O O . PHE A 1 428 ? 10.514 5.895 -7.803 1.00 83.62 428 PHE A O 1
ATOM 3344 N N . GLY A 1 429 ? 10.455 8.030 -8.492 1.00 77.06 429 GLY A N 1
ATOM 3345 C CA . GLY A 1 429 ? 11.050 8.598 -7.278 1.00 77.06 429 GLY A CA 1
ATOM 3346 C C . GLY A 1 429 ? 12.464 8.089 -6.974 1.00 77.06 429 GLY A C 1
ATOM 3347 O O . GLY A 1 429 ? 12.867 7.991 -5.811 1.00 77.06 429 GLY A O 1
ATOM 3348 N N . VAL A 1 430 ? 13.236 7.724 -8.002 1.00 75.50 430 VAL A N 1
ATOM 3349 C CA . VAL A 1 430 ? 14.590 7.188 -7.836 1.00 75.50 430 VAL A CA 1
ATOM 3350 C C . VAL A 1 430 ? 15.583 8.337 -7.629 1.00 75.50 430 VAL A C 1
ATOM 3352 O O . VAL A 1 430 ? 15.837 9.157 -8.508 1.00 75.50 430 VAL A O 1
ATOM 3355 N N . ARG A 1 431 ? 16.182 8.356 -6.432 1.00 56.16 431 ARG A N 1
ATOM 3356 C CA . ARG A 1 431 ? 17.023 9.431 -5.864 1.00 56.16 431 ARG A CA 1
ATOM 3357 C C . ARG A 1 431 ? 18.292 9.789 -6.661 1.00 56.16 431 ARG A C 1
ATOM 3359 O O . ARG A 1 431 ? 18.901 10.823 -6.389 1.00 56.16 431 ARG A O 1
ATOM 3366 N N . THR A 1 432 ? 18.730 8.957 -7.606 1.00 59.09 432 THR A N 1
ATOM 3367 C CA . THR A 1 432 ? 19.967 9.177 -8.384 1.00 59.09 432 THR A CA 1
ATOM 3368 C C . THR A 1 432 ? 19.900 10.397 -9.300 1.00 59.09 432 THR A C 1
ATOM 3370 O O . THR A 1 432 ? 20.932 11.022 -9.540 1.00 59.09 432 THR A O 1
ATOM 3373 N N . SER A 1 433 ? 18.701 10.816 -9.701 1.00 53.25 433 SER A N 1
ATOM 3374 C CA . SER A 1 433 ? 18.454 11.989 -10.550 1.00 53.25 433 SER A CA 1
ATOM 3375 C C . SER A 1 433 ? 18.807 13.344 -9.895 1.00 53.25 433 SER A C 1
ATOM 3377 O O . SER A 1 433 ? 18.949 14.348 -10.593 1.00 53.25 433 SER A O 1
ATOM 3379 N N . ILE A 1 434 ? 19.016 13.390 -8.568 1.00 53.09 434 ILE A N 1
ATOM 3380 C CA . ILE A 1 434 ? 19.305 14.626 -7.805 1.00 53.09 434 ILE A CA 1
ATOM 3381 C C . ILE A 1 434 ? 20.772 15.076 -7.943 1.00 53.09 434 ILE A C 1
ATOM 3383 O O . ILE A 1 434 ? 21.098 16.242 -7.717 1.00 53.09 434 ILE A O 1
ATOM 3387 N N . GLN A 1 435 ? 21.688 14.184 -8.329 1.00 55.62 435 GLN A N 1
ATOM 3388 C CA . GLN A 1 435 ? 23.097 14.541 -8.493 1.00 55.62 435 GLN A CA 1
ATOM 3389 C C . GLN A 1 435 ? 23.412 14.817 -9.962 1.00 55.62 435 GLN A C 1
ATOM 3391 O O . GLN A 1 435 ? 23.789 13.920 -10.715 1.00 55.62 435 GLN A O 1
ATOM 3396 N N . ARG A 1 436 ? 23.342 16.092 -10.368 1.00 59.56 436 ARG A N 1
ATOM 3397 C CA . ARG A 1 436 ? 24.051 16.523 -11.580 1.00 59.56 436 ARG A CA 1
ATOM 3398 C C . ARG A 1 436 ? 25.535 16.260 -11.351 1.00 59.56 436 ARG A C 1
ATOM 3400 O O . ARG A 1 436 ? 26.147 16.859 -10.467 1.00 59.56 436 ARG A O 1
ATOM 3407 N N . SER A 1 437 ? 26.103 15.336 -12.118 1.00 48.66 437 SER A N 1
ATOM 3408 C CA . SER A 1 437 ? 27.523 14.994 -12.035 1.00 48.66 437 SER A CA 1
ATOM 3409 C C . SER A 1 437 ? 28.368 16.230 -12.370 1.00 48.66 437 SER A C 1
ATOM 3411 O O . SER A 1 437 ? 28.568 16.536 -13.540 1.00 48.66 437 SER A O 1
ATOM 3413 N N . GLY A 1 438 ? 28.832 16.967 -11.352 1.00 56.72 438 GLY A N 1
ATOM 3414 C CA . GLY A 1 438 ? 29.781 18.077 -11.511 1.00 56.72 438 GLY A CA 1
ATOM 3415 C C . GLY A 1 438 ? 29.497 19.360 -10.721 1.00 56.72 438 GLY A C 1
ATOM 3416 O O . GLY A 1 438 ? 30.427 20.142 -10.535 1.00 56.72 438 GLY A O 1
ATOM 3417 N N . GLU A 1 439 ? 28.283 19.579 -10.203 1.00 59.75 439 GLU A N 1
ATOM 3418 C CA . GLU A 1 439 ? 27.949 20.788 -9.426 1.00 59.75 439 GLU A CA 1
ATOM 3419 C C . GLU A 1 439 ? 27.671 20.479 -7.951 1.00 59.75 439 GLU A C 1
ATOM 3421 O O . GLU A 1 439 ? 27.081 19.458 -7.597 1.00 59.75 439 GLU A O 1
ATOM 3426 N N . ARG A 1 440 ? 28.117 21.377 -7.062 1.00 65.19 440 ARG A N 1
ATOM 3427 C CA . ARG A 1 440 ? 27.781 21.310 -5.636 1.00 65.19 440 ARG A CA 1
ATOM 3428 C C . ARG A 1 440 ? 26.305 21.660 -5.478 1.00 65.19 440 ARG A C 1
ATOM 3430 O O . ARG A 1 440 ? 25.957 22.832 -5.549 1.00 65.19 440 ARG A O 1
ATOM 3437 N N . VAL A 1 441 ? 25.473 20.653 -5.246 1.00 65.00 441 VAL A N 1
ATOM 3438 C CA . VAL A 1 441 ? 24.057 20.852 -4.916 1.00 65.00 441 VAL A CA 1
ATOM 3439 C C . VAL A 1 441 ? 23.952 21.361 -3.479 1.00 65.00 441 VAL A C 1
ATOM 3441 O O . VAL A 1 441 ? 24.625 20.844 -2.578 1.00 65.00 441 VAL A O 1
ATOM 3444 N N . THR A 1 442 ? 23.147 22.396 -3.256 1.00 76.50 442 THR A N 1
ATOM 3445 C CA . THR A 1 442 ? 22.949 22.964 -1.918 1.00 76.50 442 THR A CA 1
ATOM 3446 C C . THR A 1 442 ? 21.968 22.124 -1.095 1.00 76.50 442 THR A C 1
ATOM 3448 O O . THR A 1 442 ? 21.117 21.414 -1.626 1.00 76.50 442 THR A O 1
ATOM 3451 N N . ALA A 1 443 ? 22.068 22.203 0.236 1.00 72.50 443 ALA A N 1
ATOM 3452 C CA . ALA A 1 443 ? 21.182 21.455 1.131 1.00 72.50 443 ALA A CA 1
ATOM 3453 C C . ALA A 1 443 ? 19.698 21.852 0.992 1.00 72.50 443 ALA A C 1
ATOM 3455 O O . ALA A 1 443 ? 18.828 21.019 1.231 1.00 72.50 443 ALA A O 1
ATOM 3456 N N . GLU A 1 444 ? 19.408 23.095 0.591 1.00 75.44 444 GLU A N 1
ATOM 3457 C CA . GLU A 1 444 ? 18.034 23.575 0.392 1.00 75.44 444 GLU A CA 1
ATOM 3458 C C . GLU A 1 444 ? 17.423 23.092 -0.926 1.00 75.44 444 GLU A C 1
ATOM 3460 O O . GLU A 1 444 ? 16.265 22.690 -0.940 1.00 75.44 444 GLU A O 1
ATOM 3465 N N . GLU A 1 445 ? 18.196 23.011 -2.013 1.00 71.19 445 GLU A N 1
ATOM 3466 C CA . GLU A 1 445 ? 17.720 22.387 -3.259 1.00 71.19 445 GLU A CA 1
ATOM 3467 C C . GLU A 1 445 ? 17.383 20.909 -3.043 1.00 71.19 445 GLU A C 1
ATOM 3469 O O . GLU A 1 445 ? 16.363 20.427 -3.527 1.00 71.19 445 GLU A O 1
ATOM 3474 N N . ILE A 1 446 ? 18.198 20.197 -2.254 1.00 68.81 446 ILE A N 1
ATOM 3475 C CA . ILE A 1 446 ? 17.923 18.800 -1.890 1.00 68.81 446 ILE A CA 1
ATOM 3476 C C . ILE A 1 446 ? 16.628 18.691 -1.077 1.00 68.81 446 ILE A C 1
ATOM 3478 O O . ILE A 1 446 ? 15.859 17.759 -1.299 1.00 68.81 446 ILE A O 1
ATOM 3482 N N . ARG A 1 447 ? 16.372 19.620 -0.146 1.00 70.56 447 ARG A N 1
ATOM 3483 C CA . ARG A 1 447 ? 15.126 19.641 0.637 1.00 70.56 447 ARG A CA 1
ATOM 3484 C C . ARG A 1 447 ? 13.910 19.929 -0.233 1.00 70.56 447 ARG A C 1
ATOM 3486 O O . ARG A 1 447 ? 12.925 19.211 -0.117 1.00 70.56 447 ARG A O 1
ATOM 3493 N N . TYR A 1 448 ? 13.996 20.926 -1.110 1.00 75.81 448 TYR A N 1
ATOM 3494 C CA . TYR A 1 448 ? 12.905 21.290 -2.010 1.00 75.81 448 TYR A CA 1
ATOM 3495 C C . TYR A 1 448 ? 12.549 20.139 -2.961 1.00 75.81 448 TYR A C 1
ATOM 3497 O O . TYR A 1 448 ? 11.385 19.772 -3.070 1.00 75.81 448 TYR A O 1
ATOM 3505 N N . LEU A 1 449 ? 13.556 19.498 -3.566 1.00 67.50 449 LEU A N 1
ATOM 3506 C CA . LEU A 1 449 ? 13.353 18.332 -4.435 1.00 67.50 449 LEU A CA 1
ATOM 3507 C C . LEU A 1 449 ? 12.802 17.120 -3.673 1.00 67.50 449 LEU A C 1
ATOM 3509 O O . LEU A 1 449 ? 11.962 16.394 -4.195 1.00 67.50 449 LEU A O 1
ATOM 3513 N N . ALA A 1 450 ? 13.260 16.883 -2.440 1.00 67.81 450 ALA A N 1
ATOM 3514 C CA . ALA A 1 450 ? 12.706 15.819 -1.605 1.00 67.81 450 ALA A CA 1
ATOM 3515 C C . ALA A 1 450 ? 11.223 16.064 -1.286 1.00 67.81 450 ALA A C 1
ATOM 3517 O O . ALA A 1 450 ? 10.439 15.121 -1.318 1.00 67.81 450 ALA A O 1
ATOM 3518 N N . GLN A 1 451 ? 10.841 17.317 -1.033 1.00 73.50 451 GLN A N 1
ATOM 3519 C CA . GLN A 1 451 ? 9.455 17.699 -0.783 1.00 73.50 451 GLN A CA 1
ATOM 3520 C C . GLN A 1 451 ? 8.580 17.539 -2.035 1.00 73.50 451 GLN A C 1
ATOM 3522 O O . GLN A 1 451 ? 7.482 17.006 -1.939 1.00 73.50 451 GLN A O 1
ATOM 3527 N N . GLU A 1 452 ? 9.082 17.906 -3.216 1.00 71.62 452 GLU A N 1
ATOM 3528 C CA . GLU A 1 452 ? 8.380 17.687 -4.490 1.00 71.62 452 GLU A CA 1
ATOM 3529 C C . GLU A 1 452 ? 8.137 16.189 -4.757 1.00 71.62 452 GLU A C 1
ATOM 3531 O O . GLU A 1 452 ? 7.035 15.787 -5.131 1.00 71.62 452 GLU A O 1
ATOM 3536 N N . LEU A 1 453 ? 9.132 15.336 -4.486 1.00 67.38 453 LEU A N 1
ATOM 3537 C CA . LEU A 1 453 ? 8.969 13.880 -4.564 1.00 67.38 453 LEU A CA 1
ATOM 3538 C C . LEU A 1 453 ? 7.943 13.358 -3.546 1.00 67.38 453 LEU A C 1
ATOM 3540 O O . LEU A 1 453 ? 7.124 12.502 -3.883 1.00 67.38 453 LEU A O 1
ATOM 3544 N N . GLU A 1 454 ? 7.945 13.869 -2.316 1.00 69.06 454 GLU A N 1
ATOM 3545 C CA . GLU A 1 454 ? 6.928 13.518 -1.318 1.00 69.06 454 GLU A CA 1
ATOM 3546 C C . GLU A 1 454 ? 5.520 13.937 -1.753 1.00 69.06 454 GLU A C 1
ATOM 3548 O O . GLU A 1 454 ? 4.590 13.146 -1.598 1.00 69.06 454 GLU A O 1
ATOM 3553 N N . ASP A 1 455 ? 5.366 15.116 -2.356 1.00 71.31 455 ASP A N 1
ATOM 3554 C CA . ASP A 1 455 ? 4.084 15.597 -2.875 1.00 71.31 455 ASP A CA 1
ATOM 3555 C C . ASP A 1 455 ? 3.571 14.691 -4.008 1.00 71.31 455 ASP A C 1
ATOM 3557 O O . ASP A 1 455 ? 2.389 14.339 -4.023 1.00 71.31 455 ASP A O 1
ATOM 3561 N N . THR A 1 456 ? 4.452 14.225 -4.906 1.00 69.12 456 THR A N 1
ATOM 3562 C CA . THR A 1 456 ? 4.065 13.258 -5.956 1.00 69.12 456 THR A CA 1
ATOM 3563 C C . THR A 1 456 ? 3.627 11.906 -5.386 1.00 69.12 456 THR A C 1
ATOM 3565 O O . THR A 1 456 ? 2.673 11.304 -5.879 1.00 69.12 456 THR A O 1
ATOM 3568 N N . LEU A 1 457 ? 4.267 11.438 -4.311 1.00 68.31 457 LEU A N 1
ATOM 3569 C CA . LEU A 1 457 ? 3.918 10.179 -3.644 1.00 68.31 457 LEU A CA 1
ATOM 3570 C C . LEU A 1 457 ? 2.725 10.320 -2.680 1.00 68.31 457 LEU A C 1
ATOM 3572 O O . LEU A 1 457 ? 2.110 9.316 -2.313 1.00 68.31 457 LEU A O 1
ATOM 3576 N N . GLY A 1 458 ? 2.359 11.546 -2.291 1.00 68.62 458 GLY A N 1
ATOM 3577 C CA . GLY A 1 458 ? 1.294 11.848 -1.331 1.00 68.62 458 GLY A CA 1
ATOM 3578 C C . GLY A 1 458 ? -0.086 11.323 -1.735 1.00 68.62 458 GLY A C 1
ATOM 3579 O O . GLY A 1 458 ? -0.849 10.867 -0.875 1.00 68.62 458 GLY A O 1
ATOM 3580 N N . GLY A 1 459 ? -0.385 11.312 -3.040 1.00 72.62 459 GLY A N 1
ATOM 3581 C CA . GLY A 1 459 ? -1.616 10.724 -3.578 1.00 72.62 459 GLY A CA 1
ATOM 3582 C C . GLY A 1 459 ? -1.687 9.213 -3.338 1.00 72.62 459 GLY A C 1
ATOM 3583 O O . GLY A 1 459 ? -2.646 8.719 -2.750 1.00 72.62 459 GLY A O 1
ATOM 3584 N N . ILE A 1 460 ? -0.621 8.490 -3.699 1.00 76.06 460 ILE A N 1
ATOM 3585 C CA . ILE A 1 460 ? -0.529 7.030 -3.533 1.00 76.06 460 ILE A CA 1
ATOM 3586 C C . ILE A 1 460 ? -0.535 6.644 -2.048 1.00 76.06 460 ILE A C 1
ATOM 3588 O O . ILE A 1 460 ? -1.177 5.664 -1.670 1.00 76.06 460 ILE A O 1
ATOM 3592 N N . TYR A 1 461 ? 0.139 7.414 -1.184 1.00 76.44 461 TYR A N 1
ATOM 3593 C CA . TYR A 1 461 ? 0.135 7.152 0.258 1.00 76.44 461 TYR A CA 1
ATOM 3594 C C . TYR A 1 461 ? -1.250 7.275 0.884 1.00 76.44 461 TYR A C 1
ATOM 3596 O O . TYR A 1 461 ? -1.575 6.480 1.762 1.00 76.44 461 TYR A O 1
ATOM 3604 N N . SER A 1 462 ? -2.054 8.245 0.444 1.00 76.56 462 SER A N 1
ATOM 3605 C CA . SER A 1 462 ? -3.423 8.418 0.941 1.00 76.56 462 SER A CA 1
ATOM 3606 C C . SER A 1 462 ? -4.300 7.218 0.577 1.00 76.56 462 SER A C 1
ATOM 3608 O O . SER A 1 462 ? -4.947 6.658 1.455 1.00 76.56 462 SER A O 1
ATOM 3610 N N . ILE A 1 463 ? -4.227 6.757 -0.677 1.00 79.12 463 ILE A N 1
ATOM 3611 C CA . ILE A 1 463 ? -4.976 5.581 -1.152 1.00 79.12 463 ILE A CA 1
ATOM 3612 C C . ILE A 1 463 ? -4.539 4.323 -0.392 1.00 79.12 463 ILE A C 1
ATOM 3614 O O . ILE A 1 463 ? -5.356 3.616 0.186 1.00 79.12 463 ILE A O 1
ATOM 3618 N N . LEU A 1 464 ? -3.229 4.067 -0.297 1.00 83.38 464 LEU A N 1
ATOM 3619 C CA . LEU A 1 464 ? -2.710 2.910 0.441 1.00 83.38 464 LEU A CA 1
ATOM 3620 C C . LEU A 1 464 ? -3.028 2.956 1.941 1.00 83.38 464 LEU A C 1
ATOM 3622 O O . LEU A 1 464 ? -3.101 1.908 2.585 1.00 83.38 464 LEU A O 1
ATOM 3626 N N . ALA A 1 465 ? -3.194 4.140 2.527 1.00 81.12 465 ALA A N 1
ATOM 3627 C CA . ALA A 1 465 ? -3.606 4.244 3.919 1.00 81.12 465 ALA A CA 1
ATOM 3628 C C . ALA A 1 465 ? -5.021 3.689 4.126 1.00 81.12 465 ALA A C 1
ATOM 3630 O O . ALA A 1 465 ? -5.247 2.951 5.088 1.00 81.12 465 ALA A O 1
ATOM 3631 N N . GLU A 1 466 ? -5.940 4.012 3.219 1.00 81.44 466 GLU A N 1
ATOM 3632 C CA . GLU A 1 466 ? -7.342 3.600 3.292 1.00 81.44 466 GLU A CA 1
ATOM 3633 C C . GLU A 1 466 ? -7.545 2.154 2.817 1.00 81.44 466 GLU A C 1
ATOM 3635 O O . GLU A 1 466 ? -8.189 1.384 3.526 1.00 81.44 466 GLU A O 1
ATOM 3640 N N . ASP A 1 467 ? -6.909 1.740 1.719 1.00 83.81 467 ASP A N 1
ATOM 3641 C CA . ASP A 1 467 ? -7.153 0.430 1.091 1.00 83.81 467 ASP A CA 1
ATOM 3642 C C . ASP A 1 467 ? -6.257 -0.701 1.604 1.00 83.81 467 ASP A C 1
ATOM 3644 O O . ASP A 1 467 ? -6.630 -1.874 1.558 1.00 83.81 467 ASP A O 1
ATOM 3648 N N . LEU A 1 468 ? -5.056 -0.378 2.094 1.00 88.12 468 LEU A N 1
ATOM 3649 C CA . LEU A 1 468 ? -4.116 -1.371 2.619 1.00 88.12 468 LEU A CA 1
ATOM 3650 C C . LEU A 1 468 ? -3.998 -1.276 4.133 1.00 88.12 468 LEU A C 1
ATOM 3652 O O . LEU A 1 468 ? -4.276 -2.253 4.828 1.00 88.12 468 LEU A O 1
ATOM 3656 N N . LEU A 1 469 ? -3.549 -0.136 4.661 1.00 86.50 469 LEU A N 1
ATOM 3657 C CA . LEU A 1 469 ? -3.172 -0.055 6.072 1.00 86.50 469 LEU A CA 1
ATOM 3658 C C . LEU A 1 469 ? -4.385 -0.223 6.996 1.00 86.50 469 LEU A C 1
ATOM 3660 O O . LEU A 1 469 ? -4.278 -0.930 7.999 1.00 86.50 469 LEU A O 1
ATOM 3664 N N . LEU A 1 470 ? -5.534 0.374 6.669 1.00 85.31 470 LEU A N 1
ATOM 3665 C CA . LEU A 1 470 ? -6.725 0.310 7.520 1.00 85.31 470 LEU A CA 1
ATOM 3666 C C . LEU A 1 470 ? -7.325 -1.104 7.592 1.00 85.31 470 LEU A C 1
ATOM 3668 O O . LEU A 1 470 ? -7.460 -1.609 8.714 1.00 85.31 470 LEU A O 1
ATOM 3672 N N . PRO A 1 471 ? -7.609 -1.793 6.470 1.00 88.31 471 PRO A N 1
ATOM 3673 C CA . PRO A 1 471 ? -8.049 -3.185 6.493 1.00 88.31 471 PRO A CA 1
ATOM 3674 C C . PRO A 1 471 ? -7.030 -4.103 7.165 1.00 88.31 471 PRO A C 1
ATOM 3676 O O . PRO A 1 471 ? -7.404 -4.972 7.953 1.00 88.31 471 PRO A O 1
ATOM 3679 N N . LEU A 1 472 ? -5.734 -3.875 6.929 1.00 89.12 472 LEU A N 1
ATOM 3680 C CA . LEU A 1 472 ? -4.668 -4.673 7.527 1.00 89.12 472 LEU A CA 1
ATOM 3681 C C . LEU A 1 472 ? -4.635 -4.545 9.054 1.00 89.12 472 LEU A C 1
ATOM 3683 O O . LEU A 1 472 ? -4.567 -5.556 9.752 1.00 89.12 472 LEU A O 1
ATOM 3687 N N . VAL A 1 473 ? -4.702 -3.323 9.586 1.00 87.25 473 VAL A N 1
ATOM 3688 C CA . VAL A 1 473 ? -4.706 -3.084 11.037 1.00 87.25 473 VAL A CA 1
ATOM 3689 C C . VAL A 1 473 ? -5.960 -3.674 11.674 1.00 87.25 473 VAL A C 1
ATOM 3691 O O . VAL A 1 473 ? -5.842 -4.380 12.675 1.00 87.25 473 VAL A O 1
ATOM 3694 N N . ARG A 1 474 ? -7.144 -3.466 11.081 1.00 86.88 474 ARG A N 1
ATOM 3695 C CA . ARG A 1 474 ? -8.400 -4.066 11.569 1.00 86.88 474 ARG A CA 1
ATOM 3696 C C . ARG A 1 474 ? -8.310 -5.588 11.617 1.00 86.88 474 ARG A C 1
ATOM 3698 O O . ARG A 1 474 ? -8.673 -6.195 12.621 1.00 86.88 474 ARG A O 1
ATOM 3705 N N . ARG A 1 475 ? -7.748 -6.196 10.571 1.00 89.19 475 ARG A N 1
ATOM 3706 C CA . ARG A 1 475 ? -7.528 -7.640 10.481 1.00 89.19 475 ARG A CA 1
ATOM 3707 C C . ARG A 1 475 ? -6.574 -8.163 11.558 1.00 89.19 475 ARG A C 1
ATOM 3709 O O . ARG A 1 475 ? -6.840 -9.203 12.158 1.00 89.19 475 ARG A O 1
ATOM 3716 N N . ILE A 1 476 ? -5.469 -7.464 11.812 1.00 87.81 476 ILE A N 1
ATOM 3717 C CA . ILE A 1 476 ? -4.506 -7.851 12.854 1.00 87.81 476 ILE A CA 1
ATOM 3718 C C . ILE A 1 476 ? -5.125 -7.700 14.244 1.00 87.81 476 ILE A C 1
ATOM 3720 O O . ILE A 1 476 ? -4.975 -8.600 15.069 1.00 87.81 476 ILE A O 1
ATOM 3724 N N . MET A 1 477 ? -5.843 -6.603 14.497 1.00 85.00 477 MET A N 1
ATOM 3725 C CA . MET A 1 477 ? -6.551 -6.390 15.760 1.00 85.00 477 MET A CA 1
ATOM 3726 C C . MET A 1 477 ? -7.557 -7.510 16.022 1.00 85.00 477 MET A C 1
ATOM 3728 O O . MET A 1 477 ? -7.497 -8.131 17.076 1.00 85.00 477 MET A O 1
ATOM 3732 N N . ASP A 1 478 ? -8.404 -7.835 15.044 1.00 85.44 478 ASP A N 1
ATOM 3733 C CA . ASP A 1 478 ? -9.372 -8.931 15.147 1.00 85.44 478 ASP A CA 1
ATOM 3734 C C . ASP A 1 478 ? -8.695 -10.284 15.440 1.00 85.44 478 ASP A C 1
ATOM 3736 O O . ASP A 1 478 ? -9.106 -11.012 16.347 1.00 85.44 478 ASP A O 1
ATOM 3740 N N . ARG A 1 479 ? -7.596 -10.602 14.742 1.00 86.50 479 ARG A N 1
ATOM 3741 C CA . ARG A 1 479 ? -6.805 -11.815 15.004 1.00 86.50 479 ARG A CA 1
ATOM 3742 C C . ARG A 1 479 ? -6.248 -11.844 16.429 1.00 86.50 479 ARG A C 1
ATOM 3744 O O . ARG A 1 479 ? -6.318 -12.874 17.097 1.00 86.50 479 ARG A O 1
ATOM 3751 N N . LEU A 1 480 ? -5.681 -10.734 16.899 1.00 85.38 480 LEU A N 1
ATOM 3752 C CA . LEU A 1 480 ? -5.075 -10.640 18.229 1.00 85.38 480 LEU A CA 1
ATOM 3753 C C . LEU A 1 480 ? -6.117 -10.661 19.356 1.00 85.38 480 LEU A C 1
ATOM 3755 O O . LEU A 1 480 ? -5.848 -11.249 20.405 1.00 85.38 480 LEU A O 1
ATOM 3759 N N . THR A 1 481 ? -7.294 -10.072 19.144 1.00 84.19 481 THR A N 1
ATOM 3760 C CA . THR A 1 481 ? -8.431 -10.148 20.073 1.00 84.19 481 THR A CA 1
ATOM 3761 C C . THR A 1 481 ? -8.949 -11.583 20.165 1.00 84.19 481 THR A C 1
ATOM 3763 O O . THR A 1 481 ? -9.073 -12.114 21.267 1.00 84.19 481 THR A O 1
ATOM 3766 N N . ARG A 1 482 ? -9.125 -12.278 19.030 1.00 82.81 482 ARG A N 1
ATOM 3767 C CA . ARG A 1 482 ? -9.511 -13.704 19.015 1.00 82.81 482 ARG A CA 1
ATOM 3768 C C . ARG A 1 482 ? -8.463 -14.620 19.653 1.00 82.81 482 ARG A C 1
ATOM 3770 O O . ARG A 1 482 ? -8.818 -15.623 20.262 1.00 82.81 482 ARG A O 1
ATOM 3777 N N . ALA A 1 483 ? -7.184 -14.258 19.570 1.00 82.44 483 ALA A N 1
ATOM 3778 C CA . ALA A 1 483 ? -6.095 -14.950 20.259 1.00 82.44 483 ALA A CA 1
ATOM 3779 C C . ALA A 1 483 ? -5.948 -14.565 21.749 1.00 82.44 483 ALA A C 1
ATOM 3781 O O . ALA A 1 483 ? -4.993 -15.005 22.390 1.00 82.44 483 ALA A O 1
ATOM 3782 N N . HIS A 1 484 ? -6.835 -13.721 22.294 1.00 81.31 484 HIS A N 1
ATOM 3783 C CA . HIS A 1 484 ? -6.772 -13.170 23.656 1.00 81.31 484 HIS A CA 1
ATOM 3784 C C . HIS A 1 484 ? -5.452 -12.449 23.995 1.00 81.31 484 HIS A C 1
ATOM 3786 O O . HIS A 1 484 ? -5.060 -12.355 25.159 1.00 81.31 484 HIS A O 1
ATOM 3792 N N . ARG A 1 485 ? -4.746 -11.934 22.979 1.00 78.62 485 ARG A N 1
ATOM 3793 C CA . ARG A 1 485 ? -3.527 -11.116 23.133 1.00 78.62 485 ARG A CA 1
ATOM 3794 C C . ARG A 1 485 ? -3.843 -9.627 23.255 1.00 78.62 485 ARG A C 1
ATOM 3796 O O . ARG A 1 485 ? -3.025 -8.884 23.787 1.00 78.62 485 ARG A O 1
ATOM 3803 N N . LEU A 1 486 ? -5.007 -9.207 22.766 1.00 77.00 486 LEU A N 1
ATOM 3804 C CA . LEU A 1 486 ? -5.589 -7.891 23.016 1.00 77.00 486 LEU A CA 1
ATOM 3805 C C . LEU A 1 486 ? -6.850 -8.048 23.877 1.00 77.00 486 LEU A C 1
ATOM 3807 O O . LEU A 1 486 ? -7.571 -9.032 23.697 1.00 77.00 486 LEU A O 1
ATOM 3811 N N . PRO A 1 487 ? -7.131 -7.106 24.795 1.00 70.38 487 PRO A N 1
ATOM 3812 C CA . PRO A 1 487 ? -8.398 -7.085 25.515 1.00 70.38 487 PRO A CA 1
ATOM 3813 C C . PRO A 1 487 ? -9.564 -6.853 24.544 1.00 70.38 487 PRO A C 1
ATOM 3815 O O . PRO A 1 487 ? -9.390 -6.217 23.502 1.00 70.38 487 PRO A O 1
ATOM 3818 N N . ASP A 1 488 ? -10.753 -7.343 24.898 1.00 62.97 488 ASP A N 1
ATOM 3819 C CA . ASP A 1 488 ? -11.965 -7.097 24.115 1.00 62.97 488 ASP A CA 1
ATOM 3820 C C . ASP A 1 488 ? -12.268 -5.595 24.102 1.00 62.97 488 ASP A C 1
ATOM 3822 O O . ASP A 1 488 ? -12.623 -4.991 25.118 1.00 62.97 488 ASP A O 1
ATOM 3826 N N . LEU A 1 489 ? -12.090 -4.977 22.936 1.00 61.72 489 LEU A N 1
ATOM 3827 C CA . LEU A 1 489 ? -12.399 -3.569 22.732 1.00 61.72 489 LEU A CA 1
ATOM 3828 C C . LEU A 1 489 ? -13.913 -3.444 22.524 1.00 61.72 489 LEU A C 1
ATOM 3830 O O . LEU A 1 489 ? -14.470 -4.178 21.705 1.00 61.72 489 LEU A O 1
ATOM 3834 N N . PRO A 1 490 ? -14.607 -2.527 23.219 1.00 50.19 490 PRO A N 1
ATOM 3835 C CA . PRO A 1 490 ? -16.035 -2.366 23.008 1.00 50.19 490 PRO A CA 1
ATOM 3836 C C . PRO A 1 490 ? -16.314 -1.937 21.553 1.00 50.19 490 PRO A C 1
ATOM 3838 O O . PRO A 1 490 ? -15.651 -1.017 21.053 1.00 50.19 490 PRO A O 1
ATOM 3841 N N . PRO A 1 491 ? -17.292 -2.552 20.862 1.00 46.28 491 PRO A N 1
ATOM 3842 C CA . PRO A 1 491 ? -17.600 -2.218 19.477 1.00 46.28 491 PRO A CA 1
ATOM 3843 C C . PRO A 1 491 ? -18.000 -0.741 19.357 1.00 46.28 491 PRO A C 1
ATOM 3845 O O . PRO A 1 491 ? -18.870 -0.255 20.076 1.00 46.28 491 PRO A O 1
ATOM 3848 N N . GLY A 1 492 ? -17.326 -0.015 18.461 1.00 49.78 492 GLY A N 1
ATOM 3849 C CA . GLY A 1 492 ? -17.565 1.409 18.205 1.00 49.78 492 GLY A CA 1
ATOM 3850 C C . GLY A 1 492 ? -16.827 2.392 19.122 1.00 49.78 492 GLY A C 1
ATOM 3851 O O . GLY A 1 492 ? -16.846 3.583 18.818 1.00 49.78 492 GLY A O 1
ATOM 3852 N N . LEU A 1 493 ? -16.146 1.937 20.185 1.00 46.38 493 LEU A N 1
ATOM 3853 C CA . LEU A 1 493 ? -15.378 2.835 21.063 1.00 46.38 493 LEU A CA 1
ATOM 3854 C C . LEU A 1 493 ? -13.997 3.201 20.497 1.00 46.38 493 LEU A C 1
ATOM 3856 O O . LEU A 1 493 ? -13.504 4.286 20.774 1.00 46.38 493 LEU A O 1
ATOM 3860 N N . ILE A 1 494 ? -13.351 2.318 19.730 1.00 54.03 494 ILE A N 1
ATOM 3861 C CA . ILE A 1 494 ? -11.983 2.534 19.236 1.00 54.03 494 ILE A CA 1
ATOM 3862 C C . ILE A 1 494 ? -11.943 2.184 17.749 1.00 54.03 494 ILE A C 1
ATOM 3864 O O . ILE A 1 494 ? -11.862 1.015 17.375 1.00 54.03 494 ILE A O 1
ATOM 3868 N N . LYS A 1 495 ? -12.019 3.205 16.889 1.00 57.25 495 LYS A N 1
ATOM 3869 C CA . LYS A 1 495 ? -11.726 3.065 15.457 1.00 57.25 495 LYS A CA 1
ATOM 3870 C C . LYS A 1 495 ? -10.295 3.553 15.206 1.00 57.25 495 LYS A C 1
ATOM 3872 O O . LYS A 1 495 ? -10.010 4.713 15.506 1.00 57.25 495 LYS A O 1
ATOM 3877 N N . PRO A 1 496 ? -9.389 2.710 14.677 1.00 61.38 496 PRO A N 1
ATOM 3878 C CA . PRO A 1 496 ? -8.029 3.139 14.386 1.00 61.38 496 PRO A CA 1
ATOM 3879 C C . PRO A 1 496 ? -8.059 4.234 13.319 1.00 61.38 496 PRO A C 1
ATOM 3881 O O . PRO A 1 496 ? -8.620 4.048 12.238 1.00 61.38 496 PRO A O 1
ATOM 3884 N N . ARG A 1 497 ? -7.453 5.381 13.629 1.00 62.38 497 ARG A N 1
ATOM 3885 C CA . ARG A 1 497 ? -7.217 6.450 12.661 1.00 62.38 497 ARG A CA 1
ATOM 3886 C C . ARG A 1 497 ? -5.790 6.334 12.162 1.00 62.38 497 ARG A C 1
ATOM 3888 O O . ARG A 1 497 ? -4.848 6.441 12.942 1.00 62.38 497 ARG A O 1
ATOM 3895 N N . ILE A 1 498 ? -5.634 6.159 10.859 1.00 62.91 498 ILE A N 1
ATOM 3896 C CA . ILE A 1 498 ? -4.311 6.098 10.249 1.00 62.91 498 ILE A CA 1
ATOM 3897 C C . ILE A 1 498 ? -3.854 7.514 9.930 1.00 62.91 498 ILE A C 1
ATOM 3899 O O . ILE A 1 498 ? -4.552 8.279 9.268 1.00 62.91 498 ILE A O 1
ATOM 3903 N N . VAL A 1 499 ? -2.680 7.869 10.440 1.00 60.34 499 VAL A N 1
ATOM 3904 C CA . VAL A 1 499 ? -2.007 9.132 10.145 1.00 60.34 499 VAL A CA 1
ATOM 3905 C C . VAL A 1 499 ? -0.768 8.790 9.321 1.00 60.34 499 VAL A C 1
ATOM 3907 O O . VAL A 1 499 ? 0.121 8.102 9.816 1.00 60.34 499 VAL A O 1
ATOM 3910 N N . VAL A 1 500 ? -0.724 9.231 8.060 1.00 58.97 500 VAL A N 1
ATOM 3911 C CA . VAL A 1 500 ? 0.412 9.035 7.138 1.00 58.97 500 VAL A CA 1
ATOM 3912 C C . VAL A 1 500 ? 1.151 10.349 6.852 1.00 58.97 500 VAL A C 1
ATOM 3914 O O . VAL A 1 500 ? 0.642 11.437 7.126 1.00 58.97 500 VAL A O 1
ATOM 3917 N N . GLY A 1 501 ? 2.368 10.249 6.306 1.00 58.69 501 GLY A N 1
ATOM 3918 C CA . GLY A 1 501 ? 3.197 11.393 5.902 1.00 58.69 501 GLY A CA 1
ATOM 3919 C C . GLY A 1 501 ? 3.876 12.118 7.070 1.00 58.69 501 GLY A C 1
ATOM 3920 O O . GLY A 1 501 ? 4.109 11.539 8.129 1.00 58.69 501 GLY A O 1
ATOM 3921 N N . VAL A 1 502 ? 4.174 13.411 6.896 1.00 49.47 502 VAL A N 1
ATOM 3922 C CA . VAL A 1 502 ? 4.816 14.262 7.924 1.00 49.47 502 VAL A CA 1
ATOM 3923 C C . VAL A 1 502 ? 3.989 14.321 9.217 1.00 49.47 502 VAL A C 1
ATOM 3925 O O . VAL A 1 502 ? 4.541 14.424 10.308 1.00 49.47 502 VAL A O 1
ATOM 3928 N N . ALA A 1 503 ? 2.665 14.164 9.126 1.00 45.22 503 ALA A N 1
ATOM 3929 C CA . ALA A 1 503 ? 1.787 14.078 10.292 1.00 45.22 503 ALA A CA 1
ATOM 3930 C C . ALA A 1 503 ? 2.038 12.817 11.148 1.00 45.22 503 ALA A C 1
ATOM 3932 O O . ALA A 1 503 ? 1.792 12.844 12.353 1.00 45.22 503 ALA A O 1
ATOM 3933 N N . ALA A 1 504 ? 2.584 11.738 10.572 1.00 48.69 504 ALA A N 1
ATOM 3934 C CA . ALA A 1 504 ? 2.980 10.534 11.309 1.00 48.69 504 ALA A CA 1
ATOM 3935 C C . ALA A 1 504 ? 4.229 10.755 12.190 1.00 48.69 504 ALA A C 1
ATOM 3937 O O . ALA A 1 504 ? 4.441 10.010 13.147 1.00 48.69 504 ALA A O 1
ATOM 3938 N N . LEU A 1 505 ? 5.021 11.812 11.934 1.00 49.66 505 LEU A N 1
ATOM 3939 C CA . LEU A 1 505 ? 6.067 12.285 12.858 1.00 49.66 505 LEU A CA 1
ATOM 3940 C C . LEU A 1 505 ? 5.494 13.002 14.098 1.00 49.66 505 LEU A C 1
ATOM 3942 O O . LEU A 1 505 ? 6.252 13.380 14.995 1.00 49.66 505 LEU A O 1
ATOM 3946 N N . GLY A 1 506 ? 4.169 13.169 14.179 1.00 49.62 506 GLY A N 1
ATOM 3947 C CA . GLY A 1 506 ? 3.483 13.923 15.227 1.00 49.62 506 GLY A CA 1
ATOM 3948 C C . GLY A 1 506 ? 3.789 13.470 16.657 1.00 49.62 506 GLY A C 1
ATOM 3949 O O . GLY A 1 506 ? 3.809 14.312 17.544 1.00 49.62 506 GLY A O 1
ATOM 3950 N N . ARG A 1 507 ? 4.138 12.197 16.897 1.00 59.38 507 ARG A N 1
ATOM 3951 C CA . ARG A 1 507 ? 4.442 11.700 18.257 1.00 59.38 507 ARG A CA 1
ATOM 3952 C C . ARG A 1 507 ? 5.617 12.426 18.921 1.00 59.38 507 ARG A C 1
ATOM 3954 O O . ARG A 1 507 ? 5.509 12.880 20.058 1.00 59.38 507 ARG A O 1
ATOM 3961 N N . GLY A 1 508 ? 6.712 12.621 18.180 1.00 57.69 508 GLY A N 1
ATOM 3962 C CA . GLY A 1 508 ? 7.855 13.401 18.666 1.00 57.69 508 GLY A CA 1
ATOM 3963 C C . GLY A 1 508 ? 7.515 14.886 18.824 1.00 57.69 508 GLY A C 1
ATOM 3964 O O . GLY A 1 508 ? 7.987 15.545 19.749 1.00 57.69 508 GLY A O 1
ATOM 3965 N N . GLN A 1 509 ? 6.635 15.399 17.960 1.00 61.69 509 GLN A N 1
ATOM 3966 C CA . GLN A 1 509 ? 6.155 16.775 18.022 1.00 61.69 509 GLN A CA 1
ATOM 3967 C C . GLN A 1 509 ? 5.241 17.017 19.231 1.00 61.69 509 GLN A C 1
ATOM 3969 O O . GLN A 1 509 ? 5.287 18.092 19.820 1.00 61.69 509 GLN A O 1
ATOM 3974 N N . ASP A 1 510 ? 4.430 16.040 19.630 1.00 64.88 510 ASP A N 1
ATOM 3975 C CA . ASP A 1 510 ? 3.525 16.155 20.773 1.00 64.88 510 ASP A CA 1
ATOM 3976 C C . ASP A 1 510 ? 4.291 16.119 22.096 1.00 64.88 510 ASP A C 1
ATOM 3978 O O . ASP A 1 510 ? 4.027 16.944 22.972 1.00 64.88 510 ASP A O 1
ATOM 3982 N N . MET A 1 511 ? 5.326 15.278 22.209 1.00 69.50 511 MET A N 1
ATOM 3983 C CA . MET A 1 511 ? 6.287 15.356 23.317 1.00 69.50 511 MET A CA 1
ATOM 3984 C C . MET A 1 511 ? 6.943 16.741 23.377 1.00 69.50 511 MET A C 1
ATOM 3986 O O . MET A 1 511 ? 7.015 17.347 24.449 1.00 69.50 511 MET A O 1
ATOM 3990 N N . GLN A 1 512 ? 7.394 17.259 22.232 1.00 73.62 512 GLN A N 1
ATOM 3991 C CA . GLN A 1 512 ? 8.030 18.569 22.161 1.00 73.62 512 GLN A CA 1
ATOM 3992 C C . GLN A 1 512 ? 7.066 19.693 22.576 1.00 73.62 512 GLN A C 1
ATOM 3994 O O . GLN A 1 512 ? 7.432 20.521 23.407 1.00 73.62 512 GLN A O 1
ATOM 3999 N N . LYS A 1 513 ? 5.810 19.677 22.108 1.00 75.50 513 LYS A N 1
ATOM 4000 C CA . LYS A 1 513 ? 4.759 20.621 22.532 1.00 75.50 513 LYS A CA 1
ATOM 4001 C C . LYS A 1 513 ? 4.478 20.529 24.032 1.00 75.50 513 LYS A C 1
ATOM 4003 O O . LYS A 1 513 ? 4.319 21.562 24.677 1.00 75.50 513 LYS A O 1
ATOM 4008 N N . LEU A 1 514 ? 4.418 19.319 24.599 1.00 78.88 514 LEU A N 1
ATOM 4009 C CA . LEU A 1 514 ? 4.212 19.117 26.038 1.00 78.88 514 LEU A CA 1
ATOM 4010 C C . LEU A 1 514 ? 5.384 19.671 26.855 1.00 78.88 514 LEU A C 1
ATOM 4012 O O . LEU A 1 514 ? 5.160 20.323 27.875 1.00 78.88 514 LEU A O 1
ATOM 4016 N N . MET A 1 515 ? 6.623 19.468 26.397 1.00 79.50 515 MET A N 1
ATOM 4017 C CA . MET A 1 515 ? 7.815 20.042 27.027 1.00 79.50 515 MET A CA 1
ATOM 4018 C C . MET A 1 515 ? 7.842 21.568 26.927 1.00 79.50 515 MET A C 1
ATOM 4020 O O . MET A 1 515 ? 8.083 22.235 27.931 1.00 79.50 515 MET A O 1
ATOM 4024 N N . GLU A 1 516 ? 7.572 22.125 25.747 1.00 82.62 516 GLU A N 1
ATOM 4025 C CA . GLU A 1 516 ? 7.515 23.572 25.516 1.00 82.62 516 GLU A CA 1
ATOM 4026 C C . GLU A 1 516 ? 6.417 24.222 26.369 1.00 82.62 516 GLU A C 1
ATOM 4028 O O . GLU A 1 516 ? 6.662 25.234 27.030 1.00 82.62 516 GLU A O 1
ATOM 4033 N N . TRP A 1 517 ? 5.233 23.606 26.444 1.00 82.94 517 TRP A N 1
ATOM 4034 C CA . TRP A 1 517 ? 4.155 24.053 27.324 1.00 82.94 517 TRP A CA 1
ATOM 4035 C C . TRP A 1 517 ? 4.552 23.973 28.798 1.00 82.94 517 TRP A C 1
ATOM 4037 O O . TRP A 1 517 ? 4.333 24.935 29.533 1.00 82.94 517 TRP A O 1
ATOM 4047 N N . ALA A 1 518 ? 5.155 22.867 29.243 1.00 79.00 518 ALA A N 1
ATOM 4048 C CA . ALA A 1 518 ? 5.569 22.702 30.635 1.00 79.00 518 ALA A CA 1
ATOM 4049 C C . ALA A 1 518 ? 6.627 23.744 31.030 1.00 79.00 518 ALA A C 1
ATOM 4051 O O . ALA A 1 518 ? 6.531 24.344 32.102 1.00 79.00 518 ALA A O 1
ATOM 4052 N N . GLN A 1 519 ? 7.590 24.018 30.145 1.00 82.50 519 GLN A N 1
ATOM 4053 C CA . GLN A 1 519 ? 8.584 25.077 30.334 1.00 82.50 519 GLN A CA 1
ATOM 4054 C C . GLN A 1 519 ? 7.935 26.466 30.379 1.00 82.50 519 GLN A C 1
ATOM 4056 O O . GLN A 1 519 ? 8.247 27.254 31.271 1.00 82.50 519 GLN A O 1
ATOM 4061 N N . ALA A 1 520 ? 6.998 26.765 29.476 1.00 79.38 520 ALA A N 1
ATOM 4062 C CA . ALA A 1 520 ? 6.270 28.035 29.472 1.00 79.38 520 ALA A CA 1
ATOM 4063 C C . ALA A 1 520 ? 5.399 28.206 30.731 1.00 79.38 520 ALA A C 1
ATOM 4065 O O . ALA A 1 520 ? 5.366 29.277 31.339 1.00 79.38 520 ALA A O 1
ATOM 4066 N N . ALA A 1 521 ? 4.734 27.143 31.181 1.00 73.94 521 ALA A N 1
ATOM 4067 C CA . ALA A 1 521 ? 3.903 27.151 32.379 1.00 73.94 521 ALA A CA 1
ATOM 4068 C C . ALA A 1 521 ? 4.727 27.383 33.657 1.00 73.94 521 ALA A C 1
ATOM 4070 O O . ALA A 1 521 ? 4.274 28.115 34.537 1.00 73.94 521 ALA A O 1
ATOM 4071 N N . GLN A 1 522 ? 5.949 26.844 33.741 1.00 75.56 522 GLN A N 1
ATOM 4072 C CA . GLN A 1 522 ? 6.888 27.118 34.839 1.00 75.56 522 GLN A CA 1
ATOM 4073 C C . GLN A 1 522 ? 7.398 28.568 34.867 1.00 75.56 522 GLN A C 1
ATOM 4075 O O . GLN A 1 522 ? 7.817 29.040 35.921 1.00 75.56 522 GLN A O 1
ATOM 4080 N N . GLN A 1 523 ? 7.367 29.283 33.738 1.00 77.31 523 GLN A N 1
ATOM 4081 C CA . GLN A 1 523 ? 7.734 30.704 33.683 1.00 77.31 523 GLN A CA 1
ATOM 4082 C C . GLN A 1 523 ? 6.590 31.626 34.129 1.00 77.31 523 GLN A C 1
ATOM 4084 O O . GLN A 1 523 ? 6.844 32.713 34.645 1.00 77.31 523 GLN A O 1
ATOM 4089 N N . VAL A 1 524 ? 5.334 31.206 33.935 1.00 75.81 524 VAL A N 1
ATOM 4090 C CA . VAL A 1 524 ? 4.135 32.005 34.256 1.00 75.81 524 VAL A CA 1
ATOM 4091 C C . VAL A 1 524 ? 3.609 31.721 35.667 1.00 75.81 524 VAL A C 1
ATOM 4093 O O . VAL A 1 524 ? 3.098 32.621 36.335 1.00 75.81 524 VAL A O 1
ATOM 4096 N N . LEU A 1 525 ? 3.715 30.476 36.134 1.00 74.69 525 LEU A N 1
ATOM 4097 C CA . LEU A 1 525 ? 3.263 30.048 37.457 1.00 74.69 525 LEU A CA 1
ATOM 4098 C C . LEU A 1 525 ? 4.451 29.947 38.415 1.00 74.69 525 LEU A C 1
ATOM 4100 O O . LEU A 1 525 ? 5.523 29.479 38.047 1.00 74.69 525 LEU A O 1
ATOM 4104 N N . THR A 1 526 ? 4.259 30.323 39.682 1.00 74.88 526 THR A N 1
ATOM 4105 C CA . THR A 1 526 ? 5.269 30.030 40.707 1.00 74.88 526 THR A CA 1
ATOM 4106 C C . THR A 1 526 ? 5.398 28.512 40.905 1.00 74.88 526 THR A C 1
ATOM 4108 O O . THR A 1 526 ? 4.397 27.797 40.766 1.00 74.88 526 THR A O 1
ATOM 4111 N N . PRO A 1 527 ? 6.584 27.995 41.288 1.00 71.38 527 PRO A N 1
ATOM 4112 C CA . PRO A 1 527 ? 6.805 26.555 41.454 1.00 71.38 527 PRO A CA 1
ATOM 4113 C C . PRO A 1 527 ? 5.793 25.869 42.384 1.00 71.38 527 PRO A C 1
ATOM 4115 O O . PRO A 1 527 ? 5.403 24.729 42.145 1.00 71.38 527 PRO A O 1
ATOM 4118 N N . GLN A 1 528 ? 5.320 26.577 43.416 1.00 69.69 528 GLN A N 1
ATOM 4119 C CA . GLN A 1 528 ? 4.309 26.079 44.353 1.00 69.69 528 GLN A CA 1
ATOM 4120 C C . GLN A 1 528 ? 2.898 26.003 43.751 1.00 69.69 528 GLN A C 1
ATOM 4122 O O . GLN A 1 528 ? 2.144 25.100 44.094 1.00 69.69 528 GLN A O 1
ATOM 4127 N N . VAL A 1 529 ? 2.511 26.932 42.872 1.00 68.06 529 VAL A N 1
ATOM 4128 C CA . VAL A 1 529 ? 1.188 26.894 42.221 1.00 68.06 529 VAL A CA 1
ATOM 4129 C C . VAL A 1 529 ? 1.180 25.866 41.095 1.00 68.06 529 VAL A C 1
ATOM 4131 O O . VAL A 1 529 ? 0.173 25.190 40.892 1.00 68.06 529 VAL A O 1
ATOM 4134 N N . PHE A 1 530 ? 2.310 25.704 40.404 1.00 67.50 530 PHE A N 1
ATOM 4135 C CA . PHE A 1 530 ? 2.480 24.682 39.377 1.00 67.50 530 PHE A CA 1
ATOM 4136 C C . PHE A 1 530 ? 2.283 23.274 39.955 1.00 67.50 530 PHE A C 1
ATOM 4138 O O . PHE A 1 530 ? 1.451 22.527 39.450 1.00 67.50 530 PHE A O 1
ATOM 4145 N N . SER A 1 531 ? 2.951 22.940 41.065 1.00 68.81 531 SER A N 1
ATOM 4146 C CA . SER A 1 531 ? 2.812 21.624 41.708 1.00 68.81 531 SER A CA 1
ATOM 4147 C C . SER A 1 531 ? 1.442 21.376 42.350 1.00 68.81 531 SER A C 1
ATOM 4149 O O . SER A 1 531 ? 1.047 20.227 42.507 1.00 68.81 531 SER A O 1
ATOM 4151 N N . GLN A 1 532 ? 0.702 22.431 42.709 1.00 68.31 532 GLN A N 1
ATOM 4152 C CA . GLN A 1 532 ? -0.659 22.313 43.249 1.00 68.31 532 GLN A CA 1
ATOM 4153 C C . GLN A 1 532 ? -1.742 22.187 42.173 1.00 68.31 532 GLN A C 1
ATOM 4155 O O . GLN A 1 532 ? -2.831 21.698 42.469 1.00 68.31 532 GLN A O 1
ATOM 4160 N N . ARG A 1 533 ? -1.495 22.678 40.952 1.00 65.19 533 ARG A N 1
ATOM 4161 C CA . ARG A 1 533 ? -2.504 22.713 39.878 1.00 65.19 533 ARG A CA 1
ATOM 4162 C C . ARG A 1 533 ? -2.258 21.731 38.746 1.00 65.19 533 ARG A C 1
ATOM 4164 O O . ARG A 1 533 ? -3.210 21.385 38.054 1.00 65.19 533 ARG A O 1
ATOM 4171 N N . VAL A 1 534 ? -1.017 21.311 38.539 1.00 71.38 534 VAL A N 1
ATOM 4172 C CA . VAL A 1 534 ? -0.657 20.327 37.519 1.00 71.38 534 VAL A CA 1
ATOM 4173 C C . VAL A 1 534 ? -0.507 18.977 38.197 1.00 71.38 534 VAL A C 1
ATOM 4175 O O . VAL A 1 534 ? 0.232 18.866 39.170 1.00 71.38 534 VAL A O 1
ATOM 4178 N N . ASN A 1 535 ? -1.188 17.953 37.679 1.00 73.88 535 ASN A N 1
ATOM 4179 C CA . ASN A 1 535 ? -0.951 16.577 38.098 1.00 73.88 535 ASN A CA 1
ATOM 4180 C C . ASN A 1 535 ? 0.333 16.070 37.410 1.00 73.88 535 ASN A C 1
ATOM 4182 O O . ASN A 1 535 ? 0.322 15.860 36.192 1.00 73.88 535 ASN A O 1
ATOM 4186 N N . PRO A 1 536 ? 1.445 15.885 38.147 1.00 72.50 536 PRO A N 1
ATOM 4187 C CA . PRO A 1 536 ? 2.699 15.441 37.552 1.00 72.50 536 PRO A CA 1
ATOM 4188 C C . PRO A 1 536 ? 2.614 14.002 37.027 1.00 72.50 536 PRO A C 1
ATOM 4190 O O . PRO A 1 536 ? 3.275 13.697 36.039 1.00 72.50 536 PRO A O 1
ATOM 4193 N N . GLY A 1 537 ? 1.796 13.136 37.638 1.00 71.75 537 GLY A N 1
ATOM 4194 C CA . GLY A 1 537 ? 1.594 11.754 37.194 1.00 71.75 537 GLY A CA 1
ATOM 4195 C C . GLY A 1 537 ? 0.943 11.690 35.815 1.00 71.75 537 GLY A C 1
ATOM 4196 O O . GLY A 1 537 ? 1.460 11.029 34.920 1.00 71.75 537 GLY A O 1
ATOM 4197 N N . GLU A 1 538 ? -0.117 12.473 35.615 1.00 73.00 538 GLU A N 1
ATOM 4198 C CA . GLU A 1 538 ? -0.813 12.586 34.328 1.00 73.00 538 GLU A CA 1
ATOM 4199 C C . GLU A 1 538 ? 0.085 13.206 33.245 1.00 73.00 538 GLU A C 1
ATOM 4201 O O . GLU A 1 538 ? 0.149 12.706 32.125 1.00 73.00 538 GLU A O 1
ATOM 4206 N N . LEU A 1 539 ? 0.836 14.267 33.572 1.00 76.44 539 LEU A N 1
ATOM 4207 C CA . LEU A 1 539 ? 1.772 14.883 32.625 1.00 76.44 539 LEU A CA 1
ATOM 4208 C C . LEU A 1 539 ? 2.858 13.892 32.189 1.00 76.44 539 LEU A C 1
ATOM 4210 O O . LEU A 1 539 ? 3.144 13.775 30.997 1.00 76.44 539 LEU A O 1
ATOM 4214 N N . MET A 1 540 ? 3.444 13.162 33.142 1.00 71.31 540 MET A N 1
ATOM 4215 C CA . MET A 1 540 ? 4.438 12.140 32.836 1.00 71.31 540 MET A CA 1
ATOM 4216 C C . MET A 1 540 ? 3.823 11.017 31.998 1.00 71.31 540 MET A C 1
ATOM 4218 O O . MET A 1 540 ? 4.413 10.672 30.981 1.00 71.31 540 MET A O 1
ATOM 4222 N N . ALA A 1 541 ? 2.639 10.500 32.345 1.00 72.94 541 ALA A N 1
ATOM 4223 C CA . ALA A 1 541 ? 1.957 9.454 31.576 1.00 72.94 541 ALA A CA 1
ATOM 4224 C C . ALA A 1 541 ? 1.764 9.850 30.101 1.00 72.94 541 ALA A C 1
ATOM 4226 O O . ALA A 1 541 ? 2.147 9.088 29.212 1.00 72.94 541 ALA A O 1
ATOM 4227 N N . ARG A 1 542 ? 1.295 11.077 29.838 1.00 71.75 542 ARG A N 1
ATOM 4228 C CA . ARG A 1 542 ? 1.140 11.616 28.474 1.00 71.75 542 ARG A CA 1
ATOM 4229 C C . ARG A 1 542 ? 2.474 11.775 27.746 1.00 71.75 542 ARG A C 1
ATOM 4231 O O . ARG A 1 542 ? 2.592 11.417 26.578 1.00 71.75 542 ARG A O 1
ATOM 4238 N N . MET A 1 543 ? 3.509 12.263 28.434 1.00 72.69 543 MET A N 1
ATOM 4239 C CA . MET A 1 543 ? 4.857 12.354 27.858 1.00 72.69 543 MET A CA 1
ATOM 4240 C C . MET A 1 543 ? 5.437 10.970 27.532 1.00 72.69 543 MET A C 1
ATOM 4242 O O . MET A 1 543 ? 6.075 10.802 26.495 1.00 72.69 543 MET A O 1
ATOM 4246 N N . GLY A 1 544 ? 5.210 9.976 28.393 1.00 72.06 544 GLY A N 1
ATOM 4247 C CA . GLY A 1 544 ? 5.640 8.594 28.184 1.00 72.06 544 GLY A CA 1
ATOM 4248 C C . GLY A 1 544 ? 4.944 7.949 26.994 1.00 72.06 544 GLY A C 1
ATOM 4249 O O . GLY A 1 544 ? 5.621 7.359 26.154 1.00 72.06 544 GLY A O 1
ATOM 4250 N N . ALA A 1 545 ? 3.625 8.136 26.883 1.00 69.50 545 ALA A N 1
ATOM 4251 C CA . ALA A 1 545 ? 2.840 7.692 25.735 1.00 69.50 545 ALA A CA 1
ATOM 4252 C C . ALA A 1 545 ? 3.334 8.340 24.427 1.00 69.50 545 ALA A C 1
ATOM 4254 O O . ALA A 1 545 ? 3.574 7.637 23.449 1.00 69.50 545 ALA A O 1
ATOM 4255 N N . ALA A 1 546 ? 3.596 9.653 24.429 1.00 70.69 546 ALA A N 1
ATOM 4256 C CA . ALA A 1 546 ? 4.135 10.369 23.267 1.00 70.69 546 ALA A CA 1
ATOM 4257 C C . ALA A 1 546 ? 5.562 9.932 22.874 1.00 70.69 546 ALA A C 1
ATOM 4259 O O . ALA A 1 546 ? 5.928 9.995 21.701 1.00 70.69 546 ALA A O 1
ATOM 4260 N N . SER A 1 547 ? 6.361 9.466 23.840 1.00 65.31 547 SER A N 1
ATOM 4261 C CA . SER A 1 547 ? 7.753 9.025 23.635 1.00 65.31 547 SER A CA 1
ATOM 4262 C C . SER A 1 547 ? 7.890 7.526 23.351 1.00 65.31 547 SER A C 1
ATOM 4264 O O . SER A 1 547 ? 9.010 7.026 23.278 1.00 65.31 547 SER A O 1
ATOM 4266 N N . ASP A 1 548 ? 6.774 6.800 23.258 1.00 61.28 548 ASP A N 1
ATOM 4267 C CA . ASP A 1 548 ? 6.725 5.339 23.142 1.00 61.28 548 ASP A CA 1
ATOM 4268 C C . ASP A 1 548 ? 7.469 4.581 24.269 1.00 61.28 548 ASP A C 1
ATOM 4270 O O . ASP A 1 548 ? 7.982 3.475 24.094 1.00 61.28 548 ASP A O 1
ATOM 4274 N N . LEU A 1 549 ? 7.509 5.160 25.475 1.00 63.72 549 LEU A N 1
ATOM 4275 C CA . LEU A 1 549 ? 8.123 4.546 26.656 1.00 63.72 549 LEU A CA 1
ATOM 4276 C C . LEU A 1 549 ? 7.084 3.802 27.502 1.00 63.72 549 LEU A C 1
ATOM 4278 O O . LEU A 1 549 ? 5.936 4.223 27.645 1.00 63.72 549 LEU A O 1
ATOM 4282 N N . THR A 1 550 ? 7.469 2.665 28.085 1.00 52.75 550 THR A N 1
ATOM 4283 C CA . THR A 1 550 ? 6.616 1.937 29.038 1.00 52.75 550 THR A CA 1
ATOM 4284 C C . THR A 1 550 ? 6.755 2.562 30.420 1.00 52.75 550 THR A C 1
ATOM 4286 O O . THR A 1 550 ? 7.772 2.375 31.077 1.00 52.75 550 THR A O 1
ATOM 4289 N N . MET A 1 551 ? 5.728 3.268 30.896 1.00 59.97 551 MET A N 1
ATOM 4290 C CA . MET A 1 551 ? 5.775 3.918 32.215 1.00 59.97 551 MET A CA 1
ATOM 4291 C C . MET A 1 551 ? 5.628 2.947 33.395 1.00 59.97 551 MET A C 1
ATOM 4293 O O . MET A 1 551 ? 5.927 3.304 34.537 1.00 59.97 551 MET A O 1
ATOM 4297 N N . LYS A 1 552 ? 5.228 1.698 33.121 1.00 54.53 552 LYS A N 1
ATOM 4298 C CA . LYS A 1 552 ? 5.109 0.622 34.109 1.00 54.53 552 LYS A CA 1
ATOM 4299 C C . LYS A 1 552 ? 6.476 0.342 34.746 1.00 54.53 552 LYS A C 1
ATOM 4301 O O . LYS A 1 552 ? 7.353 -0.243 34.119 1.00 54.53 552 LYS A O 1
ATOM 4306 N N . GLY A 1 553 ? 6.647 0.781 35.994 1.00 52.97 553 GLY A N 1
ATOM 4307 C CA . GLY A 1 553 ? 7.893 0.652 36.759 1.00 52.97 553 GLY A CA 1
ATOM 4308 C C . GLY A 1 553 ? 8.869 1.834 36.649 1.00 52.97 553 GLY A C 1
ATOM 4309 O O . GLY A 1 553 ? 9.851 1.849 37.384 1.00 52.97 553 GLY A O 1
ATOM 4310 N N . LEU A 1 554 ? 8.605 2.829 35.791 1.00 56.09 554 LEU A N 1
ATOM 4311 C CA . LEU A 1 554 ? 9.385 4.078 35.713 1.00 56.09 554 LEU A CA 1
ATOM 4312 C C . LEU A 1 554 ? 8.786 5.192 36.581 1.00 56.09 554 LEU A C 1
ATOM 4314 O O . LEU A 1 554 ? 9.522 6.016 37.122 1.00 56.09 554 LEU A O 1
ATOM 4318 N N . ILE A 1 555 ? 7.459 5.205 36.729 1.00 63.09 555 ILE A N 1
ATOM 4319 C CA . ILE A 1 555 ? 6.732 6.133 37.599 1.00 63.09 555 ILE A CA 1
ATOM 4320 C C . ILE A 1 555 ? 6.249 5.366 38.829 1.00 63.09 555 ILE A C 1
ATOM 4322 O O . ILE A 1 555 ? 5.677 4.280 38.710 1.00 63.09 555 ILE A O 1
ATOM 4326 N N . LYS A 1 556 ? 6.483 5.929 40.018 1.00 69.62 556 LYS A N 1
ATOM 4327 C CA . LYS A 1 556 ? 5.957 5.381 41.272 1.00 69.62 556 LYS A CA 1
ATOM 4328 C C . LYS A 1 556 ? 4.438 5.523 41.302 1.00 69.62 556 LYS A C 1
ATOM 4330 O O . LYS A 1 556 ? 3.912 6.576 40.962 1.00 69.62 556 LYS A O 1
ATOM 4335 N N . THR A 1 557 ? 3.752 4.477 41.744 1.00 67.56 557 THR A N 1
ATOM 4336 C CA . THR A 1 557 ? 2.295 4.529 41.967 1.00 67.56 557 THR A CA 1
ATOM 4337 C C . THR A 1 557 ? 1.941 5.470 43.124 1.00 67.56 557 THR A C 1
ATOM 4339 O O . THR A 1 557 ? 2.758 5.668 44.029 1.00 67.56 557 THR A O 1
ATOM 4342 N N . ASP A 1 558 ? 0.716 5.998 43.136 1.00 67.25 558 ASP A N 1
ATOM 4343 C CA . ASP A 1 558 ? 0.224 6.861 44.222 1.00 67.25 558 ASP A CA 1
ATOM 4344 C C . ASP A 1 558 ? 0.296 6.169 45.594 1.00 67.25 558 ASP A C 1
ATOM 4346 O O . ASP A 1 558 ? 0.622 6.804 46.598 1.00 67.25 558 ASP A O 1
ATOM 4350 N N . GLU A 1 559 ? 0.085 4.851 45.635 1.00 64.06 559 GLU A N 1
ATOM 4351 C CA . GLU A 1 559 ? 0.227 4.034 46.846 1.00 64.06 559 GLU A CA 1
ATOM 4352 C C . GLU A 1 559 ? 1.682 3.972 47.335 1.00 64.06 559 GLU A C 1
ATOM 4354 O O . GLU A 1 559 ? 1.947 4.156 48.524 1.00 64.06 559 GLU A O 1
ATOM 4359 N N . GLN A 1 560 ? 2.646 3.791 46.424 1.00 64.50 560 GLN A N 1
ATOM 4360 C CA . GLN A 1 560 ? 4.078 3.813 46.757 1.00 64.50 560 GLN A CA 1
ATOM 4361 C C . GLN A 1 560 ? 4.529 5.193 47.248 1.00 64.50 560 GLN A C 1
ATOM 4363 O O . GLN A 1 560 ? 5.301 5.280 48.203 1.00 64.50 560 GLN A O 1
ATOM 4368 N N . LEU A 1 561 ? 4.031 6.274 46.640 1.00 69.69 561 LEU A N 1
ATOM 4369 C CA . LEU A 1 561 ? 4.334 7.642 47.069 1.00 69.69 561 LEU A CA 1
ATOM 4370 C C . LEU A 1 561 ? 3.725 7.971 48.434 1.00 69.69 561 LEU A C 1
ATOM 4372 O O . LEU A 1 561 ? 4.390 8.611 49.247 1.00 69.69 561 LEU A O 1
ATOM 4376 N N . GLN A 1 562 ? 2.498 7.524 48.718 1.00 70.62 562 GLN A N 1
ATOM 4377 C CA . GLN A 1 562 ? 1.887 7.691 50.040 1.00 70.62 562 GLN A CA 1
ATOM 4378 C C . GLN A 1 562 ? 2.622 6.897 51.117 1.00 70.62 562 GLN A C 1
ATOM 4380 O O . GLN A 1 562 ? 2.810 7.402 52.224 1.00 70.62 562 GLN A O 1
ATOM 4385 N N . GLN A 1 563 ? 3.064 5.680 50.800 1.00 72.50 563 GLN A N 1
ATOM 4386 C CA . GLN A 1 563 ? 3.815 4.850 51.734 1.00 72.50 563 GLN A CA 1
ATOM 4387 C C . GLN A 1 563 ? 5.196 5.453 52.033 1.00 72.50 563 GLN A C 1
ATOM 4389 O O . GLN A 1 563 ? 5.601 5.520 53.195 1.00 72.50 563 GLN A O 1
ATOM 4394 N N . GLU A 1 564 ? 5.895 5.975 51.021 1.00 71.88 564 GLU A N 1
ATOM 4395 C CA . GLU A 1 564 ? 7.149 6.716 51.208 1.00 71.88 564 GLU A CA 1
ATOM 4396 C C . GLU A 1 564 ? 6.931 8.032 51.964 1.00 71.88 564 GLU A C 1
ATOM 4398 O O . GLU A 1 564 ? 7.663 8.303 52.911 1.00 71.88 564 GLU A O 1
ATOM 4403 N N . GLN A 1 565 ? 5.887 8.809 51.650 1.00 70.81 565 GLN A N 1
ATOM 4404 C CA . GLN A 1 565 ? 5.563 10.035 52.390 1.00 70.81 565 GLN A CA 1
ATOM 4405 C C . GLN A 1 565 ? 5.218 9.765 53.851 1.00 70.81 565 GLN A C 1
ATOM 4407 O O . GLN A 1 565 ? 5.643 10.536 54.712 1.00 70.81 565 GLN A O 1
ATOM 4412 N N . GLN A 1 566 ? 4.471 8.699 54.155 1.00 71.25 566 GLN A N 1
ATOM 4413 C CA . GLN A 1 566 ? 4.204 8.284 55.537 1.00 71.25 566 GLN A CA 1
ATOM 4414 C C . GLN A 1 566 ? 5.488 7.872 56.253 1.00 71.25 566 GLN A C 1
ATOM 4416 O O . GLN A 1 566 ? 5.690 8.234 57.413 1.00 71.25 566 GLN A O 1
ATOM 4421 N N . THR A 1 567 ? 6.375 7.163 55.558 1.00 72.69 567 THR A N 1
ATOM 4422 C CA . THR A 1 567 ? 7.665 6.747 56.113 1.00 72.69 567 THR A CA 1
ATOM 4423 C C . THR A 1 567 ? 8.554 7.964 56.381 1.00 72.69 567 THR A C 1
ATOM 4425 O O . THR A 1 567 ? 9.088 8.093 57.481 1.00 72.69 567 THR A O 1
ATOM 4428 N N . ASP A 1 568 ? 8.630 8.915 55.451 1.00 74.88 568 ASP A N 1
ATOM 4429 C CA . ASP A 1 568 ? 9.418 10.144 55.574 1.00 74.88 568 ASP A CA 1
ATOM 4430 C C . ASP A 1 568 ? 8.852 11.109 56.620 1.00 74.88 568 ASP A C 1
ATOM 4432 O O . ASP A 1 568 ? 9.615 11.716 57.376 1.00 74.88 568 ASP A O 1
ATOM 4436 N N . THR A 1 569 ? 7.525 11.240 56.731 1.00 73.94 569 THR A N 1
ATOM 4437 C CA . THR A 1 569 ? 6.906 12.042 57.802 1.00 73.94 569 THR A CA 1
ATOM 4438 C C . THR A 1 569 ? 7.087 11.399 59.170 1.00 73.94 569 THR A C 1
ATOM 4440 O O . THR A 1 569 ? 7.383 12.123 60.123 1.00 73.94 569 THR A O 1
ATOM 4443 N N . MET A 1 570 ? 7.008 10.067 59.292 1.00 67.19 570 MET A N 1
ATOM 4444 C CA . MET A 1 570 ? 7.385 9.372 60.530 1.00 67.19 570 MET A CA 1
ATOM 4445 C C . MET A 1 570 ? 8.868 9.566 60.858 1.00 67.19 570 MET A C 1
ATOM 4447 O O . MET A 1 570 ? 9.208 9.813 62.016 1.00 67.19 570 MET A O 1
ATOM 4451 N N . HIS A 1 571 ? 9.752 9.517 59.860 1.00 70.06 571 HIS A N 1
ATOM 4452 C CA . HIS A 1 571 ? 11.188 9.695 60.062 1.00 70.06 571 HIS A CA 1
ATOM 4453 C C . HIS A 1 571 ? 11.536 11.136 60.470 1.00 70.06 571 HIS A C 1
ATOM 4455 O O . HIS A 1 571 ? 12.286 11.353 61.422 1.00 70.06 571 HIS A O 1
ATOM 4461 N N . GLN A 1 572 ? 10.933 12.145 59.835 1.00 67.94 572 GLN A N 1
ATOM 4462 C CA . GLN A 1 572 ? 11.111 13.551 60.214 1.00 67.94 572 GLN A CA 1
ATOM 4463 C C . GLN A 1 572 ? 10.479 13.883 61.571 1.00 67.94 572 GLN A C 1
ATOM 4465 O O . GLN A 1 572 ? 11.046 14.679 62.323 1.00 67.94 572 GLN A O 1
ATOM 4470 N N . ALA A 1 573 ? 9.341 13.276 61.918 1.00 67.75 573 ALA A N 1
ATOM 4471 C CA . ALA A 1 573 ? 8.745 13.412 63.245 1.00 67.75 573 ALA A CA 1
ATOM 4472 C C . ALA A 1 573 ? 9.636 12.781 64.329 1.00 67.75 573 ALA A C 1
ATOM 4474 O O . ALA A 1 573 ? 9.836 13.390 65.380 1.00 67.75 573 ALA A O 1
ATOM 4475 N N . ALA A 1 574 ? 10.246 11.623 64.054 1.00 63.66 574 ALA A N 1
ATOM 4476 C CA . ALA A 1 574 ? 11.207 10.982 64.951 1.00 63.66 574 ALA A CA 1
ATOM 4477 C C . ALA A 1 574 ? 12.480 11.829 65.144 1.00 63.66 574 ALA A C 1
ATOM 4479 O O . ALA A 1 574 ? 12.943 12.001 66.272 1.00 63.66 574 ALA A O 1
ATOM 4480 N N . ILE A 1 575 ? 13.003 12.437 64.075 1.00 65.81 575 ILE A N 1
ATOM 4481 C CA . ILE A 1 575 ? 14.170 13.333 64.140 1.00 65.81 575 ILE A CA 1
ATOM 4482 C C . ILE A 1 575 ? 13.838 14.642 64.876 1.00 65.81 575 ILE A C 1
ATOM 4484 O O . ILE A 1 575 ? 14.662 15.136 65.643 1.00 65.81 575 ILE A O 1
ATOM 4488 N N . ARG A 1 576 ? 12.629 15.200 64.711 1.00 61.56 576 ARG A N 1
ATOM 4489 C CA . ARG A 1 576 ? 12.183 16.397 65.454 1.00 61.56 576 ARG A CA 1
ATOM 4490 C C . ARG A 1 576 ? 11.869 16.126 66.927 1.0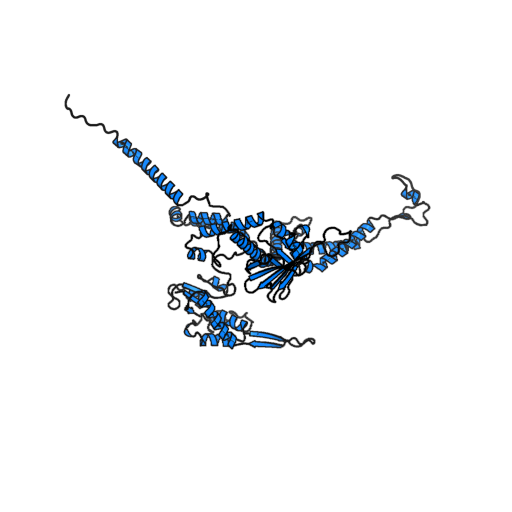0 61.56 576 ARG A C 1
ATOM 4492 O O . ARG A 1 576 ? 11.965 17.054 67.723 1.00 61.56 576 ARG A O 1
ATOM 4499 N N . ALA A 1 577 ? 11.528 14.893 67.298 1.00 59.19 577 ALA A N 1
ATOM 4500 C CA . ALA A 1 577 ? 11.306 14.486 68.688 1.00 59.19 577 ALA A CA 1
ATOM 4501 C C . ALA A 1 577 ? 12.605 14.110 69.435 1.00 59.19 577 ALA A C 1
ATOM 4503 O O . ALA A 1 577 ? 12.630 14.088 70.669 1.00 59.19 577 ALA A O 1
ATOM 4504 N N . ALA A 1 578 ? 13.701 13.855 68.714 1.00 54.78 578 ALA A N 1
ATOM 4505 C CA . ALA A 1 578 ? 14.992 13.493 69.299 1.00 54.78 578 ALA A CA 1
ATOM 4506 C C . ALA A 1 578 ? 15.603 14.562 70.244 1.00 54.78 578 ALA A C 1
ATOM 4508 O O . ALA A 1 578 ? 16.117 14.178 71.298 1.00 54.78 578 ALA A O 1
ATOM 4509 N N . PRO A 1 579 ? 15.517 15.889 69.986 1.00 54.81 579 PRO A N 1
ATOM 4510 C CA . PRO A 1 579 ? 16.080 16.893 70.893 1.00 54.81 579 PRO A CA 1
ATOM 4511 C C . PRO A 1 579 ? 15.250 17.081 72.172 1.00 54.81 579 PRO A C 1
ATOM 4513 O O . PRO A 1 579 ? 15.790 17.461 73.208 1.00 54.81 579 PRO A O 1
ATOM 4516 N N . THR A 1 580 ? 13.945 16.795 72.133 1.00 53.19 580 THR A N 1
ATOM 4517 C CA . THR A 1 580 ? 13.051 16.946 73.295 1.00 53.19 580 THR A CA 1
ATOM 4518 C C . THR A 1 580 ? 13.200 15.826 74.324 1.00 53.19 580 THR A C 1
ATOM 4520 O O . THR A 1 580 ? 12.960 16.058 75.505 1.00 53.19 580 THR A O 1
ATOM 4523 N N . ILE A 1 581 ? 13.660 14.637 73.918 1.00 51.66 581 ILE A N 1
ATOM 4524 C CA . ILE A 1 581 ? 13.924 13.523 74.846 1.00 51.66 581 ILE A CA 1
ATOM 4525 C C . ILE A 1 581 ? 15.304 13.682 75.512 1.00 51.66 581 ILE A C 1
ATOM 4527 O O . ILE A 1 581 ? 15.448 13.398 76.700 1.00 51.66 581 ILE A O 1
ATOM 4531 N N . ALA A 1 582 ? 16.299 14.227 74.802 1.00 47.34 582 ALA A N 1
ATOM 4532 C CA . ALA A 1 582 ? 17.629 14.482 75.365 1.00 47.34 582 ALA A CA 1
ATOM 4533 C C . ALA A 1 582 ? 17.651 15.633 76.398 1.00 47.34 582 ALA A C 1
ATOM 4535 O O . ALA A 1 582 ? 18.453 15.602 77.328 1.00 47.34 582 ALA A O 1
ATOM 4536 N N . GLY A 1 583 ? 16.754 16.621 76.280 1.00 48.56 583 GLY A N 1
ATOM 4537 C CA . GLY A 1 583 ? 16.632 17.725 77.244 1.00 48.56 583 GLY A CA 1
ATOM 4538 C C . GLY A 1 583 ? 15.889 17.379 78.544 1.00 48.56 583 GLY A C 1
ATOM 4539 O O . GLY A 1 583 ? 16.086 18.055 79.549 1.00 48.56 583 GLY A O 1
ATOM 4540 N N . ALA A 1 584 ? 15.065 16.324 78.555 1.00 47.88 584 ALA A N 1
ATOM 4541 C CA . ALA A 1 584 ? 14.282 15.915 79.728 1.00 47.88 584 ALA A CA 1
ATOM 4542 C C . ALA A 1 584 ? 14.973 14.843 80.600 1.00 47.88 584 ALA A C 1
ATOM 4544 O O . ALA A 1 584 ? 14.547 14.608 81.727 1.00 47.88 584 ALA A O 1
ATOM 4545 N N . ALA A 1 585 ? 16.050 14.216 80.112 1.00 49.84 585 ALA A N 1
ATOM 4546 C CA . ALA A 1 585 ? 16.782 13.157 80.819 1.00 49.84 585 ALA A CA 1
ATOM 4547 C C . ALA A 1 585 ? 17.993 13.652 81.648 1.00 49.84 585 ALA A C 1
ATOM 4549 O O . ALA A 1 585 ? 18.683 12.840 82.257 1.00 49.84 585 ALA A O 1
ATOM 4550 N N . MET A 1 586 ? 18.261 14.966 81.688 1.00 49.19 586 MET A N 1
ATOM 4551 C CA . MET A 1 586 ? 19.420 15.575 82.376 1.00 49.19 586 MET A CA 1
ATOM 4552 C C . MET A 1 586 ? 19.019 16.553 83.502 1.00 49.19 586 MET A C 1
ATOM 4554 O O . MET A 1 586 ? 19.731 17.518 83.774 1.00 49.19 586 MET A O 1
ATOM 4558 N N . ALA A 1 587 ? 17.890 16.314 84.178 1.00 42.91 587 ALA A N 1
ATOM 4559 C CA . ALA A 1 587 ? 17.560 16.969 85.447 1.00 42.91 587 ALA A CA 1
ATOM 4560 C C . ALA A 1 587 ? 17.749 15.957 86.602 1.00 42.91 587 ALA A C 1
ATOM 4562 O O . ALA A 1 587 ? 17.056 14.938 86.618 1.00 42.91 587 ALA A O 1
ATOM 4563 N N . PRO A 1 588 ? 18.692 16.177 87.540 1.00 45.44 588 PRO A N 1
ATOM 4564 C CA . PRO A 1 588 ? 18.967 15.225 88.612 1.00 45.44 588 PRO A CA 1
ATOM 4565 C C . PRO A 1 588 ? 17.844 15.225 89.668 1.00 45.44 588 PRO A C 1
ATOM 4567 O O . PRO A 1 588 ? 17.259 16.278 89.935 1.00 45.44 588 PRO A O 1
ATOM 4570 N N . PRO A 1 589 ? 17.534 14.070 90.288 1.00 44.06 589 PRO A N 1
ATOM 4571 C CA . PRO A 1 589 ? 16.523 13.980 91.335 1.00 44.06 589 PRO A CA 1
ATOM 4572 C C . PRO A 1 589 ? 17.011 14.699 92.599 1.00 44.06 589 PRO A C 1
ATOM 4574 O O . PRO A 1 589 ? 18.110 14.441 93.086 1.00 44.06 589 PRO A O 1
ATOM 4577 N N . GLY A 1 590 ? 16.194 15.620 93.114 1.00 38.00 590 GLY A N 1
ATOM 4578 C CA . GLY A 1 590 ? 16.457 16.320 94.367 1.00 38.00 590 GLY A CA 1
ATOM 4579 C C . GLY A 1 590 ? 16.457 15.354 95.548 1.00 38.00 590 GLY A C 1
ATOM 4580 O O . GLY A 1 590 ? 15.459 14.680 95.798 1.00 38.00 590 GLY A O 1
ATOM 4581 N N . ASP A 1 591 ? 17.576 15.313 96.266 1.00 39.59 591 ASP A N 1
ATOM 4582 C CA . ASP A 1 591 ? 17.706 14.629 97.546 1.00 39.59 591 ASP A CA 1
ATOM 4583 C C . ASP A 1 591 ? 17.219 15.557 98.670 1.00 39.59 591 ASP A C 1
ATOM 4585 O O . ASP A 1 591 ? 17.672 16.697 98.810 1.00 39.59 591 ASP A O 1
ATOM 4589 N N . MET A 1 592 ? 16.254 15.075 99.452 1.00 47.06 592 MET A N 1
ATOM 4590 C CA . MET A 1 592 ? 15.791 15.721 100.674 1.00 47.06 592 MET A CA 1
ATOM 4591 C C . MET A 1 592 ? 16.619 15.203 101.852 1.00 47.06 592 MET A C 1
ATOM 4593 O O . MET A 1 592 ? 16.250 14.206 102.464 1.00 47.06 592 MET A O 1
ATOM 4597 N N . SER A 1 593 ? 17.669 15.923 102.248 1.00 37.78 593 SER A N 1
ATOM 4598 C CA . SER A 1 593 ? 18.103 15.977 103.653 1.00 37.78 593 SER A CA 1
ATOM 4599 C C . SER A 1 593 ? 19.004 17.194 103.890 1.00 37.78 593 SER A C 1
ATOM 4601 O O . SER A 1 593 ? 19.855 17.526 103.070 1.00 37.78 593 SER A O 1
ATOM 4603 N N . GLY A 1 594 ? 18.736 17.938 104.964 1.00 40.22 594 GLY A N 1
ATOM 4604 C CA . GLY A 1 594 ? 19.390 19.211 105.253 1.00 40.22 594 GLY A CA 1
ATOM 4605 C C . GLY A 1 594 ? 20.722 19.107 106.003 1.00 40.22 594 GLY A C 1
ATOM 4606 O O . GLY A 1 594 ? 21.011 18.108 106.646 1.00 40.22 594 GLY A O 1
ATOM 4607 N N . GLN A 1 595 ? 21.450 20.229 105.959 1.00 38.56 595 GLN A N 1
ATOM 4608 C CA . GLN A 1 595 ? 22.455 20.714 106.920 1.00 38.56 595 GLN A CA 1
ATOM 4609 C C . GLN A 1 595 ? 23.577 19.741 107.336 1.00 38.56 595 GLN A C 1
ATOM 4611 O O . GLN A 1 595 ? 23.460 19.055 108.346 1.00 38.56 595 GLN A O 1
ATOM 4616 N N . GLN A 1 596 ? 24.736 19.828 106.675 1.00 34.78 596 GLN A N 1
ATOM 4617 C CA . GLN A 1 596 ? 25.924 20.582 107.129 1.00 34.78 596 GLN A CA 1
ATOM 4618 C C . GLN A 1 596 ? 27.018 20.560 106.063 1.00 34.78 596 GLN A C 1
ATOM 4620 O O . GLN A 1 596 ? 27.181 19.505 105.413 1.00 34.78 596 GLN A O 1
#